Protein 6ALL (pdb70)

InterPro domains:
  IPR002491 ABC transporter periplasmic binding domain [PF01497] (55-299)
  IPR002491 ABC transporter periplasmic binding domain [PS50983] (54-324)
  IPR051313 Bacterial iron-siderophore binding [PTHR30532] (1-323)

B-factor: mean 93.58, std 26.06, range [33.03, 258.45]

CATH classification: 3.40.50.1980

Secondary structure (DSSP, 8-state):
-EEEETTEEEE-SS---SEEE-SHHHHHHHHTTT---SEES--HHHHHHT--SS---TTSEE---SSS--HHHHHTT--SEEEEEHHHHTTTHHHHHTTS-EEEE-TTTTTS-HHHHHHHHHHHHHHHHT-HHHHHHHHHHHHHHHHHHHHHHHHS--S--EEEEEEEEEETTEEEEEEE-TTSHHHHHHHTTT-EE-SSSS---TTSEEEE-GGGGGGGTTSEEEEEE-S-HHHHTTTTTT-TTTSS-HHHHTT-EEE--TT--TTS-HHHHHHHHHHHHHHHH-/-EEEEETTEEEEESS--SSEEE-SHHHHHHHHHTT---SEEE-HHHHHHHT--SSPPPTTSEEEE-SSSB-HHHHHTT--SEEEEESTTTGGGHHHHHTTS-EEEE-S-SSSS-HHHHHHHHHHHHHHHHT-HHHHHHHHHHHHHHHHHHHHHHHHS--S--EEEEEEEEESSSSEEEEEE-TTSHHHHHHHHTT-EE-SSTT---TTSEEEEEGGGGGGGTTSEEEEEE-S-HHHHHHTTTT-HHHHT-HHHHTT-EEE--TT--TT--HHHHHHHHHHHHHHHTT--

Radius of gyration: 26.07 Å; Cα contacts (8 Å, |Δi|>4): 1170; chains: 2; bounding box: 42×73×59 Å

Nearest PDB structures (foldseek):
  6all-assembly1_A  TM=1.004E+00  e=2.435E-60  Bacillus anthracis str. 'Ames Ancestor'
  3eiw-assembly1_A  TM=8.163E-01  e=1.595E-20  Staphylococcus aureus subsp. aureus N315
  3tny-assembly1_A  TM=8.091E-01  e=8.747E-20  Bacillus cereus
  3mwf-assembly1_A  TM=7.925E-01  e=1.936E-17  Staphylococcus aureus subsp. aureus N315
  3mwg-assembly2_B  TM=7.694E-01  e=8.669E-15  Staphylococcus aureus subsp. aureus N315

Organism: Bacillus anthracis (NCBI:txid1392)

Structure (mmCIF, N/CA/C/O backbone):
data_6ALL
#
_entry.id   6ALL
#
_cell.length_a   125.505
_cell.length_b   125.505
_cell.length_c   60.262
_cell.angle_alpha   90.00
_cell.angle_beta   90.00
_cell.angle_gamma   120.00
#
_symmetry.space_group_name_H-M   'P 64'
#
loop_
_entity.id
_entity.type
_entity.pdbx_description
1 polymer 'Fe(3+)-citrate-binding protein yfmC'
2 non-polymer 3,6,9,12,15,18,21,24,27,30,33,36,39-TRIDECAOXAHENTETRACONTANE-1,41-DIOL
3 water water
#
loop_
_atom_site.group_PDB
_atom_site.id
_atom_site.type_symbol
_atom_site.label_atom_id
_atom_site.label_alt_id
_atom_site.label_comp_id
_atom_site.label_asym_id
_atom_site.label_entity_id
_atom_site.label_seq_id
_atom_site.pdbx_PDB_ins_code
_atom_site.Cartn_x
_atom_site.Cartn_y
_atom_site.Cartn_z
_atom_site.occupancy
_atom_site.B_iso_or_equiv
_atom_site.auth_seq_id
_atom_site.auth_comp_id
_atom_site.auth_asym_id
_atom_site.auth_atom_id
_atom_site.pdbx_PD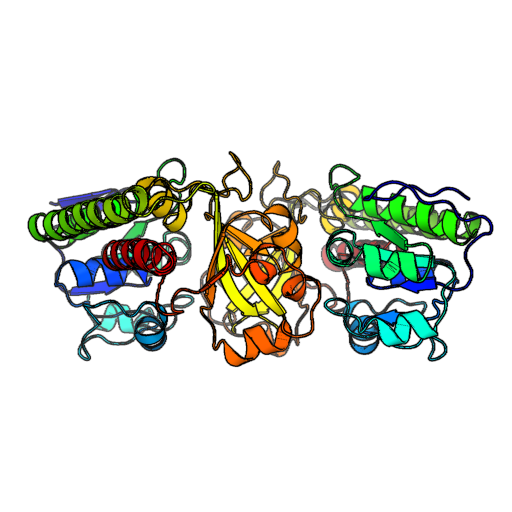B_model_num
ATOM 1 N N . ILE A 1 37 ? 35.991 53.911 56.410 1.00 125.95 37 ILE A N 1
ATOM 2 C CA . ILE A 1 37 ? 35.916 53.202 55.140 1.00 121.34 37 ILE A CA 1
ATOM 3 C C . ILE A 1 37 ? 35.222 51.858 55.339 1.00 121.95 37 ILE A C 1
ATOM 4 O O . ILE A 1 37 ? 35.600 51.086 56.220 1.00 122.97 37 ILE A O 1
ATOM 9 N N . THR A 1 38 ? 34.198 51.590 54.526 1.00 123.15 38 THR A N 1
ATOM 10 C CA . THR A 1 38 ? 33.524 50.296 54.498 1.00 122.31 38 THR A CA 1
ATOM 11 C C . THR A 1 38 ? 33.485 49.802 53.060 1.00 117.68 38 THR A C 1
ATOM 12 O O . THR A 1 38 ? 33.048 50.527 52.161 1.00 118.80 38 THR A O 1
ATOM 16 N N . ILE A 1 39 ? 33.941 48.574 52.845 1.00 111.48 39 ILE A N 1
ATOM 17 C CA . ILE A 1 39 ? 34.081 48.020 51.510 1.00 106.05 39 ILE A CA 1
ATOM 18 C C . ILE A 1 39 ? 32.969 47.001 51.262 1.00 103.53 39 ILE A C 1
ATOM 19 O O . ILE A 1 39 ? 32.288 46.547 52.181 1.00 106.04 39 ILE A O 1
ATOM 24 N N . LYS A 1 40 ? 32.811 46.619 50.000 1.00 98.22 40 LYS A N 1
ATOM 25 C CA . LYS A 1 40 ? 31.881 45.566 49.620 1.00 95.19 40 LYS A CA 1
ATOM 26 C C . LYS A 1 40 ? 32.639 44.536 48.799 1.00 90.22 40 LYS A C 1
ATOM 27 O O . LYS A 1 40 ? 33.173 44.859 47.733 1.00 88.31 40 LYS A O 1
ATOM 33 N N . HIS A 1 41 ? 32.700 43.309 49.302 1.00 88.09 41 HIS A N 1
ATOM 34 C CA . HIS A 1 41 ? 33.415 42.228 48.647 1.00 83.56 41 HIS A CA 1
ATOM 35 C C . HIS A 1 41 ? 32.548 40.974 48.640 1.00 82.60 41 HIS A C 1
ATOM 36 O O . HIS A 1 41 ? 31.431 40.954 49.166 1.00 83.69 41 HIS A O 1
ATOM 43 N N . ALA A 1 42 ? 33.084 39.916 48.028 1.00 81.15 42 ALA A N 1
ATOM 44 C CA . ALA A 1 42 ? 32.294 38.726 47.746 1.00 81.45 42 ALA A CA 1
ATOM 45 C C . ALA A 1 42 ? 31.939 37.964 49.013 1.00 84.47 42 ALA A C 1
ATOM 46 O O . ALA A 1 42 ? 30.862 37.358 49.086 1.00 85.99 42 ALA A O 1
ATOM 48 N N . GLU A 1 43 ? 32.819 37.972 50.013 1.00 86.10 43 GLU A N 1
ATOM 49 C CA . GLU A 1 43 ? 32.594 37.222 51.247 1.00 89.31 43 GLU A CA 1
ATOM 50 C C . GLU A 1 43 ? 32.120 38.113 52.385 1.00 92.44 43 GLU A C 1
ATOM 51 O O . GLU A 1 43 ? 32.581 37.989 53.522 1.00 94.32 43 GLU A O 1
ATOM 57 N N . GLY A 1 44 ? 31.192 39.022 52.108 1.00 92.97 44 GLY A N 1
ATOM 58 C CA . GLY A 1 44 ? 30.607 39.821 53.165 1.00 97.81 44 GLY A CA 1
ATOM 59 C C . GLY A 1 44 ? 31.022 41.275 53.168 1.00 100.34 44 GLY A C 1
ATOM 60 O O . GLY A 1 44 ? 30.936 41.959 52.141 1.00 100.31 44 GLY A O 1
ATOM 61 N N . GLU A 1 45 ? 31.467 41.765 54.324 1.00 104.03 45 GLU A N 1
ATOM 62 C CA . GLU A 1 45 ? 31.823 43.169 54.484 1.00 105.96 45 GLU A CA 1
ATOM 63 C C . GLU A 1 45 ? 33.004 43.299 55.431 1.00 107.95 45 GLU A C 1
ATOM 64 O O . GLU A 1 45 ? 33.214 42.471 56.321 1.00 107.73 45 GLU A O 1
ATOM 70 N N . THR A 1 46 ? 33.772 44.360 55.220 1.00 110.10 46 THR A N 1
ATOM 71 C CA . THR A 1 46 ? 34.884 44.729 56.080 1.00 114.19 46 THR A CA 1
ATOM 72 C C . THR A 1 46 ? 34.874 46.242 56.211 1.00 118.62 46 THR A C 1
ATOM 73 O O . THR A 1 46 ? 34.318 46.949 55.369 1.00 118.29 46 THR A O 1
ATOM 77 N N . LYS A 1 47 ? 35.472 46.741 57.284 1.00 121.30 47 LYS A N 1
ATOM 78 C CA . LYS A 1 47 ? 35.561 48.179 57.481 1.00 125.34 47 LYS A CA 1
ATOM 79 C C . LYS A 1 47 ? 36.992 48.550 57.834 1.00 133.28 47 LYS A C 1
ATOM 80 O O . LYS A 1 47 ? 37.620 47.906 58.682 1.00 136.16 47 LYS A O 1
ATOM 86 N N . LEU A 1 48 ? 37.511 49.564 57.149 1.00 136.27 48 LEU A N 1
ATOM 87 C CA . LEU A 1 48 ? 38.818 50.134 57.439 1.00 137.45 48 LEU A CA 1
ATOM 88 C C . LEU A 1 48 ? 38.611 51.461 58.155 1.00 140.63 48 LEU A C 1
ATOM 89 O O . LEU A 1 48 ? 37.918 52.347 57.642 1.00 142.20 48 LEU A O 1
ATOM 94 N N . ASP A 1 49 ? 39.193 51.589 59.347 1.00 139.07 49 ASP A N 1
ATOM 95 C CA . ASP A 1 49 ? 39.104 52.854 60.065 1.00 139.47 49 ASP A CA 1
ATOM 96 C C . ASP A 1 49 ? 39.823 53.967 59.318 1.00 135.86 49 ASP A C 1
ATOM 97 O O . ASP A 1 49 ? 39.385 55.123 59.354 1.00 138.57 49 ASP A O 1
ATOM 102 N N . LYS A 1 50 ? 40.915 53.634 58.633 1.00 129.04 50 LYS A N 1
ATOM 103 C CA . LYS A 1 50 ? 41.723 54.571 57.878 1.00 127.29 50 LYS A CA 1
ATOM 104 C C . LYS A 1 50 ? 42.038 53.957 56.519 1.00 122.75 50 LYS A C 1
ATOM 105 O O . LYS A 1 50 ? 42.198 52.730 56.416 1.00 119.12 50 LYS A O 1
ATOM 111 N N . PRO A 1 51 ? 42.086 54.767 55.463 1.00 123.44 51 PRO A N 1
ATOM 112 C CA . PRO A 1 51 ? 42.427 54.237 54.137 1.00 119.72 51 PRO A CA 1
ATOM 113 C C . PRO A 1 51 ? 43.721 53.437 54.169 1.00 121.99 51 PRO A C 1
ATOM 114 O O . PRO A 1 51 ? 44.721 53.859 54.752 1.00 126.51 51 PRO A O 1
ATOM 118 N N . ALA A 1 52 ? 43.686 52.263 53.544 1.00 119.78 52 ALA A N 1
ATOM 119 C CA . ALA A 1 52 ? 44.784 51.313 53.644 1.00 119.15 52 ALA A CA 1
ATOM 120 C C . ALA A 1 52 ? 46.072 51.899 53.073 1.00 120.84 52 ALA A C 1
ATOM 121 O O . ALA A 1 52 ? 46.057 52.698 52.132 1.00 121.78 52 ALA A O 1
ATOM 123 N N . LYS A 1 53 ? 47.200 51.479 53.654 1.00 120.52 53 LYS A N 1
ATOM 124 C CA . LYS A 1 53 ? 48.507 51.974 53.247 1.00 121.78 53 LYS A CA 1
ATOM 125 C C . LYS A 1 53 ? 49.547 50.874 53.121 1.00 120.47 53 LYS A C 1
ATOM 126 O O . LYS A 1 53 ? 50.609 51.113 52.536 1.00 123.70 53 LYS A O 1
ATOM 132 N N . LYS A 1 54 ? 49.265 49.676 53.621 1.00 118.17 54 LYS A N 1
ATOM 133 C CA . LYS A 1 54 ? 50.239 48.601 53.811 1.00 117.67 54 LYS A CA 1
ATOM 134 C C . LYS A 1 54 ? 49.522 47.302 53.439 1.00 112.60 54 LYS A C 1
ATOM 135 O O . LYS A 1 54 ? 49.040 46.569 54.305 1.00 112.17 54 LYS A O 1
ATOM 141 N N . VAL A 1 55 ? 49.463 47.017 52.140 1.00 108.77 55 VAL A N 1
ATOM 142 C CA . VAL A 1 55 ? 48.562 46.014 51.583 1.00 104.42 55 VAL A CA 1
ATOM 143 C C . VAL A 1 55 ? 49.357 44.815 51.087 1.00 103.57 55 VAL A C 1
ATOM 144 O O . VAL A 1 55 ? 50.458 44.966 50.544 1.00 105.63 55 VAL A O 1
ATOM 148 N N . VAL A 1 56 ? 48.798 43.622 51.278 1.00 101.72 56 VAL A N 1
ATOM 149 C CA . VAL A 1 56 ? 49.299 42.398 50.664 1.00 99.88 56 VAL A CA 1
ATOM 150 C C . VAL A 1 56 ? 48.291 41.934 49.627 1.00 95.66 56 VAL A C 1
ATOM 151 O O . VAL A 1 56 ? 47.081 41.902 49.890 1.00 93.68 56 VAL A O 1
ATOM 155 N N . VAL A 1 57 ? 48.793 41.573 48.454 1.00 94.01 57 VAL A N 1
ATOM 156 C CA . VAL A 1 57 ? 47.977 41.137 47.335 1.00 89.41 57 VAL A CA 1
ATOM 157 C C . VAL A 1 57 ? 48.323 39.692 47.025 1.00 85.90 57 VAL A C 1
ATOM 158 O O . VAL A 1 57 ? 49.503 39.332 46.953 1.00 87.96 57 VAL A O 1
ATOM 162 N N . LEU A 1 58 ? 47.297 38.864 46.832 1.00 80.10 58 LEU A N 1
ATOM 163 C CA . LEU A 1 58 ? 47.491 37.445 46.578 1.00 77.02 58 LEU A CA 1
ATOM 164 C C . LEU A 1 58 ? 46.970 37.009 45.218 1.00 73.53 58 LEU A C 1
ATOM 165 O O . LEU A 1 58 ? 47.069 35.824 44.883 1.00 73.11 58 LEU A O 1
ATOM 170 N N . GLU A 1 59 ? 46.408 37.916 44.433 1.00 71.21 59 GLU A N 1
ATOM 171 C CA . GLU A 1 59 ? 45.999 37.590 43.080 1.00 68.80 59 GLU A CA 1
ATOM 172 C C . GLU A 1 59 ? 46.444 38.713 42.159 1.00 67.16 59 GLU A C 1
ATOM 173 O O . GLU A 1 59 ? 46.573 39.867 42.574 1.00 67.64 59 GLU A O 1
ATOM 179 N N . TRP A 1 60 ? 46.681 38.363 40.900 1.00 65.39 60 TRP A N 1
ATOM 180 C CA . TRP A 1 60 ? 47.303 39.314 39.989 1.00 65.61 60 TRP A CA 1
ATOM 181 C C . TRP A 1 60 ? 46.359 40.456 39.628 1.00 64.21 60 TRP A C 1
ATOM 182 O O . TRP A 1 60 ? 46.784 41.619 39.585 1.00 65.50 60 TRP A O 1
ATOM 193 N N . VAL A 1 61 ? 45.078 40.157 39.369 1.00 61.29 61 VAL A N 1
ATOM 194 C CA . VAL A 1 61 ? 44.171 41.209 38.908 1.00 60.32 61 VAL A CA 1
ATOM 195 C C . VAL A 1 61 ? 44.105 42.317 39.936 1.00 61.74 61 VAL A C 1
ATOM 196 O O . VAL A 1 61 ? 44.087 43.500 39.591 1.00 62.65 61 VAL A O 1
ATOM 200 N N . TYR A 1 62 ? 44.117 41.954 41.214 1.00 63.38 62 TYR A N 1
ATOM 201 C CA . TYR A 1 62 ? 44.141 42.956 42.270 1.00 66.43 62 TYR A CA 1
ATOM 202 C C . TYR A 1 62 ? 45.512 43.592 42.426 1.00 69.42 62 TYR A C 1
ATOM 203 O O . TYR A 1 62 ? 45.601 44.737 42.885 1.00 71.93 62 TYR A O 1
ATOM 212 N N . SER A 1 63 ? 46.589 42.883 42.080 1.00 69.25 63 SER A N 1
ATOM 213 C CA . SER A 1 63 ? 47.883 43.549 42.013 1.00 71.91 63 SER A CA 1
ATOM 214 C C . SER A 1 63 ? 47.827 44.652 40.970 1.00 72.69 63 SER A C 1
ATOM 215 O O . SER A 1 63 ? 48.160 45.809 41.244 1.00 76.12 63 SER A O 1
ATOM 218 N N . GLU A 1 64 ? 47.344 44.311 39.770 1.00 71.75 64 GLU A N 1
ATOM 219 C CA . GLU A 1 64 ? 47.215 45.302 38.707 1.00 71.30 64 GLU A CA 1
ATOM 220 C C . GLU A 1 64 ? 46.300 46.444 39.124 1.00 72.72 64 GLU A C 1
ATOM 221 O O . GLU A 1 64 ? 46.619 47.616 38.894 1.00 74.59 64 GLU A O 1
ATOM 227 N N . ASP A 1 65 ? 45.160 46.123 39.740 1.00 72.07 65 ASP A N 1
ATOM 228 C CA . ASP A 1 65 ? 44.301 47.165 40.286 1.00 75.82 65 ASP A CA 1
ATOM 229 C C . ASP A 1 65 ? 45.081 48.071 41.236 1.00 82.50 65 ASP A C 1
ATOM 230 O O . ASP A 1 65 ? 44.992 49.301 41.159 1.00 86.28 65 ASP A O 1
ATOM 235 N N . LEU A 1 66 ? 45.874 47.473 42.126 1.00 84.38 66 LEU A N 1
ATOM 236 C CA . LEU A 1 66 ? 46.586 48.242 43.142 1.00 87.62 66 LEU A CA 1
ATOM 237 C C . LEU A 1 66 ? 47.660 49.120 42.519 1.00 88.93 66 LEU A C 1
ATOM 238 O O . LEU A 1 66 ? 47.785 50.302 42.857 1.00 92.63 66 LEU A O 1
ATOM 243 N N . LEU A 1 67 ? 48.449 48.552 41.607 1.00 86.92 67 LEU A N 1
ATOM 244 C CA . LEU A 1 67 ? 49.530 49.304 40.986 1.00 88.21 67 LEU A CA 1
ATOM 245 C C . LEU A 1 67 ? 49.014 50.350 40.005 1.00 88.37 67 LEU A C 1
ATOM 246 O O . LEU A 1 67 ? 49.651 51.396 39.827 1.00 91.85 67 LEU A O 1
ATOM 251 N N . ALA A 1 68 ? 47.869 50.098 39.367 1.00 85.64 68 ALA A N 1
ATOM 252 C CA . ALA A 1 68 ? 47.281 51.055 38.436 1.00 85.76 68 ALA A CA 1
ATOM 253 C C . ALA A 1 68 ? 46.812 52.330 39.117 1.00 88.92 68 ALA A C 1
ATOM 254 O O . ALA A 1 68 ? 46.526 53.309 38.419 1.00 90.88 68 ALA A O 1
ATOM 256 N N . LEU A 1 69 ? 46.719 52.344 40.447 1.00 90.13 69 LEU A N 1
ATOM 257 C CA . LEU A 1 69 ? 46.348 53.538 41.191 1.00 93.33 69 LEU A CA 1
ATOM 258 C C . LEU A 1 69 ? 47.535 54.269 41.792 1.00 96.96 69 LEU A C 1
ATOM 259 O O . LEU A 1 69 ? 47.351 55.363 42.333 1.00 100.88 69 LEU A O 1
ATOM 264 N N . GLY A 1 70 ? 48.730 53.691 41.733 1.00 95.99 70 GLY A N 1
ATOM 265 C CA . GLY A 1 70 ? 49.898 54.308 42.321 1.00 98.57 70 GLY A CA 1
ATOM 266 C C . GLY A 1 70 ? 50.193 53.892 43.743 1.00 99.11 70 GLY A C 1
ATOM 267 O O . GLY A 1 70 ? 50.991 54.563 44.415 1.00 103.20 70 GLY A O 1
ATOM 268 N N . VAL A 1 71 ? 49.577 52.817 44.227 1.00 94.61 71 VAL A N 1
ATOM 269 C CA . VAL A 1 71 ? 49.797 52.323 45.580 1.00 95.63 71 VAL A CA 1
ATOM 270 C C . VAL A 1 71 ? 50.554 51.009 45.476 1.00 93.22 71 VAL A C 1
ATOM 271 O O . VAL A 1 71 ? 50.101 50.077 44.804 1.00 89.86 71 VAL A O 1
ATOM 275 N N . GLN A 1 72 ? 51.721 50.945 46.132 1.00 95.55 72 GLN A N 1
ATOM 276 C CA . GLN A 1 72 ? 52.613 49.791 46.113 1.00 94.17 72 GLN A CA 1
ATOM 277 C C . GLN A 1 72 ? 52.256 48.843 47.250 1.00 94.08 72 GLN A C 1
ATOM 278 O O . GLN A 1 72 ? 52.140 49.283 48.400 1.00 96.04 72 GLN A O 1
ATOM 284 N N . PRO A 1 73 ? 52.057 47.558 46.978 1.00 92.33 73 PRO A N 1
ATOM 285 C CA . PRO A 1 73 ? 51.813 46.611 48.068 1.00 92.69 73 PRO A CA 1
ATOM 286 C C . PRO A 1 73 ? 53.098 46.378 48.846 1.00 97.33 73 PRO A C 1
ATOM 287 O O . PRO A 1 73 ? 54.185 46.765 48.424 1.00 100.21 73 PRO A O 1
ATOM 291 N N . VAL A 1 74 ? 52.966 45.759 50.017 1.00 99.09 74 VAL A N 1
ATOM 292 C CA . VAL A 1 74 ? 54.141 45.439 50.823 1.00 103.42 74 VAL A CA 1
ATOM 293 C C . VAL A 1 74 ? 54.525 43.983 50.599 1.00 102.78 74 VAL A C 1
ATOM 294 O O . VAL A 1 74 ? 55.695 43.606 50.735 1.00 105.78 74 VAL A O 1
ATOM 298 N N . GLY A 1 75 ? 53.552 43.159 50.251 1.00 98.83 75 GLY A N 1
ATOM 299 C CA . GLY A 1 75 ? 53.828 41.784 49.892 1.00 98.13 75 GLY A CA 1
ATOM 300 C C . GLY A 1 75 ? 52.906 41.359 48.776 1.00 95.14 75 GLY A C 1
ATOM 301 O O . GLY A 1 75 ? 51.788 41.864 48.637 1.00 93.36 75 GLY A O 1
ATOM 302 N N . MET A 1 76 ? 53.388 40.505 47.880 1.00 94.04 76 MET A N 1
ATOM 303 C CA . MET A 1 76 ? 52.604 40.045 46.760 1.00 90.49 76 MET A CA 1
ATOM 304 C C . MET A 1 76 ? 53.024 38.649 46.368 1.00 89.40 76 MET A C 1
ATOM 305 O O . MET A 1 76 ? 54.144 38.295 46.584 1.00 91.02 76 MET A O 1
ATOM 310 N N . ALA A 1 77 ? 52.120 37.858 45.795 1.00 86.33 77 ALA A N 1
ATOM 311 C CA . ALA A 1 77 ? 52.389 36.473 45.423 1.00 86.47 77 ALA A CA 1
ATOM 312 C C . ALA A 1 77 ? 52.929 36.364 44.004 1.00 86.15 77 ALA A C 1
ATOM 313 O O . ALA A 1 77 ? 52.342 36.909 43.064 1.00 83.83 77 ALA A O 1
ATOM 315 N N . ASP A 1 78 ? 54.047 35.652 43.860 1.00 88.81 78 ASP A N 1
ATOM 316 C CA . ASP A 1 78 ? 54.584 35.244 42.567 1.00 89.14 78 ASP A CA 1
ATOM 317 C C . ASP A 1 78 ? 54.845 36.413 41.625 1.00 89.83 78 ASP A C 1
ATOM 318 O O . ASP A 1 78 ? 54.068 36.645 40.695 1.00 86.50 78 ASP A O 1
ATOM 323 N N . ILE A 1 79 ? 55.962 37.116 41.830 1.00 95.56 79 ILE A N 1
ATOM 324 C CA . ILE A 1 79 ? 56.283 38.308 41.047 1.00 97.68 79 ILE A CA 1
ATOM 325 C C . ILE A 1 79 ? 56.775 37.934 39.652 1.00 99.45 79 ILE A C 1
ATOM 326 O O . ILE A 1 79 ? 56.387 38.558 38.657 1.00 98.00 79 ILE A O 1
ATOM 331 N N . LYS A 1 80 ? 57.679 36.953 39.566 1.00 104.14 80 LYS A N 1
ATOM 332 C CA . LYS A 1 80 ? 58.506 36.785 38.370 1.00 107.52 80 LYS A CA 1
ATOM 333 C C . LYS A 1 80 ? 57.657 36.547 37.126 1.00 105.32 80 LYS A C 1
ATOM 334 O O . LYS A 1 80 ? 57.740 37.301 36.149 1.00 106.74 80 LYS A O 1
ATOM 340 N N . ASN A 1 81 ? 56.834 35.503 37.135 1.00 101.41 81 ASN A N 1
ATOM 341 C CA . ASN A 1 81 ? 55.964 35.285 35.986 1.00 97.41 81 ASN A CA 1
ATOM 342 C C . ASN A 1 81 ? 54.662 36.084 36.065 1.00 92.45 81 ASN A C 1
ATOM 343 O O . ASN A 1 81 ? 53.890 36.067 35.104 1.00 90.55 81 ASN A O 1
ATOM 348 N N . TYR A 1 82 ? 54.527 36.875 37.127 1.00 90.10 82 TYR A N 1
ATOM 349 C CA . TYR A 1 82 ? 53.483 37.866 37.156 1.00 86.10 82 TYR A CA 1
ATOM 350 C C . TYR A 1 82 ? 53.932 38.926 36.198 1.00 84.85 82 TYR A C 1
ATOM 351 O O . TYR A 1 82 ? 53.159 39.399 35.408 1.00 83.01 82 TYR A O 1
ATOM 360 N N . ASN A 1 83 ? 55.185 39.368 36.342 1.00 85.74 83 ASN A N 1
ATOM 361 C CA . ASN A 1 83 ? 55.773 40.342 35.438 1.00 84.67 83 ASN A CA 1
ATOM 362 C C . ASN A 1 83 ? 55.981 39.754 34.054 1.00 83.04 83 ASN A C 1
ATOM 363 O O . ASN A 1 83 ? 56.110 40.511 33.090 1.00 83.53 83 ASN A O 1
ATOM 368 N N . LYS A 1 84 ? 55.967 38.426 33.932 1.00 81.65 84 LYS A N 1
ATOM 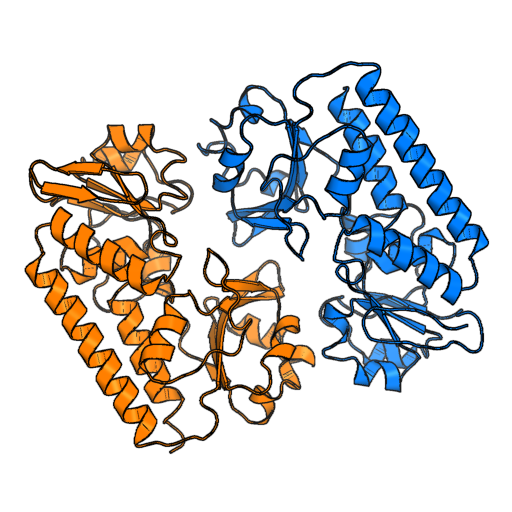369 C CA . LYS A 1 84 ? 56.032 37.781 32.627 1.00 81.45 84 LYS A CA 1
ATOM 370 C C . LYS A 1 84 ? 54.660 37.629 31.974 1.00 79.69 84 LYS A C 1
ATOM 371 O O . LYS A 1 84 ? 54.519 37.889 30.773 1.00 79.21 84 LYS A O 1
ATOM 377 N N . TRP A 1 85 ? 53.636 37.232 32.730 1.00 79.05 85 TRP A N 1
ATOM 378 C CA . TRP A 1 85 ? 52.344 36.914 32.136 1.00 77.87 85 TRP A CA 1
ATOM 379 C C . TRP A 1 85 ? 51.359 38.072 32.131 1.00 74.90 85 TRP A C 1
ATOM 380 O O . TRP A 1 85 ? 50.473 38.110 31.269 1.00 73.53 85 TRP A O 1
ATOM 391 N N . VAL A 1 86 ? 51.462 38.994 33.077 1.00 73.81 86 VAL A N 1
ATOM 392 C CA . VAL A 1 86 ? 50.640 40.191 33.074 1.00 73.67 86 VAL A CA 1
ATOM 393 C C . VAL A 1 86 ? 51.436 41.387 32.588 1.00 77.49 86 VAL A C 1
ATOM 394 O O . VAL A 1 86 ? 50.997 42.115 31.696 1.00 77.73 86 VAL A O 1
ATOM 398 N N . ASN A 1 87 ? 52.631 41.574 33.144 1.00 82.55 87 ASN A N 1
ATOM 399 C CA . ASN A 1 87 ? 53.581 42.589 32.690 1.00 86.69 87 ASN A CA 1
ATOM 400 C C . ASN A 1 87 ? 52.911 43.957 32.608 1.00 88.15 87 ASN A C 1
ATOM 401 O O . ASN A 1 87 ? 52.807 44.575 31.548 1.00 87.92 87 ASN A O 1
ATOM 406 N N . THR A 1 88 ? 52.423 44.409 33.754 1.00 91.32 88 THR A N 1
ATOM 407 C CA . THR A 1 88 ? 51.738 45.686 33.801 1.00 93.18 88 THR A CA 1
ATOM 408 C C . THR A 1 88 ? 52.758 46.822 33.787 1.00 97.55 88 THR A C 1
ATOM 409 O O . THR A 1 88 ? 53.903 46.670 34.227 1.00 99.81 88 THR A O 1
ATOM 413 N N . LYS A 1 89 ? 52.333 47.963 33.244 1.00 99.08 89 LYS A N 1
ATOM 414 C CA . LYS A 1 89 ? 53.274 49.032 32.924 1.00 103.77 89 LYS A CA 1
ATOM 415 C C . LYS A 1 89 ? 53.819 49.696 34.181 1.00 106.25 89 LYS A C 1
ATOM 416 O O . LYS A 1 89 ? 54.963 50.163 34.185 1.00 109.69 89 LYS A O 1
ATOM 422 N N . THR A 1 90 ? 53.020 49.741 35.247 1.00 104.52 90 THR A N 1
ATOM 423 C CA . THR A 1 90 ? 53.477 50.155 36.571 1.00 104.77 90 THR A CA 1
ATOM 424 C C . THR A 1 90 ? 53.970 48.900 37.279 1.00 101.27 90 THR A C 1
ATOM 425 O O . THR A 1 90 ? 53.177 48.094 37.769 1.00 98.50 90 THR A O 1
ATOM 429 N N . LYS A 1 91 ? 55.190 48.740 37.322 1.00 101.37 91 LYS A N 1
ATOM 430 C CA . LYS A 1 91 ? 55.765 47.494 37.799 1.00 99.86 91 LYS A CA 1
ATOM 431 C C . LYS A 1 91 ? 55.999 47.534 39.307 1.00 98.56 91 LYS A C 1
ATOM 432 O O . LYS A 1 91 ? 56.153 48.610 39.896 1.00 100.35 91 LYS A O 1
ATOM 438 N N . PRO A 1 92 ? 56.019 46.368 39.953 1.00 94.26 92 PRO A N 1
ATOM 439 C CA . PRO A 1 92 ? 56.326 46.323 41.388 1.00 95.30 92 PRO A CA 1
ATOM 440 C C . PRO A 1 92 ? 57.830 46.373 41.617 1.00 97.46 92 PRO A C 1
ATOM 441 O O . PRO A 1 92 ? 58.591 45.627 40.994 1.00 94.37 92 PRO A O 1
ATOM 445 N N . SER A 1 93 ? 58.250 47.256 42.521 1.00 100.76 93 SER A N 1
ATOM 446 C CA . SER A 1 93 ? 59.653 47.387 42.890 1.00 105.44 93 SER A CA 1
ATOM 447 C C . SER A 1 93 ? 60.093 46.190 43.727 1.00 106.89 93 SER A C 1
ATOM 448 O O . SER A 1 93 ? 59.324 45.258 43.991 1.00 100.88 93 SER A O 1
ATOM 451 N N . LYS A 1 94 ? 61.353 46.217 44.161 1.00 113.68 94 LYS A N 1
ATOM 452 C CA . LYS A 1 94 ? 61.805 45.233 45.134 1.00 117.58 94 LYS A CA 1
ATOM 453 C C . LYS A 1 94 ? 61.482 45.648 46.559 1.00 125.36 94 LYS A C 1
ATOM 454 O O . LYS A 1 94 ? 61.821 44.915 47.494 1.00 127.72 94 LYS A O 1
ATOM 460 N N . ASP A 1 95 ? 60.835 46.802 46.739 1.00 130.07 95 ASP A N 1
ATOM 461 C CA . ASP A 1 95 ? 60.235 47.119 48.030 1.00 133.67 95 ASP A CA 1
ATOM 462 C C . ASP A 1 95 ? 59.169 46.092 48.397 1.00 131.77 95 ASP A C 1
ATOM 463 O O . ASP A 1 95 ? 59.016 45.739 49.574 1.00 134.30 95 ASP A O 1
ATOM 468 N N . VAL A 1 96 ? 58.421 45.597 47.403 1.00 123.22 96 VAL A N 1
ATOM 469 C CA . VAL A 1 96 ? 57.483 44.512 47.651 1.00 115.61 96 VAL A CA 1
ATOM 470 C C . VAL A 1 96 ? 58.255 43.203 47.790 1.00 114.35 96 VAL A C 1
ATOM 471 O O . VAL A 1 96 ? 59.294 42.992 47.146 1.00 115.76 96 VAL A O 1
ATOM 475 N N . VAL A 1 97 ? 57.758 42.321 48.658 1.00 109.92 97 VAL A N 1
ATOM 476 C CA . VAL A 1 97 ? 58.392 41.037 48.929 1.00 109.85 97 VAL A CA 1
ATOM 477 C C . VAL A 1 97 ? 57.459 39.920 48.474 1.00 105.99 97 VAL A C 1
ATOM 478 O O . VAL A 1 97 ? 56.233 40.022 48.607 1.00 104.76 97 VAL A O 1
ATOM 482 N N . ASP A 1 98 ? 58.049 38.867 47.906 1.00 103.24 98 ASP A N 1
ATOM 483 C CA . ASP A 1 98 ? 57.312 37.735 47.349 1.00 98.61 98 ASP A CA 1
ATOM 484 C C . ASP A 1 98 ? 56.899 36.810 48.490 1.00 96.11 98 ASP A C 1
ATOM 485 O O . ASP A 1 98 ? 57.749 36.176 49.128 1.00 99.38 98 ASP A O 1
ATOM 490 N N . VAL A 1 99 ? 55.592 36.724 48.743 1.00 92.28 99 VAL A N 1
ATOM 491 C CA . VAL A 1 99 ? 55.074 35.987 49.890 1.00 92.47 99 VAL A CA 1
ATOM 492 C C . VAL A 1 99 ? 54.677 34.572 49.489 1.00 91.90 99 VAL A C 1
ATOM 493 O O . VAL A 1 99 ? 54.060 33.847 50.277 1.00 92.94 99 VAL A O 1
ATOM 497 N N . GLY A 1 100 ? 55.023 34.167 48.272 1.00 91.62 100 GLY A N 1
ATOM 498 C CA . GLY A 1 100 ? 54.840 32.800 47.824 1.00 92.04 100 GLY A CA 1
ATOM 499 C C . GLY A 1 100 ? 53.949 32.712 46.600 1.00 87.22 100 GLY A C 1
ATOM 500 O O . GLY A 1 100 ? 53.686 33.700 45.907 1.00 86.53 100 GLY A O 1
ATOM 501 N N . THR A 1 101 ? 53.490 31.491 46.325 1.00 86.56 101 THR A N 1
ATOM 502 C CA . THR A 1 101 ? 52.608 31.255 45.192 1.00 84.05 101 THR A CA 1
ATOM 503 C C . THR A 1 101 ? 51.193 31.713 45.522 1.00 83.28 101 THR A C 1
ATOM 504 O O . THR A 1 101 ? 50.781 31.728 46.688 1.00 83.79 101 THR A O 1
ATOM 508 N N . ARG A 1 102 ? 50.448 32.100 44.479 1.00 80.58 102 ARG A N 1
ATOM 509 C CA . ARG A 1 102 ? 49.031 32.378 44.668 1.00 79.32 102 ARG A CA 1
ATOM 510 C C . ARG A 1 102 ? 48.314 31.154 45.221 1.00 81.09 102 ARG A C 1
ATOM 511 O O . ARG A 1 102 ? 47.387 31.278 46.030 1.00 81.27 102 ARG A O 1
ATOM 519 N N . GLN A 1 103 ? 48.738 29.960 44.799 1.00 82.84 103 GLN A N 1
ATOM 520 C CA . GLN A 1 103 ? 48.076 28.736 45.234 1.00 81.83 103 GLN A CA 1
ATOM 521 C C . GLN A 1 103 ? 48.295 28.497 46.722 1.00 82.01 103 GLN A C 1
ATOM 522 O O . GLN A 1 103 ? 47.355 28.169 47.456 1.00 81.01 103 GLN A O 1
ATOM 528 N N . GLN A 1 104 ? 49.523 28.668 47.192 1.00 83.89 104 GLN A N 1
ATOM 529 C CA . GLN A 1 104 ? 49.863 28.412 48.589 1.00 86.71 104 GLN A CA 1
ATOM 530 C C . GLN A 1 104 ? 50.875 29.447 49.037 1.00 89.18 104 GLN A C 1
ATOM 531 O O . GLN A 1 104 ? 52.084 29.187 49.081 1.00 91.65 10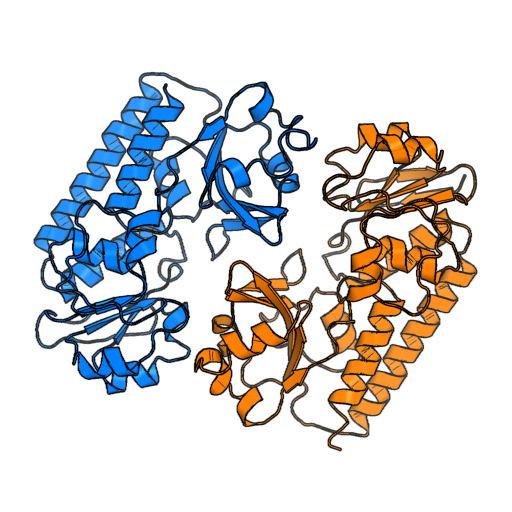4 GLN A O 1
ATOM 537 N N . PRO A 1 105 ? 50.416 30.652 49.369 1.00 90.03 105 PRO A N 1
ATOM 538 C CA . PRO A 1 105 ? 51.319 31.646 49.964 1.00 93.33 105 PRO A CA 1
ATOM 539 C C . PRO A 1 105 ? 51.673 31.225 51.381 1.00 97.86 105 PRO A C 1
ATOM 540 O O . PRO A 1 105 ? 50.793 31.074 52.230 1.00 98.05 105 PRO A O 1
ATOM 544 N N . ASN A 1 106 ? 52.968 31.005 51.625 1.00 102.92 106 ASN A N 1
ATOM 545 C CA . ASN A 1 106 ? 53.448 30.571 52.935 1.00 107.91 106 ASN A CA 1
ATOM 546 C C . ASN A 1 106 ? 53.136 31.632 53.984 1.00 111.07 106 ASN A C 1
ATOM 547 O O . ASN A 1 106 ? 53.864 32.621 54.108 1.00 112.31 106 ASN A O 1
ATOM 552 N N . LEU A 1 107 ? 52.069 31.428 54.761 1.00 112.94 107 LEU A N 1
ATOM 553 C CA . LEU A 1 107 ? 51.478 32.538 55.506 1.00 116.76 107 LEU A CA 1
ATOM 554 C C . LEU A 1 107 ? 52.340 33.048 56.658 1.00 126.32 107 LEU A C 1
ATOM 555 O O . LEU A 1 107 ? 51.925 33.996 57.337 1.00 129.43 107 LEU A O 1
ATOM 560 N N . GLU A 1 108 ? 53.530 32.486 56.875 1.00 132.45 108 GLU A N 1
ATOM 561 C CA . GLU A 1 108 ? 54.414 33.024 57.900 1.00 139.28 108 GLU A CA 1
ATOM 562 C C . GLU A 1 108 ? 54.970 34.384 57.488 1.00 140.57 108 GLU A C 1
ATOM 563 O O . GLU A 1 108 ? 55.011 35.315 58.301 1.00 144.11 108 GLU A O 1
ATOM 569 N N . GLU A 1 109 ? 55.392 34.520 56.227 1.00 133.86 109 GLU A N 1
ATOM 570 C CA . GLU A 1 109 ? 55.996 35.773 55.777 1.00 131.17 109 GLU A CA 1
ATOM 571 C C . GLU A 1 109 ? 54.972 36.901 55.725 1.00 127.45 109 GLU A C 1
ATOM 572 O O . GLU A 1 109 ? 55.299 38.056 56.019 1.00 131.18 109 GLU A O 1
ATOM 578 N N . ILE A 1 110 ? 53.733 36.591 55.340 1.00 121.78 110 ILE A N 1
ATOM 579 C CA . ILE A 1 110 ? 52.691 37.612 55.336 1.00 118.26 110 ILE A CA 1
ATOM 580 C C . ILE A 1 110 ? 52.398 38.085 56.756 1.00 121.01 110 ILE A C 1
ATOM 581 O O . ILE A 1 110 ? 52.117 39.269 56.978 1.00 119.77 110 ILE A O 1
ATOM 586 N N . SER A 1 111 ? 52.490 37.187 57.742 1.00 124.69 111 SER A N 1
ATOM 587 C CA . SER A 1 111 ? 52.228 37.573 59.125 1.00 132.76 111 SER A CA 1
ATOM 588 C C . SER A 1 111 ? 53.249 38.593 59.605 1.00 144.83 111 SER A C 1
ATOM 589 O O . SER A 1 111 ? 52.892 39.619 60.195 1.00 149.86 111 SER A O 1
ATOM 592 N N . ARG A 1 112 ? 54.523 38.336 59.341 1.00 146.34 112 ARG A N 1
ATOM 593 C CA . ARG A 1 112 ? 55.604 39.238 59.723 1.00 152.39 112 ARG A CA 1
ATOM 594 C C . ARG A 1 112 ? 55.641 40.504 58.895 1.00 150.05 112 ARG A C 1
ATOM 595 O O . ARG A 1 112 ? 56.579 41.291 59.056 1.00 154.22 112 ARG A O 1
ATOM 603 N N . LEU A 1 113 ? 54.679 40.731 58.005 1.00 139.84 113 LEU A N 1
ATOM 604 C CA . LEU A 1 113 ? 54.579 41.986 57.277 1.00 134.57 113 LEU A CA 1
ATOM 605 C C . LEU A 1 113 ? 53.593 42.952 57.913 1.00 136.65 113 LEU A C 1
ATOM 606 O O . LEU A 1 113 ? 53.553 44.119 57.512 1.00 140.37 113 LEU A O 1
ATOM 611 N N . LYS A 1 114 ? 52.810 42.486 58.898 1.00 130.48 114 LYS A N 1
ATOM 612 C CA . LYS A 1 114 ? 51.762 43.214 59.610 1.00 131.93 114 LYS A CA 1
ATOM 613 C C . LYS A 1 114 ? 51.057 44.189 58.678 1.00 127.00 114 LYS A C 1
ATOM 614 O O . LYS A 1 114 ? 51.282 45.405 58.741 1.00 129.03 114 LYS A O 1
ATOM 620 N N . PRO A 1 115 ? 50.202 43.682 57.802 1.00 124.25 115 PRO A N 1
ATOM 621 C CA . PRO A 1 115 ? 49.636 44.511 56.739 1.00 121.70 115 PRO A CA 1
ATOM 622 C C . PRO A 1 115 ? 48.486 45.376 57.231 1.00 123.20 115 PRO A C 1
ATOM 623 O O . PRO A 1 115 ? 47.853 45.111 58.254 1.00 126.52 115 PRO A O 1
ATOM 627 N N . ASP A 1 116 ? 48.236 46.441 56.471 1.00 118.66 116 ASP A N 1
ATOM 628 C CA . ASP A 1 116 ? 47.039 47.245 56.669 1.00 121.11 116 ASP A CA 1
ATOM 629 C C . ASP A 1 116 ? 45.794 46.534 56.160 1.00 114.76 116 ASP A C 1
ATOM 630 O O . ASP A 1 116 ? 44.694 46.791 56.662 1.00 115.86 116 ASP A O 1
ATOM 635 N N . LEU A 1 117 ? 45.954 45.616 55.208 1.00 109.94 117 LEU A N 1
ATOM 636 C CA . LEU A 1 117 ? 44.841 45.149 54.399 1.00 105.39 117 LEU A CA 1
ATOM 637 C C . LEU A 1 117 ? 45.314 44.028 53.477 1.00 102.23 117 LEU A C 1
ATOM 638 O O . LEU A 1 117 ? 46.403 44.115 52.902 1.00 103.05 117 LEU A O 1
ATOM 643 N N . ILE A 1 118 ? 44.525 42.963 53.335 1.00 98.64 118 ILE A N 1
ATOM 644 C CA . ILE A 1 118 ? 44.895 41.822 52.503 1.00 93.78 118 ILE A CA 1
ATOM 645 C C . ILE A 1 118 ? 43.851 41.659 51.409 1.00 88.68 118 ILE A C 1
ATOM 646 O O . ILE A 1 118 ? 42.646 41.642 51.692 1.00 88.08 118 ILE A O 1
ATOM 651 N N . ILE A 1 119 ? 44.310 41.540 50.165 1.00 84.65 119 ILE A N 1
ATOM 652 C CA . ILE A 1 119 ? 43.436 41.297 49.023 1.00 80.50 119 ILE A CA 1
ATOM 653 C C . ILE A 1 119 ? 43.749 39.931 48.440 1.00 76.32 119 ILE A C 1
ATOM 654 O O . ILE A 1 119 ? 44.918 39.592 48.216 1.00 76.63 119 ILE A O 1
ATOM 659 N N . THR A 1 120 ? 42.704 39.161 48.170 1.00 72.42 120 THR A N 1
ATOM 660 C CA . THR A 1 120 ? 42.846 37.904 47.458 1.00 68.96 120 THR A CA 1
ATOM 661 C C . THR A 1 120 ? 41.509 37.593 46.802 1.00 65.64 120 THR A C 1
ATOM 662 O O . THR A 1 120 ? 40.529 38.324 46.959 1.00 64.97 120 THR A O 1
ATOM 666 N N . ALA A 1 121 ? 41.494 36.518 46.030 1.00 63.94 121 ALA A N 1
ATOM 667 C CA . ALA A 1 121 ? 40.249 36.004 45.497 1.00 61.98 121 ALA A CA 1
ATOM 668 C C . ALA A 1 121 ? 39.555 35.188 46.576 1.00 63.56 121 ALA A C 1
ATOM 669 O O . ALA A 1 121 ? 40.202 34.430 47.309 1.00 64.38 121 ALA A O 1
ATOM 671 N N . SER A 1 122 ? 38.236 35.371 46.697 1.00 64.10 122 SER A N 1
ATOM 672 C CA . SER A 1 122 ? 37.480 34.569 47.652 1.00 66.42 122 SER A CA 1
ATOM 673 C C . SER A 1 122 ? 37.625 33.078 47.370 1.00 66.85 122 SER A C 1
ATOM 674 O O . SER A 1 122 ? 37.656 32.271 48.308 1.00 67.81 122 SER A O 1
ATOM 677 N N . PHE A 1 123 ? 37.755 32.698 46.094 1.00 66.68 123 PHE A N 1
ATOM 678 C CA . PHE A 1 123 ? 37.960 31.291 45.751 1.00 68.99 123 PHE A CA 1
ATOM 679 C C . PHE A 1 123 ? 39.228 30.734 46.392 1.00 72.65 123 PHE A C 1
ATOM 680 O O . PHE A 1 123 ? 39.220 29.620 46.925 1.00 73.55 123 PHE A O 1
ATOM 688 N N . ARG A 1 124 ? 40.328 31.492 46.348 1.00 75.17 124 ARG A N 1
ATOM 689 C CA . ARG A 1 124 ? 41.601 31.057 46.916 1.00 78.72 124 ARG A CA 1
ATOM 690 C C . ARG A 1 124 ? 41.729 31.328 48.410 1.00 82.82 124 ARG A C 1
ATOM 691 O O . ARG A 1 124 ? 42.532 30.668 49.076 1.00 83.93 124 ARG A O 1
ATOM 699 N N . GLY A 1 125 ? 40.971 32.277 48.952 1.00 85.28 125 GLY A N 1
ATOM 700 C CA . GLY A 1 125 ? 41.089 32.608 50.359 1.00 91.07 125 GLY A CA 1
ATOM 701 C C . GLY A 1 125 ? 40.078 31.944 51.275 1.00 95.62 125 GLY A C 1
ATOM 702 O O . GLY A 1 125 ? 40.273 31.925 52.491 1.00 98.52 125 GLY A O 1
ATOM 703 N N . LYS A 1 126 ? 38.991 31.406 50.712 1.00 97.45 126 LYS A N 1
ATOM 704 C CA . LYS A 1 126 ? 37.943 30.810 51.539 1.00 101.54 126 LYS A CA 1
ATOM 705 C C . LYS A 1 126 ? 38.487 29.675 52.394 1.00 109.03 126 LYS A C 1
ATOM 706 O O . LYS A 1 126 ? 38.061 29.488 53.541 1.00 110.99 126 LYS A O 1
ATOM 712 N N . ALA A 1 127 ? 39.432 28.908 51.853 1.00 116.16 127 ALA A N 1
ATOM 713 C CA . ALA A 1 127 ? 39.984 27.784 52.594 1.00 122.41 127 ALA A CA 1
ATOM 714 C C . ALA A 1 127 ? 40.790 28.245 53.798 1.00 126.51 127 ALA A C 1
ATOM 715 O O . ALA A 1 127 ? 40.883 27.521 54.795 1.00 132.47 127 ALA A O 1
ATOM 717 N N . ILE A 1 128 ? 41.368 29.442 53.728 1.00 117.10 128 ILE A N 1
ATOM 718 C CA . ILE A 1 128 ? 42.271 29.939 54.754 1.00 113.07 128 ILE A CA 1
ATOM 719 C C . ILE A 1 128 ? 41.781 31.229 55.402 1.00 111.49 128 ILE A C 1
ATOM 720 O O . ILE A 1 128 ? 42.473 31.768 56.272 1.00 116.38 128 ILE A O 1
ATOM 725 N N . LYS A 1 129 ? 40.578 31.702 55.045 1.00 107.14 129 LYS A N 1
ATOM 726 C CA . LYS A 1 129 ? 39.984 32.966 55.494 1.00 105.96 129 LYS A CA 1
ATOM 727 C C . LYS A 1 129 ? 40.232 33.280 56.962 1.00 109.41 129 LYS A C 1
ATOM 728 O O . LYS A 1 129 ? 40.448 34.441 57.327 1.00 111.18 129 LYS A O 1
ATOM 734 N N . ASN A 1 130 ? 40.179 32.257 57.812 1.00 113.15 130 ASN A N 1
ATOM 735 C CA . ASN A 1 130 ? 40.438 32.465 59.230 1.00 116.82 130 ASN A CA 1
ATOM 736 C C . ASN A 1 130 ? 41.856 32.972 59.456 1.00 118.97 130 ASN A C 1
ATOM 737 O O . ASN A 1 130 ? 42.063 34.001 60.111 1.00 120.70 130 ASN A O 1
ATOM 742 N N . GLU A 1 131 ? 42.845 32.275 58.891 1.00 120.50 131 GLU A N 1
ATOM 743 C CA . GLU A 1 131 ? 44.241 32.585 59.178 1.00 123.92 131 GLU A CA 1
ATOM 744 C C . GLU A 1 131 ? 44.608 34.016 58.794 1.00 123.84 131 GLU A C 1
ATOM 745 O O . GLU A 1 131 ? 45.498 34.606 59.414 1.00 127.23 131 GLU A O 1
ATOM 751 N N . LEU A 1 132 ? 43.939 34.594 57.788 1.00 120.76 132 LEU A N 1
ATOM 752 C CA . LEU A 1 132 ? 44.237 35.969 57.392 1.00 120.52 132 LEU A CA 1
ATOM 753 C C . LEU A 1 132 ? 43.704 36.969 58.410 1.00 122.59 132 LEU A C 1
ATOM 754 O O . LEU A 1 132 ? 44.431 37.867 58.851 1.00 124.89 132 LEU A O 1
ATOM 759 N N . GLU A 1 133 ? 42.428 36.836 58.785 1.00 121.86 133 GLU A N 1
ATOM 760 C CA . GLU A 1 133 ? 41.812 37.788 59.700 1.00 123.53 133 GLU A CA 1
ATOM 761 C C . GLU A 1 133 ? 42.492 37.789 61.063 1.00 124.21 133 GLU A C 1
ATOM 762 O O . GLU A 1 133 ? 42.389 38.779 61.793 1.00 126.86 133 GLU A O 1
ATOM 768 N N . GLN A 1 134 ? 43.196 36.710 61.418 1.00 120.73 134 GLN A N 1
ATOM 769 C CA . GLN A 1 134 ? 44.063 36.761 62.590 1.00 122.91 134 GLN A CA 1
ATOM 770 C C . GLN A 1 134 ? 45.186 37.768 62.397 1.00 122.26 134 GLN A C 1
ATOM 771 O O . GLN A 1 134 ? 45.713 38.303 63.379 1.00 126.62 134 GLN A O 1
ATOM 777 N N . ILE A 1 135 ? 45.562 38.037 61.150 1.00 116.73 135 ILE A N 1
ATOM 778 C CA . ILE A 1 135 ? 46.722 38.868 60.832 1.00 116.05 135 ILE A CA 1
ATOM 779 C C . ILE A 1 135 ? 46.325 40.312 60.547 1.00 114.33 135 ILE A C 1
ATOM 780 O O . ILE A 1 135 ? 46.891 41.241 61.124 1.00 118.28 135 ILE A O 1
ATOM 785 N N . ALA A 1 136 ? 45.358 40.522 59.658 1.00 108.34 136 ALA A N 1
ATOM 786 C CA . ALA A 1 136 ? 44.999 41.860 59.209 1.00 107.50 136 ALA A CA 1
ATOM 787 C C . ALA A 1 136 ? 43.624 41.800 58.555 1.00 102.99 136 ALA A C 1
ATOM 788 O O . ALA A 1 136 ? 43.158 40.713 58.181 1.00 99.95 136 ALA A O 1
ATOM 790 N N . PRO A 1 137 ? 42.942 42.941 58.420 1.00 102.90 137 PRO A N 1
ATOM 791 C CA . PRO A 1 137 ? 41.654 42.963 57.709 1.00 99.92 137 PRO A CA 1
ATOM 792 C C . PRO A 1 137 ? 41.780 42.391 56.307 1.00 97.68 137 PRO A C 1
ATOM 793 O O . PRO A 1 137 ? 42.512 42.915 55.463 1.00 97.84 137 PRO A O 1
ATOM 797 N N . THR A 1 138 ? 41.052 41.308 56.064 1.00 97.70 138 THR A N 1
ATOM 798 C CA . THR A 1 138 ? 41.094 40.595 54.796 1.00 93.98 138 THR A CA 1
ATOM 799 C C . THR A 1 138 ? 39.779 40.792 54.055 1.00 90.86 138 THR A C 1
ATOM 800 O O . THR A 1 138 ? 38.703 40.687 54.653 1.00 92.85 138 THR A O 1
ATOM 804 N N . VAL A 1 139 ? 39.868 41.109 52.763 1.00 85.91 139 VAL A N 1
ATOM 805 C CA . VAL A 1 139 ? 38.697 41.212 51.902 1.00 82.43 139 VAL A CA 1
ATOM 806 C C . VAL A 1 139 ? 38.960 40.412 50.630 1.00 79.56 139 VAL A C 1
ATOM 807 O O . VAL A 1 139 ? 40.097 40.299 50.161 1.00 79.97 139 VAL A O 1
ATOM 811 N N . MET A 1 140 ? 37.897 39.816 50.091 1.00 77.43 140 MET A N 1
ATOM 812 C CA . MET A 1 140 ? 38.030 38.814 49.044 1.00 73.68 140 MET A CA 1
ATOM 813 C C . MET A 1 140 ? 36.963 39.017 47.982 1.00 71.36 140 MET A C 1
ATOM 814 O O . MET A 1 140 ? 35.784 39.179 48.303 1.00 71.63 140 MET A O 1
ATOM 819 N N . PHE A 1 141 ? 37.375 39.001 46.724 1.00 69.88 141 PHE A N 1
ATOM 820 C CA . PHE A 1 141 ? 36.471 39.196 45.604 1.00 68.07 141 PHE A CA 1
ATOM 821 C C . PHE A 1 141 ? 36.309 37.901 44.813 1.00 67.71 141 PHE A C 1
ATOM 822 O O . PHE A 1 141 ? 37.072 36.941 44.959 1.00 66.89 141 PHE A O 1
ATOM 830 N N . ASP A 1 142 ? 35.288 37.890 43.960 1.00 68.84 142 ASP A N 1
ATOM 831 C CA . ASP A 1 142 ? 35.040 36.753 43.110 1.00 70.64 142 ASP A CA 1
ATOM 832 C C . ASP A 1 142 ? 34.359 37.246 41.846 1.00 72.37 142 ASP A C 1
ATOM 833 O O . ASP A 1 142 ? 33.485 38.119 41.927 1.00 72.52 142 ASP A O 1
ATOM 838 N N . PRO A 1 143 ? 34.718 36.700 40.681 1.00 74.24 143 PRO A N 1
ATOM 839 C CA . PRO A 1 143 ? 34.145 37.209 39.427 1.00 76.90 143 PRO A CA 1
ATOM 840 C C . PRO A 1 143 ? 32.643 37.033 39.322 1.00 81.33 143 PRO A C 1
ATOM 841 O O . PRO A 1 143 ? 32.052 37.577 38.387 1.00 82.11 143 PRO A O 1
ATOM 843 N N . SER A 1 144 ? 32.004 36.319 40.249 1.00 85.55 144 SER A N 1
ATOM 844 C CA . SER A 1 144 ? 30.590 35.996 40.112 1.00 90.69 144 SER A CA 1
ATOM 845 C C . SER A 1 144 ? 29.658 37.002 40.777 1.00 96.39 144 SER A C 1
ATOM 846 O O . SER A 1 144 ? 28.456 36.978 40.496 1.00 97.79 144 SER A O 1
ATOM 849 N N . THR A 1 145 ? 30.171 37.873 41.652 1.00 100.57 145 THR A N 1
ATOM 850 C CA . THR A 1 145 ? 29.303 38.769 42.416 1.00 106.59 145 THR A CA 1
ATOM 851 C C . THR A 1 145 ? 28.467 39.662 41.510 1.00 108.97 145 THR A C 1
ATOM 852 O O . THR A 1 145 ? 27.341 40.026 41.865 1.00 110.79 145 THR A O 1
ATOM 856 N N . SER A 1 146 ? 28.996 40.034 40.349 1.00 108.88 146 SER A N 1
ATOM 857 C CA . SER A 1 146 ? 28.223 40.774 39.356 1.00 112.49 146 SER A CA 1
ATOM 858 C C . SER A 1 146 ? 27.440 39.835 38.461 1.00 116.60 146 SER A C 1
ATOM 859 O O . SER A 1 146 ? 27.277 40.084 37.264 1.00 119.36 146 SER A O 1
ATOM 862 N N . ASN A 1 147 ? 26.926 38.751 39.051 1.00 117.34 147 ASN A N 1
ATOM 863 C CA . ASN A 1 147 ? 26.372 37.629 38.293 1.00 116.70 147 ASN A CA 1
ATOM 864 C C . ASN A 1 147 ? 27.333 37.238 37.172 1.00 112.23 147 ASN A C 1
ATOM 865 O O . ASN A 1 147 ? 26.959 37.110 36.004 1.00 113.17 147 ASN A O 1
ATOM 870 N N . ASN A 1 148 ? 28.602 37.082 37.548 1.00 109.16 148 ASN A N 1
ATOM 871 C CA . ASN A 1 148 ? 29.694 37.029 36.591 1.00 106.27 148 ASN A CA 1
ATOM 872 C C . ASN A 1 148 ? 29.657 38.300 35.751 1.00 104.64 148 ASN A C 1
ATOM 873 O O . ASN A 1 148 ? 29.656 39.391 36.327 1.00 105.95 148 ASN A O 1
ATOM 878 N N . ASP A 1 149 ? 29.611 38.205 34.421 1.00 99.46 149 ASP A N 1
ATOM 879 C CA . ASP A 1 149 ? 29.852 39.376 33.581 1.00 95.87 149 ASP A CA 1
ATOM 880 C C . ASP A 1 149 ? 31.150 40.036 34.041 1.00 91.54 149 ASP A C 1
ATOM 881 O O . ASP A 1 149 ? 31.179 41.154 34.559 1.00 92.76 149 ASP A O 1
ATOM 886 N N . HIS A 1 150 ? 32.235 39.283 33.855 1.00 85.65 150 HIS A N 1
ATOM 887 C CA . HIS A 1 150 ? 33.491 39.542 34.543 1.00 80.21 150 HIS A CA 1
ATOM 888 C C . HIS A 1 150 ? 34.042 40.941 34.286 1.00 76.28 150 HIS A C 1
ATOM 889 O O . HIS A 1 150 ? 34.932 41.386 35.022 1.00 75.41 150 HIS A O 1
ATOM 896 N N . PHE A 1 151 ? 33.541 41.641 33.265 1.00 72.70 151 PHE A N 1
ATOM 897 C CA . PHE A 1 151 ? 33.896 43.046 33.107 1.00 70.57 151 PHE A CA 1
ATOM 898 C C . PHE A 1 151 ? 33.280 43.893 34.213 1.00 68.85 151 PHE A C 1
ATOM 899 O O . PHE A 1 151 ? 33.925 44.817 34.727 1.00 69.07 151 PHE A O 1
ATOM 907 N N . ALA A 1 152 ? 32.034 43.594 34.589 1.00 67.54 152 ALA A N 1
ATOM 908 C CA . ALA A 1 152 ? 31.345 44.395 35.596 1.00 68.93 152 ALA A CA 1
ATOM 909 C C . ALA A 1 152 ? 31.968 44.210 36.969 1.00 67.57 152 ALA A C 1
ATOM 910 O O . ALA A 1 152 ? 32.124 45.178 37.721 1.00 68.80 152 ALA A O 1
ATOM 912 N N . GLU A 1 153 ? 32.334 42.975 37.313 1.00 65.56 153 GLU A N 1
ATOM 913 C CA . GLU A 1 153 ? 32.975 42.729 38.599 1.00 65.06 153 GLU A CA 1
ATOM 914 C C . GLU A 1 153 ? 34.382 43.308 38.634 1.00 65.30 153 GLU A C 1
ATOM 915 O O . GLU A 1 153 ? 34.808 43.842 39.665 1.00 66.52 153 GLU A O 1
ATOM 921 N N . MET A 1 154 ? 35.119 43.218 37.521 1.00 65.04 154 MET A N 1
ATOM 922 C CA . MET A 1 154 ? 36.446 43.831 37.467 1.00 66.08 154 MET A CA 1
ATOM 923 C C . MET A 1 154 ? 36.384 45.317 37.811 1.00 68.82 154 MET A C 1
ATOM 924 O O . MET A 1 154 ? 37.100 45.783 38.704 1.00 69.83 154 MET A O 1
ATOM 929 N N . THR A 1 155 ? 35.544 46.081 37.100 1.00 70.67 155 THR A N 1
ATOM 930 C CA . THR A 1 155 ? 35.512 47.527 37.318 1.00 74.14 155 THR A CA 1
ATOM 931 C C . THR A 1 155 ? 34.978 47.880 38.700 1.00 76.92 155 THR A C 1
ATOM 932 O O . THR A 1 155 ? 35.418 48.869 39.295 1.00 79.05 155 THR A O 1
ATOM 936 N N . GLU A 1 156 ? 34.031 47.097 39.221 1.00 77.08 156 GLU A N 1
ATOM 937 C CA . GLU A 1 156 ? 33.489 47.373 40.544 1.00 79.82 156 GLU A CA 1
ATOM 938 C C . GLU A 1 156 ? 34.466 46.970 41.642 1.00 78.25 156 GLU A C 1
ATOM 939 O O . GLU A 1 156 ? 34.554 47.645 42.673 1.00 81.25 156 GLU A O 1
ATOM 945 N N . THR A 1 157 ? 35.198 45.873 41.446 1.00 73.54 157 THR A N 1
ATOM 946 C CA . THR A 1 157 ? 36.289 45.550 42.359 1.00 73.74 157 THR A CA 1
ATOM 947 C C . THR A 1 157 ? 37.357 46.638 42.333 1.00 75.66 157 THR A C 1
ATOM 948 O O . THR A 1 157 ? 37.988 46.940 43.355 1.00 77.39 157 THR A O 1
ATOM 952 N N . PHE A 1 158 ? 37.567 47.238 41.164 1.00 76.03 158 PHE A N 1
ATOM 953 C CA . PHE A 1 158 ? 38.535 48.314 41.030 1.00 77.22 158 PHE A CA 1
ATOM 954 C C . PHE A 1 158 ? 38.142 49.506 41.894 1.00 81.06 158 PHE A C 1
ATOM 955 O O . PHE A 1 158 ? 38.957 50.030 42.663 1.00 82.13 158 PHE A O 1
ATOM 963 N N . LYS A 1 159 ? 36.886 49.940 41.791 1.00 83.54 159 LYS A N 1
ATOM 964 C CA . LYS A 1 159 ? 36.439 51.087 42.575 1.00 88.36 159 LYS A CA 1
ATOM 965 C C . LYS A 1 159 ? 36.443 50.772 44.067 1.00 88.54 159 LYS A C 1
ATOM 966 O O . LYS A 1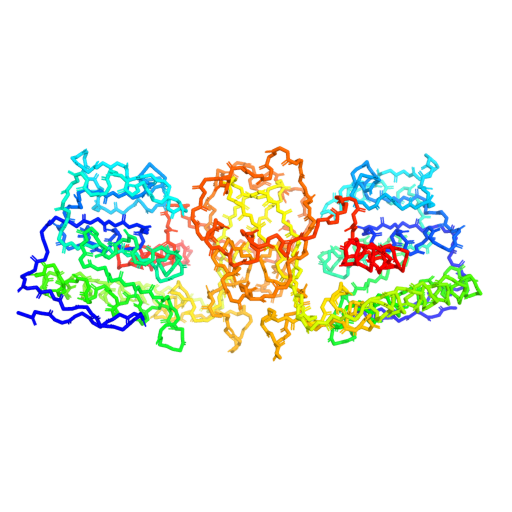 159 ? 36.775 51.634 44.889 1.00 92.70 159 LYS A O 1
ATOM 972 N N . GLN A 1 160 ? 36.087 49.540 44.436 1.00 83.88 160 GLN A N 1
ATOM 973 C CA . GLN A 1 160 ? 36.123 49.166 45.844 1.00 83.43 160 GLN A CA 1
ATOM 974 C C . GLN A 1 160 ? 37.552 49.157 46.374 1.00 82.60 160 GLN A C 1
ATOM 975 O O . GLN A 1 160 ? 37.802 49.561 47.515 1.00 84.48 160 GLN A O 1
ATOM 981 N N . ILE A 1 161 ? 38.502 48.688 45.564 1.00 79.28 161 ILE A N 1
ATOM 982 C CA . ILE A 1 161 ? 39.900 48.737 45.973 1.00 77.82 161 ILE A CA 1
ATOM 983 C C . ILE A 1 161 ? 40.382 50.179 46.003 1.00 79.47 161 ILE A C 1
ATOM 984 O O . ILE A 1 161 ? 41.175 50.564 46.869 1.00 79.87 161 ILE A O 1
ATOM 989 N N . ALA A 1 162 ? 39.884 51.005 45.078 1.00 80.42 162 ALA A N 1
ATOM 990 C CA . ALA A 1 162 ? 40.226 52.421 45.087 1.00 85.62 162 ALA A CA 1
ATOM 991 C C . ALA A 1 162 ? 39.719 53.098 46.351 1.00 91.17 162 ALA A C 1
ATOM 992 O O . ALA A 1 162 ? 40.427 53.916 46.951 1.00 94.15 162 ALA A O 1
ATOM 994 N N . LYS A 1 163 ? 38.495 52.767 46.773 1.00 92.70 163 LYS A N 1
ATOM 995 C CA . LYS A 1 163 ? 37.960 53.338 48.005 1.00 98.07 163 LYS A CA 1
ATOM 996 C C . LYS A 1 163 ? 38.755 52.867 49.218 1.00 101.03 163 LYS A C 1
ATOM 997 O O . LYS A 1 163 ? 38.988 53.641 50.157 1.00 104.04 163 LYS A O 1
ATOM 1003 N N . ALA A 1 164 ? 39.199 51.608 49.204 1.00 99.49 164 ALA A N 1
ATOM 1004 C CA . ALA A 1 164 ? 39.973 51.078 50.323 1.00 106.32 164 ALA A CA 1
ATOM 1005 C C . ALA A 1 164 ? 41.263 51.865 50.520 1.00 112.14 164 ALA A C 1
ATOM 1006 O O . ALA A 1 164 ? 41.572 52.306 51.632 1.00 112.72 164 ALA A O 1
ATOM 1008 N N . VAL A 1 165 ? 42.028 52.055 49.443 1.00 115.62 165 VAL A N 1
ATOM 1009 C CA . VAL A 1 165 ? 43.291 52.783 49.533 1.00 125.85 165 VAL A CA 1
ATOM 1010 C C . VAL A 1 165 ? 43.105 54.289 49.586 1.00 141.56 165 VAL A C 1
ATOM 1011 O O . VAL A 1 165 ? 44.065 55.014 49.873 1.00 148.89 165 VAL A O 1
ATOM 1015 N N . GLY A 1 166 ? 41.899 54.782 49.321 1.00 146.29 166 GLY A N 1
ATOM 1016 C CA . GLY A 1 166 ? 41.649 56.206 49.356 1.00 148.67 166 GLY A CA 1
ATOM 1017 C C . GLY A 1 166 ? 42.007 56.954 48.095 1.00 147.57 166 GLY A C 1
ATOM 1018 O O . GLY A 1 166 ? 42.010 58.190 48.110 1.00 151.42 166 GLY A O 1
ATOM 1019 N N . LYS A 1 167 ? 42.309 56.256 47.006 1.00 134.52 167 LYS A N 1
ATOM 1020 C CA . LYS A 1 167 ? 42.657 56.913 45.747 1.00 127.96 167 LYS A CA 1
ATOM 1021 C C . LYS A 1 167 ? 41.490 56.825 44.768 1.00 123.86 167 LYS A C 1
ATOM 1022 O O . LYS A 1 167 ? 41.610 56.353 43.639 1.00 122.01 167 LYS A O 1
ATOM 1028 N N . GLU A 1 168 ? 40.339 57.306 45.241 1.00 123.61 168 GLU A N 1
ATOM 1029 C CA . GLU A 1 168 ? 39.138 57.301 44.417 1.00 117.95 168 GLU A CA 1
ATOM 1030 C C . GLU A 1 168 ? 39.314 58.171 43.178 1.00 116.87 168 GLU A C 1
ATOM 1031 O O . GLU A 1 168 ? 38.822 57.829 42.098 1.00 114.87 168 GLU A O 1
ATOM 1037 N N . GLU A 1 169 ? 40.022 59.294 43.308 1.00 121.00 169 GLU A N 1
ATOM 1038 C CA . GLU A 1 169 ? 40.204 60.175 42.158 1.00 120.97 169 GLU A CA 1
ATOM 1039 C C . GLU A 1 169 ? 41.095 59.531 41.103 1.00 115.09 169 GLU A C 1
ATOM 1040 O O . GLU A 1 169 ? 40.874 59.715 39.901 1.00 113.93 169 GLU A O 1
ATOM 1046 N N . GLU A 1 170 ? 42.104 58.771 41.530 1.00 111.47 170 GLU A N 1
ATOM 1047 C CA . GLU A 1 170 ? 42.903 58.030 40.563 1.00 107.27 170 GLU A CA 1
ATOM 1048 C C . GLU A 1 170 ? 42.091 56.930 39.908 1.00 102.48 170 GLU A C 1
ATOM 1049 O O . GLU A 1 170 ? 42.331 56.595 38.743 1.00 100.67 170 GLU A O 1
ATOM 1055 N N . GLY A 1 171 ? 41.134 56.356 40.641 1.00 100.51 171 GLY A N 1
ATOM 1056 C CA . GLY A 1 171 ? 40.269 55.352 40.048 1.00 96.98 171 GLY A CA 1
ATOM 1057 C C . GLY A 1 171 ? 39.481 55.898 38.874 1.00 96.55 171 GLY A C 1
ATOM 1058 O O . GLY A 1 171 ? 39.442 55.292 37.800 1.00 94.57 171 GLY A O 1
ATOM 1059 N N . LYS A 1 172 ? 38.852 57.064 39.061 1.00 99.68 172 LYS A N 1
ATOM 1060 C CA . LYS A 1 172 ? 38.105 57.683 37.972 1.00 99.48 172 LYS A CA 1
ATOM 1061 C C . LYS A 1 172 ? 38.998 57.925 36.766 1.00 98.84 172 LYS A C 1
ATOM 1062 O O . LYS A 1 172 ? 38.552 57.810 35.620 1.00 97.14 172 LYS A O 1
ATOM 1068 N N . LYS A 1 173 ? 40.268 58.252 37.008 1.00 100.64 173 LYS A N 1
ATOM 1069 C CA . LYS A 1 173 ? 41.208 58.472 35.915 1.00 100.53 173 LYS A CA 1
ATOM 1070 C C . LYS A 1 173 ? 41.432 57.193 35.113 1.00 94.95 173 LYS A C 1
ATOM 1071 O O . LYS A 1 173 ? 41.247 57.170 33.890 1.00 93.99 173 LYS A O 1
ATOM 1077 N N . VAL A 1 174 ? 41.829 56.111 35.792 1.00 90.60 174 VAL A N 1
ATOM 1078 C CA . VAL A 1 174 ? 42.150 54.864 35.099 1.00 86.93 174 VAL A CA 1
ATOM 1079 C C . VAL A 1 174 ? 40.928 54.324 34.363 1.00 84.92 174 VAL A C 1
ATOM 1080 O O . VAL A 1 174 ? 41.036 53.812 33.241 1.00 83.41 174 VAL A O 1
ATOM 1084 N N . LEU A 1 175 ? 39.746 54.428 34.979 1.00 84.59 175 LEU A N 1
ATOM 1085 C CA . LEU A 1 175 ? 38.531 53.929 34.333 1.00 82.60 175 LEU A CA 1
ATOM 1086 C C . LEU A 1 175 ? 38.163 54.760 33.114 1.00 85.27 175 LEU A C 1
ATOM 1087 O O . LEU A 1 175 ? 37.793 54.207 32.069 1.00 82.66 175 LEU A O 1
ATOM 1092 N N . ALA A 1 176 ? 38.249 56.090 33.239 1.00 91.42 176 ALA A N 1
ATOM 1093 C CA . ALA A 1 176 ? 37.907 56.976 32.132 1.00 97.07 176 ALA A CA 1
ATOM 1094 C C . ALA A 1 176 ? 38.836 56.766 30.945 1.00 98.64 176 ALA A C 1
ATOM 1095 O O . ALA A 1 176 ? 38.388 56.751 29.792 1.00 99.63 176 ALA A O 1
ATOM 1097 N N . ASP A 1 177 ? 40.137 56.619 31.207 1.00 99.41 177 ASP A N 1
ATOM 1098 C CA . ASP A 1 177 ? 41.077 56.343 30.127 1.00 101.20 177 ASP A CA 1
ATOM 1099 C C . ASP A 1 177 ? 40.748 55.033 29.426 1.00 98.35 177 ASP A C 1
ATOM 1100 O O . ASP A 1 177 ? 40.942 54.915 28.209 1.00 98.88 177 ASP A O 1
ATOM 1105 N N . MET A 1 178 ? 40.236 54.050 30.176 1.00 94.95 178 MET A N 1
ATOM 1106 C CA . MET A 1 178 ? 39.847 52.772 29.589 1.00 91.28 178 MET A CA 1
ATOM 1107 C C . MET A 1 178 ? 38.678 52.938 28.629 1.00 92.18 178 MET A C 1
ATOM 1108 O O . MET A 1 178 ? 38.712 52.430 27.500 1.00 91.85 178 MET A O 1
ATOM 1113 N N . ASP A 1 179 ? 37.629 53.643 29.068 1.00 93.77 179 ASP A N 1
ATOM 1114 C CA . ASP A 1 179 ? 36.456 53.850 28.219 1.00 93.12 179 ASP A CA 1
ATOM 1115 C C . ASP A 1 179 ? 36.839 54.582 26.946 1.00 94.01 179 ASP A C 1
ATOM 1116 O O . ASP A 1 179 ? 36.316 54.289 25.863 1.00 95.02 179 ASP A O 1
ATOM 1121 N N . LYS A 1 180 ? 37.761 55.534 27.061 1.00 93.58 180 LYS A N 1
ATOM 1122 C CA . LYS A 1 180 ? 38.284 56.192 25.879 1.00 94.27 180 LYS A CA 1
ATOM 1123 C C . LYS A 1 180 ? 39.088 55.221 25.024 1.00 92.56 180 LYS A C 1
ATOM 1124 O O . LYS A 1 180 ? 38.920 55.179 23.800 1.00 93.54 180 LYS A O 1
ATOM 1130 N N . ALA A 1 181 ? 39.974 54.435 25.648 1.00 90.73 181 ALA A N 1
ATOM 1131 C CA . ALA A 1 181 ? 40.735 53.440 24.897 1.00 90.74 181 ALA A CA 1
ATOM 1132 C C . ALA A 1 181 ? 39.815 52.477 24.168 1.00 89.92 181 ALA A C 1
ATOM 1133 O O . ALA A 1 181 ? 40.164 51.976 23.095 1.00 89.62 181 ALA A O 1
ATOM 1135 N N . PHE A 1 182 ? 38.633 52.220 24.729 1.00 90.48 182 PHE A N 1
ATOM 1136 C CA . PHE A 1 182 ? 37.641 51.403 24.042 1.00 90.53 182 PHE A CA 1
ATOM 1137 C C . PHE A 1 182 ? 37.046 52.140 22.849 1.00 94.35 182 PHE A C 1
ATOM 1138 O O . PHE A 1 182 ? 36.736 51.520 21.824 1.00 94.03 182 PHE A O 1
ATOM 1146 N N . ALA A 1 183 ? 36.890 53.459 22.963 1.00 99.33 183 ALA A N 1
ATOM 1147 C CA . ALA A 1 183 ? 36.253 54.229 21.900 1.00 103.59 183 ALA A CA 1
ATOM 1148 C C . ALA A 1 183 ? 37.123 54.274 20.649 1.00 105.83 183 ALA A C 1
ATOM 1149 O O . ALA A 1 183 ? 36.633 54.034 19.539 1.00 105.17 183 ALA A O 1
ATOM 1151 N N . ASP A 1 184 ? 38.415 54.589 20.804 1.00 108.70 184 ASP A N 1
ATOM 1152 C CA . ASP A 1 184 ? 39.311 54.589 19.650 1.00 109.09 184 ASP A CA 1
ATOM 1153 C C . ASP A 1 184 ? 39.327 53.223 18.987 1.00 104.78 184 ASP A C 1
ATOM 1154 O O . ASP A 1 184 ? 39.247 53.115 17.758 1.00 107.00 184 ASP A O 1
ATOM 1159 N N . ALA A 1 185 ? 39.448 52.168 19.794 1.00 97.71 185 ALA A N 1
ATOM 1160 C CA . ALA A 1 185 ? 39.317 50.808 19.308 1.00 93.92 185 ALA A CA 1
ATOM 1161 C C . ALA A 1 185 ? 38.040 50.558 18.525 1.00 92.74 185 ALA A C 1
ATOM 1162 O O . ALA A 1 185 ? 38.099 50.332 17.314 1.00 94.35 185 ALA A O 1
ATOM 1164 N N . LYS A 1 186 ? 36.889 50.662 19.194 1.00 90.47 186 LYS A N 1
ATOM 1165 C CA . LYS A 1 186 ? 35.563 50.592 18.581 1.00 90.52 186 LYS A CA 1
ATOM 1166 C C . LYS A 1 186 ? 35.448 51.404 17.294 1.00 94.32 186 LYS A C 1
ATOM 1167 O O . LYS A 1 186 ? 34.792 50.975 16.341 1.00 97.24 186 LYS A O 1
ATOM 1173 N N . ALA A 1 187 ? 36.104 52.567 17.250 1.00 96.25 187 ALA A N 1
ATOM 1174 C CA . ALA A 1 187 ? 36.054 53.404 16.055 1.00 102.11 187 ALA A CA 1
ATOM 1175 C C . ALA A 1 187 ? 36.912 52.843 14.929 1.00 105.38 187 ALA A C 1
ATOM 1176 O O . ALA A 1 187 ? 36.560 52.998 13.753 1.00 107.58 187 ALA A O 1
ATOM 1178 N N . LYS A 1 188 ? 38.031 52.192 15.262 1.00 106.00 188 LYS A N 1
ATOM 1179 C CA . LYS A 1 188 ? 38.950 51.727 14.228 1.00 110.76 188 LYS A CA 1
ATOM 1180 C C . LYS A 1 188 ? 38.368 50.561 13.442 1.00 115.69 188 LYS A C 1
ATOM 1181 O O . LYS A 1 188 ? 38.591 50.450 12.232 1.00 120.46 188 LYS A O 1
ATOM 1187 N N . ILE A 1 189 ? 37.626 49.673 14.106 1.00 117.42 189 ILE A N 1
ATOM 1188 C CA . ILE A 1 189 ? 37.136 48.487 13.416 1.00 122.66 189 ILE A CA 1
ATOM 1189 C C . ILE A 1 189 ? 36.004 48.799 12.449 1.00 130.87 189 ILE A C 1
ATOM 1190 O O . ILE A 1 189 ? 35.662 47.953 11.615 1.00 132.12 189 ILE A O 1
ATOM 1195 N N . GLU A 1 190 ? 35.415 49.992 12.514 1.00 137.88 190 GLU A N 1
ATOM 1196 C CA . GLU A 1 190 ? 34.404 50.358 11.536 1.00 143.56 190 GLU A CA 1
ATOM 1197 C C . GLU A 1 190 ? 34.907 51.313 10.468 1.00 147.19 190 GLU A C 1
ATOM 1198 O O . GLU A 1 190 ? 34.313 51.359 9.388 1.00 152.31 190 GLU A O 1
ATOM 1204 N N . LYS A 1 191 ? 35.982 52.065 10.728 1.00 142.43 191 LYS A N 1
ATOM 1205 C CA . LYS A 1 191 ? 36.600 52.837 9.655 1.00 143.15 191 LYS A CA 1
ATOM 1206 C C . LYS A 1 191 ? 37.071 51.933 8.522 1.00 143.99 191 LYS A C 1
ATOM 1207 O O . LYS A 1 191 ? 37.258 52.405 7.395 1.00 147.80 191 LYS A O 1
ATOM 1213 N N . ALA A 1 192 ? 37.274 50.650 8.806 1.00 137.88 192 ALA A N 1
ATOM 1214 C CA . ALA A 1 192 ? 37.344 49.600 7.796 1.00 136.53 192 ALA A CA 1
ATOM 1215 C C . ALA A 1 192 ? 36.160 48.688 8.076 1.00 133.82 192 ALA A C 1
ATOM 1216 O O . ALA A 1 192 ? 36.181 47.918 9.039 1.00 129.46 192 ALA A O 1
ATOM 1218 N N . ASP A 1 193 ? 35.115 48.810 7.266 1.00 136.59 193 ASP A N 1
ATOM 1219 C CA . ASP A 1 193 ? 33.917 48.020 7.486 1.00 135.85 193 ASP A CA 1
ATOM 1220 C C . ASP A 1 193 ? 34.237 46.542 7.331 1.00 131.39 193 ASP A C 1
ATOM 1221 O O . ASP A 1 193 ? 35.180 46.150 6.648 1.00 131.87 193 ASP A O 1
ATOM 1226 N N . LEU A 1 194 ? 33.446 45.715 7.991 1.00 126.74 194 LEU A N 1
ATOM 1227 C CA . LEU A 1 194 ? 33.726 44.292 7.964 1.00 122.94 194 LEU A CA 1
ATOM 1228 C C . LEU A 1 194 ? 32.376 43.579 8.142 1.00 125.72 194 LEU A C 1
ATOM 1229 O O . LEU A 1 194 ? 31.452 44.161 8.717 1.00 128.38 194 LEU A O 1
ATOM 1234 N N . LYS A 1 195 ? 32.228 42.349 7.594 1.00 126.77 195 LYS A N 1
ATOM 1235 C CA . LYS A 1 195 ? 30.979 41.566 7.755 1.00 129.06 195 LYS A CA 1
ATOM 1236 C C . LYS A 1 195 ? 31.028 40.514 8.866 1.00 128.92 195 LYS A C 1
ATOM 1237 O O . LYS A 1 195 ? 30.190 40.526 9.775 1.00 129.15 195 LYS A O 1
ATOM 1243 N N . ASP A 1 196 ? 31.975 39.575 8.803 1.00 132.30 196 ASP A N 1
ATOM 1244 C CA . ASP A 1 196 ? 32.019 38.439 9.731 1.00 129.66 196 ASP A CA 1
ATOM 1245 C C . ASP A 1 196 ? 32.667 38.893 11.032 1.00 124.39 196 ASP A C 1
ATOM 1246 O O . ASP A 1 196 ? 33.803 38.539 11.368 1.00 121.61 196 ASP A O 1
ATOM 1251 N N . LYS A 1 197 ? 31.931 39.749 11.751 1.00 114.37 197 LYS A N 1
ATOM 1252 C CA . LYS A 1 197 ? 32.392 40.316 13.010 1.00 102.29 197 LYS A CA 1
ATOM 1253 C C . LYS A 1 197 ? 32.180 39.332 14.135 1.00 94.29 197 LYS A C 1
ATOM 1254 O O . LYS A 1 197 ? 32.403 39.659 15.303 1.00 92.75 197 LYS A O 1
ATOM 1260 N N . ASN A 1 198 ? 31.766 38.124 13.786 1.00 89.97 198 ASN A N 1
ATOM 1261 C CA . ASN A 1 198 ? 31.863 36.977 14.661 1.00 80.99 198 ASN A CA 1
ATOM 1262 C C . ASN A 1 198 ? 33.322 36.699 14.989 1.00 73.64 198 ASN A C 1
ATOM 1263 O O . ASN A 1 198 ? 34.131 36.438 14.091 1.00 72.18 198 ASN A O 1
ATOM 1268 N N . ILE A 1 199 ? 33.658 36.776 16.268 1.00 70.44 199 ILE A N 1
ATOM 1269 C CA . ILE A 1 199 ? 34.966 36.370 16.750 1.00 67.63 199 ILE A CA 1
ATOM 1270 C C . ILE A 1 199 ? 34.789 35.170 17.666 1.00 65.46 199 ILE A C 1
ATOM 1271 O O . ILE A 1 199 ? 33.701 34.891 18.178 1.00 66.34 199 ILE A O 1
ATOM 1276 N N . ALA A 1 200 ? 35.883 34.440 17.845 1.00 63.34 200 ALA A N 1
ATOM 1277 C CA . ALA A 1 200 ? 35.993 33.432 18.887 1.00 62.48 200 ALA A CA 1
ATOM 1278 C C . ALA A 1 200 ? 37.371 33.601 19.507 1.00 61.35 200 ALA A C 1
ATOM 1279 O O . ALA A 1 200 ? 38.379 33.639 18.792 1.00 60.04 200 ALA A O 1
ATOM 1281 N N . MET A 1 201 ? 37.403 33.760 20.826 1.00 61.78 201 MET A N 1
ATOM 1282 C CA . MET A 1 201 ? 38.629 34.008 21.556 1.00 60.75 201 MET A CA 1
ATOM 1283 C C . MET A 1 201 ? 38.939 32.813 22.439 1.00 59.70 201 MET A C 1
ATOM 1284 O O . MET A 1 201 ? 38.041 32.084 22.867 1.00 59.32 201 MET A O 1
ATOM 1289 N N . ALA A 1 202 ? 40.226 32.618 22.697 1.00 60.47 202 ALA A N 1
ATOM 1290 C CA . ALA A 1 202 ? 40.677 31.497 23.499 1.00 61.32 202 ALA A CA 1
ATOM 1291 C C . ALA A 1 202 ? 42.060 31.823 24.029 1.00 63.55 202 ALA A C 1
ATOM 1292 O O . ALA A 1 202 ? 42.869 32.444 23.333 1.00 64.51 202 ALA A O 1
ATOM 1294 N N . GLN A 1 203 ? 42.314 31.420 25.264 1.00 64.72 203 GLN A N 1
ATOM 1295 C CA . GLN A 1 203 ? 43.663 31.336 25.800 1.00 66.80 203 GLN A CA 1
ATOM 1296 C C . GLN A 1 203 ? 44.127 29.899 25.597 1.00 68.53 203 GLN A C 1
ATOM 1297 O O . GLN A 1 203 ? 43.439 28.965 26.022 1.00 68.82 203 GLN A O 1
ATOM 1303 N N . ALA A 1 204 ? 45.263 29.718 24.921 1.00 70.39 204 ALA A N 1
ATOM 1304 C CA . ALA A 1 204 ? 45.768 28.388 24.590 1.00 72.77 204 ALA A CA 1
ATOM 1305 C C . ALA A 1 204 ? 47.099 28.106 25.279 1.00 75.78 204 ALA A C 1
ATOM 1306 O O . ALA A 1 204 ? 47.852 29.024 25.623 1.00 76.99 204 ALA A O 1
ATOM 1308 N N . PHE A 1 205 ? 47.379 26.817 25.457 1.00 77.63 205 PHE A N 1
ATOM 1309 C CA . PHE A 1 205 ? 48.606 26.316 26.071 1.00 80.68 205 PHE A CA 1
ATOM 1310 C C . PHE A 1 205 ? 48.605 24.795 25.923 1.00 81.94 205 PHE A C 1
ATOM 1311 O O . PHE A 1 205 ? 47.651 24.206 25.407 1.00 80.09 205 PHE A O 1
ATOM 1319 N N . THR A 1 206 ? 49.681 24.157 26.379 1.00 85.91 206 THR A N 1
ATOM 1320 C CA . THR A 1 206 ? 49.786 22.705 26.363 1.00 88.17 206 THR A CA 1
ATOM 1321 C C . THR A 1 206 ? 49.675 22.151 27.777 1.00 89.16 206 THR A C 1
ATOM 1322 O O . THR A 1 206 ? 50.229 22.721 28.723 1.00 90.77 206 THR A O 1
ATOM 1326 N N . ALA A 1 207 ? 48.958 21.037 27.913 1.00 88.31 207 ALA A N 1
ATOM 1327 C CA . ALA A 1 207 ? 48.737 20.400 29.206 1.00 90.01 207 ALA A CA 1
ATOM 1328 C C . ALA A 1 207 ? 48.763 18.894 29.009 1.00 92.64 207 ALA A C 1
ATOM 1329 O O . ALA A 1 207 ? 47.956 18.356 28.244 1.00 90.82 207 ALA A O 1
ATOM 1331 N N . LYS A 1 208 ? 49.677 18.217 29.710 1.00 97.08 208 LYS A N 1
ATOM 1332 C CA . LYS A 1 208 ? 49.988 16.815 29.433 1.00 100.58 208 LYS A CA 1
ATOM 1333 C C . LYS A 1 208 ? 50.323 16.637 27.954 1.00 101.76 208 LYS A C 1
ATOM 1334 O O . LYS A 1 208 ? 50.020 15.612 27.339 1.00 102.31 208 LYS A O 1
ATOM 1340 N N . ASN A 1 209 ? 50.971 17.659 27.395 1.00 102.24 209 ASN A N 1
ATOM 1341 C CA . ASN A 1 209 ? 51.222 17.804 25.960 1.00 102.84 209 ASN A CA 1
ATOM 1342 C C . ASN A 1 209 ? 49.993 17.431 25.132 1.00 97.76 209 ASN A C 1
ATOM 1343 O O . ASN A 1 209 ? 50.052 16.670 24.164 1.00 100.16 209 ASN A O 1
ATOM 1348 N N . VAL A 1 210 ? 48.863 17.988 25.541 1.00 89.80 210 VAL A N 1
ATOM 1349 C CA . VAL A 1 210 ? 47.671 18.072 24.710 1.00 85.29 210 VAL A CA 1
ATOM 1350 C C . VAL A 1 210 ? 47.411 19.563 24.478 1.00 81.25 210 VAL A C 1
ATOM 1351 O O . VAL A 1 210 ? 47.370 20.327 25.434 1.00 81.13 210 VAL A O 1
ATOM 1355 N N . PRO A 1 211 ? 47.309 20.008 23.225 1.00 78.08 211 PRO A N 1
ATOM 1356 C CA . PRO A 1 211 ? 46.948 21.412 22.988 1.00 72.60 211 PRO A CA 1
ATOM 1357 C C . PRO A 1 211 ? 45.614 21.708 23.638 1.00 67.78 211 PRO A C 1
ATOM 1358 O O . PRO A 1 211 ? 44.595 21.124 23.261 1.00 67.29 211 PRO A O 1
ATOM 1362 N N . THR A 1 212 ? 45.623 22.574 24.642 1.00 65.76 212 THR A N 1
ATOM 1363 C CA . THR A 1 212 ? 44.435 22.910 25.405 1.00 63.57 212 THR A CA 1
ATOM 1364 C C . THR A 1 212 ? 44.011 24.334 25.078 1.00 62.25 212 THR A C 1
ATOM 1365 O O . THR A 1 212 ? 44.860 25.209 24.858 1.00 62.65 212 THR A O 1
ATOM 1369 N N . PHE A 1 213 ? 42.694 24.552 25.032 1.00 60.38 213 PHE A N 1
ATOM 1370 C CA . PHE A 1 213 ? 42.103 25.840 24.704 1.00 58.29 213 PHE A CA 1
ATOM 1371 C C . PHE A 1 213 ? 41.173 26.270 25.828 1.00 57.18 213 PHE A C 1
ATOM 1372 O O . PHE A 1 213 ? 40.306 25.503 26.257 1.00 57.38 213 PHE A O 1
ATOM 1380 N N . ARG A 1 214 ? 41.346 27.497 26.298 1.00 56.99 214 ARG A N 1
ATOM 1381 C CA . ARG A 1 214 ? 40.360 28.119 27.167 1.00 56.69 214 ARG A CA 1
ATOM 1382 C C . ARG A 1 214 ? 39.549 29.070 26.290 1.00 55.82 214 ARG A C 1
ATOM 1383 O O . ARG A 1 214 ? 39.827 30.267 26.193 1.00 56.65 214 ARG A O 1
ATOM 1391 N N . ILE A 1 215 ? 38.556 28.504 25.602 1.00 55.06 215 ILE A N 1
ATOM 1392 C CA . ILE A 1 215 ? 37.697 29.293 24.724 1.00 55.17 215 ILE A CA 1
ATOM 1393 C C . ILE A 1 215 ? 36.725 30.091 25.584 1.00 55.37 215 ILE A C 1
ATOM 1394 O O . ILE A 1 215 ? 35.921 29.520 26.333 1.00 56.79 215 ILE A O 1
ATOM 1399 N N . LEU A 1 216 ? 36.786 31.416 25.474 1.00 55.02 216 LEU A N 1
ATOM 1400 C CA . LEU A 1 216 ? 36.057 32.258 26.408 1.00 56.00 216 LEU A CA 1
ATOM 1401 C C . LEU A 1 216 ? 34.591 32.378 26.010 1.00 56.65 216 LEU A C 1
ATOM 1402 O O . LEU A 1 216 ? 34.219 32.211 24.845 1.00 57.96 216 LEU A O 1
ATOM 1407 N N . THR A 1 217 ? 33.755 32.671 27.006 1.00 56.31 217 THR A N 1
ATOM 1408 C CA . THR A 1 217 ? 32.312 32.755 26.842 1.00 57.39 217 THR A CA 1
ATOM 1409 C C . THR A 1 217 ? 31.844 34.191 27.046 1.00 58.68 217 THR A C 1
ATOM 1410 O O . THR A 1 217 ? 32.596 35.067 27.483 1.00 58.70 217 THR A O 1
ATOM 1414 N N . ASP A 1 218 ? 30.568 34.416 26.726 1.00 60.27 218 ASP A N 1
ATOM 1415 C CA . ASP A 1 218 ? 30.042 35.772 26.593 1.00 61.90 218 ASP A CA 1
ATOM 1416 C C . ASP A 1 218 ? 30.248 36.621 27.843 1.00 61.65 218 ASP A C 1
ATOM 1417 O O . ASP A 1 218 ? 30.346 37.849 27.745 1.00 62.64 218 ASP A O 1
ATOM 1422 N N . ASN A 1 219 ? 30.281 36.012 29.023 1.00 60.15 219 ASN A N 1
ATOM 1423 C CA . ASN A 1 219 ? 30.402 36.807 30.237 1.00 59.91 219 ASN A CA 1
ATOM 1424 C C . ASN A 1 219 ? 31.847 37.036 30.651 1.00 56.29 219 ASN A C 1
ATOM 1425 O O . ASN A 1 219 ? 32.082 37.735 31.638 1.00 56.82 219 ASN A O 1
ATOM 1430 N N . SER A 1 220 ? 32.816 36.473 29.933 1.00 53.11 220 SER A N 1
ATOM 1431 C CA . SER A 1 220 ? 34.217 36.740 30.245 1.00 51.69 220 SER A CA 1
ATOM 1432 C C . SER A 1 220 ? 34.530 38.228 30.127 1.00 53.28 220 SER A C 1
ATOM 1433 O O . SER A 1 220 ? 33.879 38.976 29.382 1.00 54.09 220 SER A O 1
ATOM 1436 N N . LEU A 1 221 ? 35.545 38.648 30.887 1.00 53.55 221 LEU A N 1
ATOM 1437 C CA . LEU A 1 221 ? 36.081 39.995 30.746 1.00 54.14 221 LEU A CA 1
ATOM 1438 C C . LEU A 1 221 ? 36.461 40.280 29.297 1.00 53.38 221 LEU A C 1
ATOM 1439 O O . LEU A 1 221 ? 36.151 41.355 28.765 1.00 54.38 221 LEU A O 1
ATOM 1444 N N . ALA A 1 222 ? 37.141 39.331 28.647 1.00 51.71 222 ALA A N 1
ATOM 1445 C CA . ALA A 1 222 ? 37.642 39.564 27.295 1.00 52.75 222 ALA A CA 1
ATOM 1446 C C . ALA A 1 222 ? 36.505 39.843 26.312 1.00 54.14 222 ALA A C 1
ATOM 1447 O O . ALA A 1 222 ? 36.517 40.857 25.603 1.00 55.05 222 ALA A O 1
ATOM 1449 N N . LEU A 1 223 ? 35.509 38.951 26.254 1.00 54.42 223 LEU A N 1
ATOM 1450 C CA . LEU A 1 223 ? 34.452 39.073 25.252 1.00 55.20 223 LEU A CA 1
ATOM 1451 C C . LEU A 1 223 ? 33.485 40.212 25.554 1.00 57.45 223 LEU A C 1
ATOM 1452 O O . LEU A 1 223 ? 32.796 40.677 24.639 1.00 59.12 223 LEU A O 1
ATOM 1457 N N . GLN A 1 224 ? 33.401 40.662 26.811 1.00 57.26 224 GLN A N 1
ATOM 1458 C CA . GLN A 1 224 ? 32.649 41.879 27.096 1.00 60.01 224 GLN A CA 1
ATOM 1459 C C . GLN A 1 224 ? 33.336 43.095 26.496 1.00 61.77 224 GLN A C 1
ATOM 1460 O O . GLN A 1 224 ? 32.669 44.049 26.071 1.00 65.74 224 GLN A O 1
ATOM 1466 N N . VAL A 1 225 ? 34.667 43.075 26.461 1.00 59.04 225 VAL A N 1
ATOM 1467 C CA . VAL A 1 225 ? 35.428 44.173 25.880 1.00 60.00 225 VAL A CA 1
ATOM 1468 C C . VAL A 1 225 ? 35.214 44.232 24.368 1.00 60.79 225 VAL A C 1
ATOM 1469 O O . VAL A 1 225 ? 34.959 45.299 23.803 1.00 63.39 225 VAL A O 1
ATOM 1473 N N . THR A 1 226 ? 35.308 43.088 23.688 1.00 59.44 226 THR A N 1
ATOM 1474 C CA . THR A 1 226 ? 35.128 43.091 22.239 1.00 60.89 226 THR A CA 1
ATOM 1475 C C . THR A 1 226 ? 33.674 43.296 21.854 1.00 64.63 226 THR A C 1
ATOM 1476 O O . THR A 1 226 ? 33.385 43.800 20.760 1.00 66.64 226 THR A O 1
ATOM 1480 N N . LYS A 1 227 ? 32.754 42.889 22.731 1.00 66.76 227 LYS A N 1
ATOM 1481 C CA . LYS A 1 227 ? 31.341 43.153 22.512 1.00 70.41 227 LYS A CA 1
ATOM 1482 C C . LYS A 1 227 ? 31.088 44.642 22.330 1.00 75.10 227 LYS A C 1
ATOM 1483 O O . LYS A 1 227 ? 30.326 45.044 21.442 1.00 79.82 227 LYS A O 1
ATOM 1489 N N . LYS A 1 228 ? 31.725 45.479 23.150 1.00 74.92 228 LYS A N 1
ATOM 1490 C CA . LYS A 1 228 ? 31.556 46.916 22.989 1.00 79.37 228 LYS A CA 1
ATOM 1491 C C . LYS A 1 228 ? 32.491 47.500 21.940 1.00 79.38 228 LYS A C 1
ATOM 1492 O O . LYS A 1 228 ? 32.415 48.703 21.663 1.00 83.28 228 LYS A O 1
ATOM 1498 N N . LEU A 1 229 ? 33.350 46.687 21.338 1.00 75.12 229 LEU A N 1
ATOM 1499 C CA . LEU A 1 229 ? 34.093 47.126 20.168 1.00 76.48 229 LEU A CA 1
ATOM 1500 C C . LEU A 1 229 ? 33.360 46.817 18.868 1.00 78.46 229 LEU A C 1
ATOM 1501 O O . LEU A 1 229 ? 33.873 47.139 17.791 1.00 79.33 229 LEU A O 1
ATOM 1506 N N . GLY A 1 230 ? 32.176 46.205 18.944 1.00 78.99 230 GLY A N 1
ATOM 1507 C CA . GLY A 1 230 ? 31.379 45.887 17.778 1.00 79.84 230 GLY A CA 1
ATOM 1508 C C . GLY A 1 230 ? 31.398 44.430 17.367 1.00 76.28 230 GLY A C 1
ATOM 1509 O O . GLY A 1 230 ? 30.678 44.060 16.431 1.00 77.55 230 GLY A O 1
ATOM 1510 N N . LEU A 1 231 ? 32.193 43.600 18.029 1.00 72.38 231 LEU A N 1
ATOM 1511 C CA . LEU A 1 231 ? 32.311 42.193 17.687 1.00 69.44 231 LEU A CA 1
ATOM 1512 C C . LEU A 1 231 ? 31.329 41.361 18.506 1.00 71.36 231 LEU A C 1
ATOM 1513 O O . LEU A 1 231 ? 30.878 41.765 19.578 1.00 72.09 231 LEU A O 1
ATOM 1518 N N . THR A 1 232 ? 30.986 40.187 17.983 1.00 71.08 232 THR A N 1
ATOM 1519 C CA . THR A 1 232 ? 30.044 39.297 18.652 1.00 71.50 232 THR A CA 1
ATOM 1520 C C . THR A 1 232 ? 30.635 37.898 18.719 1.00 67.87 232 THR A C 1
ATOM 1521 O O . THR A 1 232 ? 30.964 37.309 17.684 1.00 68.23 232 THR A O 1
ATOM 1525 N N . ASN A 1 233 ? 30.759 37.367 19.933 1.00 64.51 233 ASN A N 1
ATOM 1526 C CA . ASN A 1 233 ? 31.292 36.027 20.120 1.00 61.84 233 ASN A CA 1
ATOM 1527 C C . ASN A 1 233 ? 30.296 34.976 19.642 1.00 65.39 233 ASN A C 1
ATOM 1528 O O . ASN A 1 233 ? 29.079 35.127 19.780 1.00 67.66 233 ASN A O 1
ATOM 1533 N N . THR A 1 234 ? 30.835 33.893 19.077 1.00 66.85 234 THR A N 1
ATOM 1534 C CA . THR A 1 234 ? 30.034 32.810 18.530 1.00 70.06 234 THR A CA 1
ATOM 1535 C C . THR A 1 234 ? 30.172 31.499 19.285 1.00 69.97 234 THR A C 1
ATOM 1536 O O . THR A 1 234 ? 29.411 30.566 19.008 1.00 73.02 234 THR A O 1
ATOM 1540 N N . PHE A 1 235 ? 31.108 31.395 20.218 1.00 68.44 235 PHE A N 1
ATOM 1541 C CA . PHE A 1 235 ? 31.267 30.162 20.978 1.00 70.65 235 PHE A CA 1
ATOM 1542 C C . PHE A 1 235 ? 30.249 30.124 22.106 1.00 74.31 235 PHE A C 1
ATOM 1543 O O . PHE A 1 235 ? 30.276 30.975 23.000 1.00 74.06 235 PHE A O 1
ATOM 1551 N N . GLU A 1 236 ? 29.355 29.137 22.054 1.00 78.85 236 GLU A N 1
ATOM 1552 C CA . GLU A 1 236 ? 28.334 28.850 23.055 1.00 82.17 236 GLU A CA 1
ATOM 1553 C C . GLU A 1 236 ? 27.321 29.970 23.218 1.00 85.43 236 GLU A C 1
ATOM 1554 O O . GLU A 1 236 ? 26.565 29.941 24.185 1.00 87.91 236 GLU A O 1
ATOM 1560 N N . ALA A 1 237 ? 27.304 30.961 22.319 1.00 86.77 237 ALA A N 1
ATOM 1561 C CA . ALA A 1 237 ? 26.182 31.884 22.138 1.00 92.10 237 ALA A CA 1
ATOM 1562 C C . ALA A 1 237 ? 25.516 32.335 23.437 1.00 94.42 237 ALA A C 1
ATOM 1563 O O . ALA A 1 237 ? 26.179 32.864 24.332 1.00 92.92 237 ALA A O 1
ATOM 1565 N N . GLY A 1 238 ? 24.210 32.112 23.561 1.00 98.60 238 GLY A N 1
ATOM 1566 C CA . GLY A 1 238 ? 23.493 32.523 24.751 1.00 101.43 238 GLY A CA 1
ATOM 1567 C C . GLY A 1 238 ? 23.646 31.546 25.896 1.00 101.47 238 GLY A C 1
ATOM 1568 O O . GLY A 1 238 ? 22.660 30.996 26.400 1.00 106.01 238 GLY A O 1
ATOM 1569 N N . LYS A 1 239 ? 24.888 31.312 26.304 1.00 97.58 239 LYS A N 1
ATOM 1570 C CA . LYS A 1 239 ? 25.206 30.470 27.444 1.00 97.26 239 LYS A CA 1
ATOM 1571 C C . LYS A 1 239 ? 26.244 31.185 28.291 1.00 97.29 239 LYS A C 1
ATOM 1572 O O . LYS A 1 239 ? 27.110 31.896 27.772 1.00 96.17 239 LYS A O 1
ATOM 1578 N N . SER A 1 240 ? 26.147 30.994 29.603 1.00 101.49 240 SER A N 1
ATOM 1579 C CA . SER A 1 240 ? 27.080 31.597 30.545 1.00 99.35 240 SER A CA 1
ATOM 1580 C C . SER A 1 240 ? 27.791 30.497 31.317 1.00 96.32 240 SER A C 1
ATOM 1581 O O . SER A 1 240 ? 27.144 29.623 31.905 1.00 99.52 240 SER A O 1
ATOM 1584 N N . GLU A 1 241 ? 29.105 30.528 31.284 1.00 88.31 241 GLU A N 1
ATOM 1585 C CA . GLU A 1 241 ? 29.956 29.768 32.180 1.00 83.17 241 GLU A CA 1
ATOM 1586 C C . GLU A 1 241 ? 30.364 30.664 33.338 1.00 80.32 241 GLU A C 1
ATOM 1587 O O . GLU A 1 241 ? 30.802 31.800 33.099 1.00 79.66 241 GLU A O 1
ATOM 1593 N N . PRO A 1 242 ? 30.194 30.228 34.590 1.00 77.80 242 PRO A N 1
ATOM 1594 C CA . PRO A 1 242 ? 30.687 31.040 35.716 1.00 76.11 242 PRO A CA 1
ATOM 1595 C C . PRO A 1 242 ? 32.173 31.339 35.639 1.00 71.89 242 PRO A C 1
ATOM 1596 O O . PRO A 1 242 ? 32.618 32.391 36.124 1.00 71.81 242 PRO A O 1
ATOM 1600 N N . ASP A 1 243 ? 32.952 30.454 35.022 1.00 68.44 243 ASP A N 1
ATOM 1601 C CA . ASP A 1 243 ? 34.366 30.710 34.803 1.00 65.83 243 ASP A CA 1
ATOM 1602 C C . ASP A 1 243 ? 34.635 31.639 33.623 1.00 64.39 243 ASP A C 1
ATOM 1603 O O . ASP A 1 243 ? 35.791 32.020 33.415 1.00 65.13 243 ASP A O 1
ATOM 1608 N N . GLY A 1 244 ? 33.627 32.000 32.832 1.00 62.38 244 GLY A N 1
ATOM 1609 C CA . GLY A 1 244 ? 33.865 32.808 31.652 1.00 60.26 244 GLY A CA 1
ATOM 1610 C C . GLY A 1 244 ? 34.573 32.103 30.516 1.00 58.26 244 GLY A C 1
ATOM 1611 O O . GLY A 1 244 ? 34.854 32.736 29.489 1.00 57.73 244 GLY A O 1
ATOM 1612 N N . PHE A 1 245 ? 34.890 30.823 30.664 1.00 57.64 245 PHE A N 1
ATOM 1613 C CA . PHE A 1 245 ? 35.524 30.060 29.600 1.00 56.57 245 PHE A CA 1
ATOM 1614 C C . PHE A 1 245 ? 35.119 28.608 29.755 1.00 58.54 245 PHE A C 1
ATOM 1615 O O . PHE A 1 245 ? 34.547 28.203 30.768 1.00 59.72 245 PHE A O 1
ATOM 1623 N N . LYS A 1 246 ? 35.432 27.822 28.735 1.00 60.10 246 LYS A N 1
ATOM 1624 C CA . LYS A 1 246 ? 35.351 26.374 28.827 1.00 62.46 246 LYS A CA 1
ATOM 1625 C C . LYS A 1 246 ? 36.710 25.824 28.426 1.00 62.09 246 LYS A C 1
ATOM 1626 O O . LYS A 1 246 ? 37.200 26.116 27.332 1.00 61.02 246 LYS A O 1
ATOM 1632 N N . GLN A 1 247 ? 37.334 25.068 29.320 1.00 63.75 247 GLN A N 1
ATOM 1633 C CA . GLN A 1 247 ? 38.564 24.371 28.975 1.00 64.84 247 GLN A CA 1
ATOM 1634 C C . GLN A 1 247 ? 38.224 23.159 28.116 1.00 65.10 247 GLN A C 1
ATOM 1635 O O . GLN A 1 247 ? 37.349 22.367 28.473 1.00 66.26 247 GLN A O 1
ATOM 1641 N N . THR A 1 248 ? 38.890 23.029 26.973 1.00 61.81 248 THR A N 1
ATOM 1642 C CA . THR A 1 248 ? 38.564 21.979 26.012 1.00 61.67 248 THR A CA 1
ATOM 1643 C C . THR A 1 248 ? 39.782 21.759 25.113 1.00 61.90 248 THR A C 1
ATOM 1644 O O . THR A 1 248 ? 40.882 22.247 25.399 1.00 62.24 248 THR A O 1
ATOM 1648 N N . THR A 1 249 ? 39.595 21.006 24.026 1.00 62.67 249 THR A N 1
ATOM 1649 C CA . THR A 1 249 ? 40.687 20.750 23.090 1.00 63.35 249 THR A CA 1
ATOM 1650 C C . THR A 1 249 ? 40.381 21.315 21.706 1.00 63.14 249 THR A C 1
ATOM 1651 O O . THR A 1 249 ? 39.469 22.130 21.542 1.00 61.50 249 THR A O 1
ATOM 1655 N N . VAL A 1 250 ? 41.138 20.863 20.704 1.00 66.51 250 VAL A N 1
ATOM 1656 C CA . VAL A 1 250 ? 41.024 21.385 19.345 1.00 68.10 250 VAL A CA 1
ATOM 1657 C C . VAL A 1 250 ? 39.645 21.149 18.757 1.00 68.47 250 VAL A C 1
ATOM 1658 O O . VAL A 1 250 ? 39.155 21.970 17.973 1.00 70.45 250 VAL A O 1
ATOM 1662 N N . GLU A 1 251 ? 39.015 20.017 19.083 1.00 67.41 251 GLU A N 1
ATOM 1663 C CA . GLU A 1 251 ? 37.790 19.627 18.394 1.00 66.91 251 GLU A CA 1
ATOM 1664 C C . GLU A 1 251 ? 36.678 20.643 18.599 1.00 65.68 251 GLU A C 1
ATOM 1665 O O . GLU A 1 251 ? 35.818 20.803 17.727 1.00 67.35 251 GLU A O 1
ATOM 1671 N N . SER A 1 252 ? 36.684 21.351 19.730 1.00 63.62 252 SER A N 1
ATOM 1672 C CA . SER A 1 252 ? 35.644 22.334 19.988 1.00 63.38 252 SER A CA 1
ATOM 1673 C C . SER A 1 252 ? 35.719 23.526 19.038 1.00 63.82 252 SER A C 1
ATOM 1674 O O . SER A 1 252 ? 34.704 24.195 18.820 1.00 62.95 252 SER A O 1
ATOM 1677 N N . LEU A 1 253 ? 36.884 23.787 18.447 1.00 65.56 253 LEU A N 1
ATOM 1678 C CA . LEU A 1 253 ? 37.020 24.883 17.498 1.00 67.71 253 LEU A CA 1
ATOM 1679 C C . LEU A 1 253 ? 36.184 24.695 16.231 1.00 72.17 253 LEU A C 1
ATOM 1680 O O . LEU A 1 253 ? 36.058 25.646 15.451 1.00 72.58 253 LEU A O 1
ATOM 1685 N N . GLN A 1 254 ? 35.617 23.507 15.999 1.00 75.54 254 GLN A N 1
ATOM 1686 C CA . GLN A 1 254 ? 34.759 23.330 14.834 1.00 80.42 254 GLN A CA 1
ATOM 1687 C C . GLN A 1 254 ? 33.464 24.119 14.977 1.00 81.64 254 GLN A C 1
ATOM 1688 O O . GLN A 1 254 ? 32.923 24.607 13.979 1.00 84.95 254 GLN A O 1
ATOM 1694 N N . SER A 1 255 ? 32.964 24.268 16.208 1.00 79.57 255 SER A N 1
ATOM 1695 C CA . SER A 1 255 ? 31.717 24.986 16.448 1.00 79.50 255 SER A CA 1
ATOM 1696 C C . SER A 1 255 ? 31.803 26.447 16.036 1.00 77.75 255 SER A C 1
ATOM 1697 O O . SER A 1 255 ? 30.769 27.073 15.784 1.00 81.09 255 SER A O 1
ATOM 1700 N N . VAL A 1 256 ? 33.003 27.009 15.982 1.00 72.21 256 VAL A N 1
ATOM 1701 C CA . VAL A 1 256 ? 33.176 28.406 15.612 1.00 70.42 256 VAL A CA 1
ATOM 1702 C C . VAL A 1 256 ? 34.060 28.480 14.380 1.00 70.98 256 VAL A C 1
ATOM 1703 O O . VAL A 1 256 ? 34.815 29.439 14.201 1.00 70.46 256 VAL A O 1
ATOM 1707 N N . GLN A 1 257 ? 33.962 27.459 13.528 1.00 73.49 257 GLN A N 1
ATOM 1708 C CA . GLN A 1 257 ? 34.797 27.375 12.336 1.00 74.17 257 GLN A CA 1
ATOM 1709 C C . GLN A 1 257 ? 34.674 28.623 11.465 1.00 76.10 257 GLN A C 1
ATOM 1710 O O . GLN A 1 257 ? 35.679 29.129 10.952 1.00 75.23 257 GLN A O 1
ATOM 1716 N N . ASP A 1 258 ? 33.456 29.140 11.294 1.00 79.43 258 ASP A N 1
ATOM 1717 C CA . ASP A 1 258 ? 33.204 30.194 10.320 1.00 83.25 258 ASP A CA 1
ATOM 1718 C C . ASP A 1 258 ? 33.496 31.593 10.851 1.00 82.12 258 ASP A C 1
ATOM 1719 O O . ASP A 1 258 ? 33.289 32.567 10.118 1.00 84.77 258 ASP A O 1
ATOM 1724 N N . SER A 1 259 ? 33.980 31.721 12.084 1.00 79.35 259 SER A N 1
ATOM 1725 C CA . SER A 1 259 ? 34.213 33.019 12.700 1.00 79.30 259 SER A CA 1
ATOM 1726 C C . SER A 1 259 ? 35.679 33.424 12.566 1.00 78.76 259 SER A C 1
ATOM 1727 O O . SER A 1 259 ? 36.503 32.699 12.007 1.00 79.59 259 SER A O 1
ATOM 1730 N N . ASN A 1 260 ? 36.001 34.613 13.075 1.00 78.45 260 ASN A N 1
ATOM 1731 C CA . ASN A 1 260 ? 37.390 35.011 13.259 1.00 77.62 260 ASN A CA 1
ATOM 1732 C C . ASN A 1 260 ? 37.912 34.453 14.572 1.00 75.20 260 ASN A C 1
ATOM 1733 O O . ASN A 1 260 ? 37.233 34.514 15.600 1.00 75.31 260 ASN A O 1
ATOM 1738 N N . PHE A 1 261 ? 39.125 33.913 14.539 1.00 73.80 261 PHE A N 1
ATOM 1739 C CA . PHE A 1 261 ? 39.732 33.271 15.698 1.00 72.18 261 PHE A CA 1
ATOM 1740 C C . PHE A 1 261 ? 40.815 34.184 16.268 1.00 71.05 261 PHE A C 1
ATOM 1741 O O . PHE A 1 261 ? 41.752 34.566 15.557 1.00 72.19 261 PHE A O 1
ATOM 1749 N N . ILE A 1 262 ? 40.685 34.530 17.545 1.00 68.71 262 ILE A N 1
ATOM 1750 C CA . ILE A 1 262 ? 41.666 35.342 18.256 1.00 67.60 262 ILE A CA 1
ATOM 1751 C C . ILE A 1 262 ? 42.175 34.546 19.451 1.00 66.42 262 ILE A C 1
ATOM 1752 O O . ILE A 1 262 ? 41.375 34.023 20.235 1.00 64.09 262 ILE A O 1
ATOM 1757 N N . TYR A 1 263 ? 43.496 34.454 19.600 1.00 68.36 263 TYR A N 1
ATOM 1758 C CA . TYR A 1 263 ? 44.036 33.653 20.689 1.00 69.58 263 TYR A CA 1
ATOM 1759 C C . TYR A 1 263 ? 45.345 34.218 21.221 1.00 70.69 263 TYR A C 1
ATOM 1760 O O . TYR A 1 263 ? 46.047 34.999 20.566 1.00 72.56 263 TYR A O 1
ATOM 1769 N N . ILE A 1 264 ? 45.648 33.793 22.442 1.00 69.95 264 ILE A N 1
ATOM 1770 C CA . ILE A 1 264 ? 46.858 34.170 23.140 1.00 73.93 264 ILE A CA 1
ATOM 1771 C C . ILE A 1 264 ? 47.491 32.904 23.698 1.00 77.24 264 ILE A C 1
ATOM 1772 O O . ILE A 1 264 ? 46.808 32.076 24.313 1.00 78.14 264 ILE A O 1
ATOM 1777 N N . VAL A 1 265 ? 48.791 32.751 23.472 1.00 83.16 265 VAL A N 1
ATOM 1778 C CA . VAL A 1 265 ? 49.523 31.564 23.891 1.00 87.09 265 VAL A CA 1
ATOM 1779 C C . VAL A 1 265 ? 50.129 31.878 25.256 1.00 90.28 265 VAL A C 1
ATOM 1780 O O . VAL A 1 265 ? 51.132 32.587 25.361 1.00 93.85 265 VAL A O 1
ATOM 1784 N N . ALA A 1 266 ? 49.489 31.379 26.313 1.00 91.72 266 ALA A N 1
ATOM 1785 C CA . ALA A 1 266 ? 50.027 31.516 27.662 1.00 94.23 266 ALA A CA 1
ATOM 1786 C C . ALA A 1 266 ? 50.989 30.366 27.924 1.00 98.89 266 ALA A C 1
ATOM 1787 O O . ALA A 1 266 ? 50.879 29.650 28.927 1.00 100.00 266 ALA A O 1
ATOM 1789 N N . ASP A 1 267 ? 51.931 30.192 27.004 1.00 168.72 267 ASP A N 1
ATOM 1790 C CA . ASP A 1 267 ? 52.885 29.099 26.987 1.00 166.90 267 ASP A CA 1
ATOM 1791 C C . ASP A 1 267 ? 53.971 29.463 25.987 1.00 167.61 267 ASP A C 1
ATOM 1792 O O . ASP A 1 267 ? 53.737 30.254 25.068 1.00 167.49 267 ASP A O 1
ATOM 1797 N N . GLU A 1 268 ? 55.158 28.894 26.183 1.00 168.52 268 GLU A N 1
ATOM 1798 C CA . GLU A 1 268 ? 56.262 29.162 25.272 1.00 170.94 268 GLU A CA 1
ATOM 1799 C C . GLU A 1 268 ? 55.885 28.733 23.856 1.00 175.38 268 GLU A C 1
ATOM 1800 O O . GLU A 1 268 ? 55.274 27.682 23.647 1.00 173.64 268 GLU A O 1
ATOM 1806 N N . ASP A 1 269 ? 56.254 29.567 22.880 1.00 182.73 269 ASP A N 1
ATOM 1807 C CA . ASP A 1 269 ? 55.562 29.573 21.592 1.00 188.12 269 ASP A CA 1
ATOM 1808 C C . ASP A 1 269 ? 55.867 28.329 20.767 1.00 198.96 269 ASP A C 1
ATOM 1809 O O . ASP A 1 269 ? 54.950 27.673 20.260 1.00 197.55 269 ASP A O 1
ATOM 1814 N N . ASN A 1 270 ? 57.151 28.005 20.592 1.00 210.50 270 ASN A N 1
ATOM 1815 C CA . ASN A 1 270 ? 57.510 26.798 19.853 1.00 217.11 270 ASN A CA 1
ATOM 1816 C C . ASN A 1 270 ? 56.794 25.572 20.403 1.00 217.56 270 ASN A C 1
ATOM 1817 O O . ASN A 1 270 ? 56.475 24.645 19.649 1.00 214.62 270 ASN A O 1
ATOM 1822 N N . ILE A 1 271 ? 56.524 25.556 21.711 1.00 224.73 271 ILE A N 1
ATOM 1823 C CA . ILE A 1 271 ? 55.766 24.468 22.318 1.00 234.73 271 ILE A CA 1
ATOM 1824 C C . ILE A 1 271 ? 54.318 24.474 21.852 1.00 232.96 271 ILE A C 1
ATOM 1825 O O . ILE A 1 271 ? 53.664 23.427 21.843 1.00 258.45 271 ILE A O 1
ATOM 1830 N N . PHE A 1 272 ? 53.787 25.633 21.458 1.00 206.16 272 PHE A N 1
ATOM 1831 C CA . PHE A 1 272 ? 52.348 25.729 21.222 1.00 202.87 272 PHE A CA 1
ATOM 1832 C C . PHE A 1 272 ? 51.913 24.874 20.040 1.00 199.17 272 PHE A C 1
ATOM 1833 O O . PHE A 1 272 ? 51.008 24.041 20.164 1.00 199.14 272 PHE A O 1
ATOM 1841 N N . ASP A 1 273 ? 52.527 25.075 18.875 1.00 190.45 273 ASP A N 1
ATOM 1842 C CA . ASP A 1 273 ? 52.158 24.265 17.719 1.00 184.47 273 ASP A CA 1
ATOM 1843 C C . ASP A 1 273 ? 52.772 22.879 17.871 1.00 187.48 273 ASP A C 1
ATOM 1844 O O . ASP A 1 273 ? 53.387 22.340 16.945 1.00 198.04 273 ASP A O 1
ATOM 1849 N N . THR A 1 274 ? 52.568 22.310 19.062 1.00 174.71 274 THR A N 1
ATOM 1850 C CA . THR A 1 274 ? 53.145 21.030 19.451 1.00 177.43 274 THR A CA 1
ATOM 1851 C C . THR A 1 274 ? 52.685 19.918 18.526 1.00 177.01 274 THR A C 1
ATOM 1852 O O . THR A 1 274 ? 53.495 19.180 17.952 1.00 182.47 274 THR A O 1
ATOM 1856 N N . GLN A 1 275 ? 51.376 19.798 18.365 1.00 128.66 275 GLN A N 1
ATOM 1857 C CA . GLN A 1 275 ? 50.754 18.634 17.772 1.00 131.07 275 GLN A CA 1
ATOM 1858 C C . GLN A 1 275 ? 49.633 19.070 16.855 1.00 128.03 275 GLN A C 1
ATOM 1859 O O . GLN A 1 275 ? 48.660 18.334 16.657 1.00 128.94 275 GLN A O 1
ATOM 1865 N N . LEU A 1 276 ? 49.745 20.282 16.312 1.00 125.67 276 LEU A N 1
ATOM 1866 C CA . LEU A 1 276 ? 48.723 20.856 15.461 1.00 123.15 276 LEU A CA 1
ATOM 1867 C C . LEU A 1 276 ? 49.216 21.207 14.073 1.00 126.11 276 LEU A C 1
ATOM 1868 O O . LEU A 1 276 ? 48.395 21.288 13.156 1.00 125.87 276 LEU A O 1
ATOM 1873 N N . LYS A 1 277 ? 50.524 21.403 13.888 1.00 129.22 277 LYS A N 1
ATOM 1874 C CA . LYS A 1 277 ? 51.045 21.817 12.591 1.00 132.31 277 LYS A CA 1
ATOM 1875 C C . LYS A 1 277 ? 50.734 20.809 11.493 1.00 136.37 277 LYS A C 1
ATOM 1876 O O . LYS A 1 277 ? 50.741 21.173 10.312 1.00 140.68 277 LYS A O 1
ATOM 1882 N N . GLY A 1 278 ? 50.465 19.558 11.851 1.00 134.44 278 GLY A N 1
ATOM 1883 C CA . GLY A 1 278 ? 50.106 18.559 10.868 1.00 136.38 278 GLY A CA 1
ATOM 1884 C C . GLY A 1 278 ? 48.807 17.865 11.212 1.00 135.14 278 GLY A C 1
ATOM 1885 O O . GLY A 1 278 ? 48.459 16.845 10.612 1.00 139.30 278 GLY A O 1
ATOM 1886 N N . ASN A 1 279 ? 48.080 18.421 12.177 1.00 127.30 279 ASN A N 1
ATOM 1887 C CA . ASN A 1 279 ? 46.879 17.787 12.710 1.00 122.02 279 ASN A CA 1
ATOM 1888 C C . ASN A 1 279 ? 45.655 18.258 11.939 1.00 119.91 279 ASN A C 1
ATOM 1889 O O . ASN A 1 279 ? 45.379 19.465 11.917 1.00 118.90 279 ASN A O 1
ATOM 1894 N N . PRO A 1 280 ? 44.900 17.362 11.305 1.00 121.35 280 PRO A N 1
ATOM 1895 C CA . PRO A 1 280 ? 43.551 17.719 10.859 1.00 117.85 280 PRO A CA 1
ATOM 1896 C C . PRO A 1 280 ? 42.703 18.160 12.042 1.00 112.91 280 PRO A C 1
ATOM 1897 O O . PRO A 1 280 ? 43.091 18.024 13.206 1.00 113.17 280 PRO A O 1
ATOM 1901 N N . ALA A 1 281 ? 41.531 18.718 11.728 1.00 109.40 281 ALA A N 1
ATOM 1902 C CA . ALA A 1 281 ? 40.642 19.332 12.712 1.00 104.34 281 ALA A CA 1
ATOM 1903 C C . ALA A 1 281 ? 41.265 20.609 13.250 1.00 99.07 281 ALA A C 1
ATOM 1904 O O . ALA A 1 281 ? 40.619 21.366 13.981 1.00 95.33 281 ALA A O 1
ATOM 1906 N N . TRP A 1 282 ? 42.532 20.827 12.924 1.00 99.47 282 TRP A N 1
ATOM 1907 C CA . TRP A 1 282 ? 43.167 22.134 12.975 1.00 95.33 282 TRP A CA 1
ATO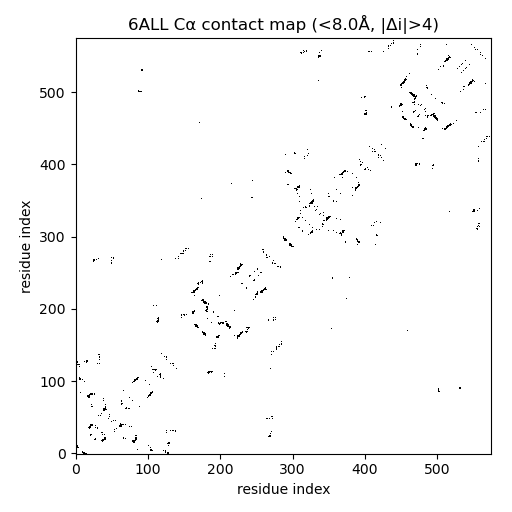M 1908 C C . TRP A 1 282 ? 43.492 22.663 11.586 1.00 97.43 282 TRP A C 1
ATOM 1909 O O . TRP A 1 282 ? 43.338 23.858 11.336 1.00 94.01 282 TRP A O 1
ATOM 1920 N N . GLU A 1 283 ? 43.899 21.786 10.660 1.00 104.48 283 GLU A N 1
ATOM 1921 C CA . GLU A 1 283 ? 44.198 22.213 9.295 1.00 108.85 283 GLU A CA 1
ATOM 1922 C C . GLU A 1 283 ? 42.924 22.539 8.525 1.00 110.60 283 GLU A C 1
ATOM 1923 O O . GLU A 1 283 ? 42.837 23.580 7.865 1.00 110.09 283 GLU A O 1
ATOM 1929 N N . GLU A 1 284 ? 41.924 21.659 8.589 1.00 113.62 284 GLU A N 1
ATOM 1930 C CA . GLU A 1 284 ? 40.692 21.865 7.836 1.00 115.93 284 GLU A CA 1
ATOM 1931 C C . GLU A 1 284 ? 39.728 22.830 8.506 1.00 109.28 284 GLU A C 1
ATOM 1932 O O . GLU A 1 284 ? 38.598 22.970 8.028 1.00 110.31 284 GLU A O 1
ATOM 1938 N N . LEU A 1 285 ? 40.125 23.480 9.600 1.00 102.76 285 LEU A N 1
ATOM 1939 C CA . LEU A 1 285 ? 39.320 24.565 10.144 1.00 97.39 285 LEU A CA 1
ATOM 1940 C C . LEU A 1 285 ? 39.270 25.706 9.138 1.00 99.17 285 LEU A C 1
ATOM 1941 O O . LEU A 1 285 ? 40.299 26.114 8.590 1.00 100.84 285 LEU A O 1
ATOM 1946 N N . LYS A 1 286 ? 38.063 26.214 8.890 1.00 99.86 286 LYS A N 1
ATOM 1947 C CA . LYS A 1 286 ? 37.881 27.202 7.836 1.00 101.57 286 LYS A CA 1
ATOM 1948 C C . LYS A 1 286 ? 38.680 28.467 8.115 1.00 97.52 286 LYS A C 1
ATOM 1949 O O . LYS A 1 286 ? 39.295 29.034 7.204 1.00 99.64 286 LYS A O 1
ATOM 1955 N N . PHE A 1 287 ? 38.702 28.920 9.370 1.00 92.68 287 PHE A N 1
ATOM 1956 C CA . PHE A 1 287 ? 39.390 30.173 9.650 1.00 89.56 287 PHE A CA 1
ATOM 1957 C C . PHE A 1 287 ? 40.910 30.048 9.584 1.00 91.53 287 PHE A C 1
ATOM 1958 O O . PHE A 1 287 ? 41.595 31.076 9.595 1.00 90.59 287 PHE A O 1
ATOM 1966 N N . LYS A 1 288 ? 41.457 28.835 9.501 1.00 95.14 288 LYS A N 1
ATOM 1967 C CA . LYS A 1 288 ? 42.912 28.709 9.409 1.00 98.15 288 LYS A CA 1
ATOM 1968 C C . LYS A 1 288 ? 43.392 28.908 7.976 1.00 103.82 288 LYS A C 1
ATOM 1969 O O . LYS A 1 288 ? 44.088 29.881 7.674 1.00 104.20 288 LYS A O 1
ATOM 1975 N N . LYS A 1 289 ? 43.030 27.990 7.079 1.00 108.95 289 LYS A N 1
ATOM 1976 C CA . LYS A 1 289 ? 43.528 28.087 5.712 1.00 114.33 289 LYS A CA 1
ATOM 1977 C C . LYS A 1 289 ? 42.972 29.288 4.967 1.00 113.34 289 LYS A C 1
ATOM 1978 O O . LYS A 1 289 ? 43.347 29.499 3.809 1.00 118.21 289 LYS A O 1
ATOM 1984 N N . GLU A 1 290 ? 42.087 30.062 5.592 1.00 107.74 290 GLU A N 1
ATOM 1985 C CA . GLU A 1 290 ? 41.707 31.376 5.101 1.00 106.91 290 GLU A CA 1
ATOM 1986 C C . GLU A 1 290 ? 42.345 32.495 5.911 1.00 102.83 290 GLU A C 1
ATOM 1987 O O . GLU A 1 290 ? 42.091 33.673 5.630 1.00 100.79 290 GLU A O 1
ATOM 1993 N N . ASN A 1 291 ? 43.163 32.144 6.909 1.00 101.67 291 ASN A N 1
ATOM 1994 C CA . ASN A 1 291 ? 43.955 33.104 7.678 1.00 98.03 291 ASN A CA 1
ATOM 1995 C C . ASN A 1 291 ? 43.071 34.161 8.326 1.00 93.03 291 ASN A C 1
ATOM 1996 O O . ASN A 1 291 ? 43.431 35.337 8.402 1.00 91.52 291 ASN A O 1
ATOM 2001 N N . LYS A 1 292 ? 41.893 33.745 8.775 1.00 91.48 292 LYS A N 1
ATOM 2002 C CA . LYS A 1 292 ? 41.069 34.588 9.634 1.00 88.51 292 LYS A CA 1
ATOM 2003 C C . LYS A 1 292 ? 41.434 34.394 11.097 1.00 86.84 292 LYS A C 1
ATOM 2004 O O . LYS A 1 292 ? 40.565 34.317 11.969 1.00 84.18 292 LYS A O 1
ATOM 2010 N N . MET A 1 293 ? 42.734 34.290 11.372 1.00 89.54 293 MET A N 1
ATOM 2011 C CA . MET A 1 293 ? 43.270 34.131 12.715 1.00 87.94 293 MET A CA 1
ATOM 2012 C C . MET A 1 293 ? 44.175 35.305 13.048 1.00 86.57 293 MET A C 1
ATOM 2013 O O . MET A 1 293 ? 44.982 35.744 12.219 1.00 89.22 293 MET A O 1
ATOM 2018 N N . TYR A 1 294 ? 44.035 35.794 14.273 1.00 83.96 294 TYR A N 1
ATOM 2019 C CA . TYR A 1 294 ? 44.746 36.962 14.760 1.00 83.40 294 TYR A CA 1
ATOM 2020 C C . TYR A 1 294 ? 45.297 36.635 16.140 1.00 82.90 294 TYR A C 1
ATOM 2021 O O . TYR A 1 294 ? 44.539 36.256 17.040 1.00 82.04 294 TYR A O 1
ATOM 2030 N N . LYS A 1 295 ? 46.615 36.763 16.297 1.00 84.70 295 LYS A N 1
ATOM 2031 C CA . LYS A 1 295 ? 47.323 36.313 17.490 1.00 84.87 295 LYS A CA 1
ATOM 2032 C C . LYS A 1 295 ? 47.739 37.504 18.349 1.00 82.39 295 LYS A C 1
ATOM 2033 O O . LYS A 1 295 ? 48.573 38.315 17.930 1.00 84.21 295 LYS A O 1
ATOM 2039 N N . LEU A 1 296 ? 47.192 37.588 19.558 1.00 76.84 296 LEU A N 1
ATOM 2040 C CA . LEU A 1 296 ? 47.602 38.607 20.503 1.00 75.30 296 LEU A CA 1
ATOM 2041 C C . LEU A 1 296 ? 48.946 38.252 21.135 1.00 77.69 296 LEU A C 1
ATOM 2042 O O . LEU A 1 296 ? 49.489 37.166 20.939 1.00 77.95 296 LEU A O 1
ATOM 2047 N N . LYS A 1 297 ? 49.470 39.183 21.927 1.00 93.10 297 LYS A N 1
ATOM 2048 C CA . LYS A 1 297 ? 50.742 38.982 22.593 1.00 93.48 297 LYS A CA 1
ATOM 2049 C C . LYS A 1 297 ? 50.568 38.137 23.852 1.00 91.09 297 LYS A C 1
ATOM 2050 O O . LYS A 1 297 ? 49.549 38.210 24.545 1.00 87.58 297 LYS A O 1
ATOM 2056 N N . GLY A 1 298 ? 51.593 37.332 24.146 1.00 93.67 298 GLY A N 1
ATOM 2057 C CA . GLY A 1 298 ? 51.473 36.340 25.202 1.00 93.56 298 GLY A CA 1
ATOM 2058 C C . GLY A 1 298 ? 51.240 36.928 26.579 1.00 93.61 298 GLY A C 1
ATOM 2059 O O . GLY A 1 298 ? 50.617 36.288 27.431 1.00 93.81 298 GLY A O 1
ATOM 2060 N N . ASP A 1 299 ? 51.730 38.143 26.822 1.00 91.04 299 ASP A N 1
ATOM 2061 C CA . ASP A 1 299 ? 51.580 38.799 28.116 1.00 88.96 299 ASP A CA 1
ATOM 2062 C C . ASP A 1 299 ? 50.279 39.582 28.234 1.00 85.16 299 ASP A C 1
ATOM 2063 O O . ASP A 1 299 ? 50.235 40.599 28.939 1.00 86.19 299 ASP A O 1
ATOM 2068 N N . THR A 1 300 ? 49.218 39.137 27.561 1.00 80.95 300 THR A N 1
ATOM 2069 C CA . THR A 1 300 ? 47.916 39.797 27.619 1.00 76.50 300 THR A CA 1
ATOM 2070 C C . THR A 1 300 ? 47.050 39.037 28.619 1.00 73.26 300 THR A C 1
ATOM 2071 O O . THR A 1 300 ? 46.279 38.146 28.271 1.00 69.96 300 THR A O 1
ATOM 2075 N N . TRP A 1 301 ? 47.190 39.403 29.891 1.00 75.34 301 TRP A N 1
ATOM 2076 C CA . TRP A 1 301 ? 46.434 38.737 30.949 1.00 74.43 301 TRP A CA 1
ATOM 2077 C C . TRP A 1 301 ? 44.945 39.061 30.849 1.00 72.40 301 TRP A C 1
ATOM 2078 O O . TRP A 1 301 ? 44.493 40.080 31.380 1.00 73.82 301 TRP A O 1
ATOM 2089 N N . ILE A 1 302 ? 44.171 38.205 30.174 1.00 69.36 302 ILE A N 1
ATOM 2090 C CA . ILE A 1 302 ? 42.760 38.503 29.936 1.00 67.84 302 ILE A CA 1
ATOM 2091 C C . ILE A 1 302 ? 41.932 38.451 31.206 1.00 67.35 302 ILE A C 1
ATOM 2092 O O . ILE A 1 302 ? 40.756 38.833 31.194 1.00 65.08 302 ILE A O 1
ATOM 2097 N N . PHE A 1 303 ? 42.513 37.985 32.306 1.00 68.78 303 PHE A N 1
ATOM 2098 C CA . PHE A 1 303 ? 41.822 37.974 33.582 1.00 68.66 303 PHE A CA 1
ATOM 2099 C C . PHE A 1 303 ? 42.305 39.087 34.497 1.00 70.71 303 PHE A C 1
ATOM 2100 O O . PHE A 1 303 ? 42.175 38.974 35.720 1.00 73.00 303 PHE A O 1
ATOM 2108 N N . GLY A 1 304 ? 42.845 40.162 33.927 1.00 69.97 304 GLY A N 1
ATOM 2109 C CA . GLY A 1 304 ? 43.434 41.246 34.684 1.00 73.75 304 GLY A CA 1
ATOM 2110 C C . GLY A 1 304 ? 42.473 42.391 34.929 1.00 74.50 304 GLY A C 1
ATOM 2111 O O . GLY A 1 304 ? 41.247 42.233 34.894 1.00 73.08 304 GLY A O 1
ATOM 2112 N N . GLY A 1 305 ? 43.045 43.567 35.176 1.00 77.78 305 GLY A N 1
ATOM 2113 C CA . GLY A 1 305 ? 42.278 44.742 35.518 1.00 79.48 305 GLY A CA 1
ATOM 2114 C C . GLY A 1 305 ? 42.047 45.694 34.357 1.00 78.04 305 GLY A C 1
ATOM 2115 O O . GLY A 1 305 ? 41.991 45.294 33.189 1.00 74.47 305 GLY A O 1
ATOM 2116 N N . PRO A 1 306 ? 41.920 46.989 34.668 1.00 81.67 306 PRO A N 1
ATOM 2117 C CA . PRO A 1 306 ? 41.549 47.957 33.620 1.00 82.42 306 PRO A CA 1
ATOM 2118 C C . PRO A 1 306 ? 42.611 48.150 32.558 1.00 82.00 306 PRO A C 1
ATOM 2119 O O . PRO A 1 306 ? 42.273 48.262 31.377 1.00 80.91 306 PRO A O 1
ATOM 2123 N N . GLU A 1 307 ? 43.885 48.213 32.932 1.00 83.09 307 GLU A N 1
ATOM 2124 C CA . GLU A 1 307 ? 44.903 48.446 31.916 1.00 84.71 307 GLU A CA 1
ATOM 2125 C C . GLU A 1 307 ? 45.119 47.208 31.055 1.00 81.94 307 GLU A C 1
ATOM 2126 O O . GLU A 1 307 ? 45.311 47.321 29.838 1.00 81.16 307 GLU A O 1
ATOM 2132 N N . SER A 1 308 ? 45.067 46.015 31.660 1.00 79.96 308 SER A N 1
ATOM 2133 C CA . SER A 1 308 ? 45.033 44.793 30.864 1.00 69.49 308 SER A CA 1
ATOM 2134 C C . SER A 1 308 ? 43.824 44.776 29.944 1.00 69.24 308 SER A C 1
ATOM 2135 O O . SER A 1 308 ? 43.876 44.188 28.857 1.00 67.68 308 SER A O 1
ATOM 2138 N N . ALA A 1 309 ? 42.727 45.413 30.359 1.00 69.28 309 ALA A N 1
ATOM 2139 C CA . ALA A 1 309 ? 41.538 45.451 29.519 1.00 67.13 309 ALA A CA 1
ATOM 2140 C C . ALA A 1 309 ? 41.735 46.387 28.337 1.00 67.94 309 ALA A C 1
ATOM 2141 O O . ALA A 1 309 ? 41.446 46.017 27.194 1.00 66.39 309 ALA A O 1
ATOM 2143 N N . THR A 1 310 ? 42.227 47.604 28.587 1.00 72.11 310 THR A N 1
ATOM 2144 C CA . THR A 1 310 ? 42.508 48.517 27.482 1.00 74.77 310 THR A CA 1
ATOM 2145 C C . THR A 1 310 ? 43.471 47.879 26.492 1.00 74.86 310 THR A C 1
ATOM 2146 O O . THR A 1 310 ? 43.227 47.897 25.280 1.00 74.93 310 THR A O 1
ATOM 2150 N N . SER A 1 311 ? 44.561 47.286 27.000 1.00 75.65 311 SER A N 1
ATOM 2151 C CA . SER A 1 311 ? 45.533 46.618 26.132 1.00 75.83 311 SER A CA 1
ATOM 2152 C C . SER A 1 311 ? 44.859 45.584 25.239 1.00 71.78 311 SER A C 1
ATOM 2153 O O . SER A 1 311 ? 45.195 45.452 24.054 1.00 71.56 311 SER A O 1
ATOM 2156 N N . LEU A 1 312 ? 43.891 44.855 25.788 1.00 69.11 312 LEU A N 1
ATOM 2157 C CA . LEU A 1 312 ? 43.118 43.924 24.980 1.00 67.79 312 LEU A CA 1
ATOM 2158 C C . LEU A 1 312 ? 42.380 44.649 23.859 1.00 69.03 312 LEU A C 1
ATOM 2159 O O . LEU A 1 312 ? 42.406 44.217 22.701 1.00 68.39 312 LEU A O 1
ATOM 2164 N N . ALA A 1 313 ? 41.726 45.764 24.189 1.00 70.81 313 ALA A N 1
ATOM 2165 C CA . ALA A 1 313 ? 40.939 46.498 23.203 1.00 71.91 313 ALA A CA 1
ATOM 2166 C C . ALA A 1 313 ? 41.795 46.933 22.021 1.00 74.40 313 ALA A C 1
ATOM 2167 O O . ALA A 1 313 ? 41.552 46.527 20.880 1.00 73.22 313 ALA A O 1
ATOM 2169 N N . THR A 1 314 ? 42.804 47.769 22.280 1.00 78.55 314 THR A N 1
ATOM 2170 C CA . THR A 1 314 ? 43.594 48.334 21.191 1.00 82.67 314 THR A CA 1
ATOM 2171 C C . THR A 1 314 ? 44.316 47.253 20.397 1.00 82.45 314 THR A C 1
ATOM 2172 O O . THR A 1 314 ? 44.564 47.429 19.200 1.00 84.41 314 THR A O 1
ATOM 2176 N N . GLN A 1 315 ? 44.653 46.131 21.036 1.00 79.14 315 GLN A N 1
ATOM 2177 C CA . GLN A 1 315 ? 45.269 45.025 20.308 1.00 79.02 315 GLN A CA 1
ATOM 2178 C C . GLN A 1 315 ? 44.302 44.425 19.299 1.00 77.28 315 GLN A C 1
ATOM 2179 O O . GLN A 1 315 ? 44.615 44.331 18.105 1.00 79.33 315 GLN A O 1
ATOM 2185 N N . VAL A 1 316 ? 43.122 44.006 19.766 1.00 66.78 316 VAL A N 1
ATOM 2186 C CA . VAL A 1 316 ? 42.128 43.423 18.870 1.00 78.80 316 VAL A CA 1
ATOM 2187 C C . VAL A 1 316 ? 41.857 44.356 17.700 1.00 83.95 316 VAL A C 1
ATOM 2188 O O . VAL A 1 316 ? 41.983 43.969 16.534 1.00 82.91 316 VAL A O 1
ATOM 2192 N N . ALA A 1 317 ? 41.508 45.611 17.998 1.00 88.20 317 ALA A N 1
ATOM 2193 C CA . ALA A 1 317 ? 41.252 46.578 16.940 1.00 92.38 317 ALA A CA 1
ATOM 2194 C C . ALA A 1 317 ? 42.442 46.698 15.996 1.00 97.12 317 ALA A C 1
ATOM 2195 O O . ALA A 1 317 ? 42.262 46.887 14.788 1.00 100.69 317 ALA A O 1
ATOM 2197 N N . ASP A 1 318 ? 43.661 46.561 16.520 1.00 97.18 318 ASP A N 1
ATOM 2198 C CA . ASP A 1 318 ? 44.849 46.621 15.676 1.00 102.26 318 ASP A CA 1
ATOM 2199 C C . ASP A 1 318 ? 44.899 45.440 14.711 1.00 103.62 318 ASP A C 1
ATOM 2200 O O . ASP A 1 318 ? 44.954 45.622 13.488 1.00 108.50 318 ASP A O 1
ATOM 2205 N N . VAL A 1 319 ? 44.888 44.215 15.244 1.00 98.57 319 VAL A N 1
ATOM 2206 C CA . VAL A 1 319 ? 45.126 43.055 14.390 1.00 99.50 319 VAL A CA 1
ATOM 2207 C C . VAL A 1 319 ? 43.908 42.742 13.532 1.00 99.78 319 VAL A C 1
ATOM 2208 O O . VAL A 1 319 ? 44.040 42.177 12.440 1.00 105.35 319 VAL A O 1
ATOM 2212 N N . MET A 1 320 ? 42.710 43.097 14.002 1.00 96.37 320 MET A N 1
ATOM 2213 C CA . MET A 1 320 ? 41.509 42.917 13.192 1.00 96.74 320 MET A CA 1
ATOM 2214 C C . MET A 1 320 ? 41.595 43.729 11.908 1.00 101.45 320 MET A C 1
ATOM 2215 O O . MET A 1 320 ? 41.290 43.229 10.819 1.00 104.48 320 MET A O 1
ATOM 2220 N N . THR A 1 321 ? 42.009 44.992 12.020 1.00 104.46 321 THR A N 1
ATOM 2221 C CA . THR A 1 321 ? 42.097 45.852 10.846 1.00 111.47 321 THR A CA 1
ATOM 2222 C C . THR A 1 321 ? 43.307 45.481 9.991 1.00 116.69 321 THR A C 1
ATOM 2223 O O . THR A 1 321 ? 43.158 45.092 8.825 1.00 121.88 321 THR A O 1
ATOM 2227 N N . ALA A 1 322 ? 44.509 45.587 10.562 1.00 118.84 322 ALA A N 1
ATOM 2228 C CA . ALA A 1 322 ? 45.766 45.146 9.936 1.00 122.00 322 ALA A CA 1
ATOM 2229 C C . ALA A 1 322 ? 45.871 45.444 8.440 1.00 128.92 322 ALA A C 1
ATOM 2230 O O . ALA A 1 322 ? 45.695 44.547 7.610 1.00 132.36 322 ALA A O 1
ATOM 2232 N N . ALA B 1 36 ? 22.628 -7.654 7.465 1.00 120.65 36 ALA B N 1
ATOM 2233 C CA . ALA B 1 36 ? 22.526 -6.204 7.354 1.00 120.76 36 ALA B CA 1
ATOM 2234 C C . ALA B 1 36 ? 22.231 -5.585 8.713 1.00 118.83 36 ALA B C 1
ATOM 2235 O O . ALA B 1 36 ? 21.196 -4.948 8.910 1.00 121.71 36 ALA B O 1
ATOM 2237 N N . ILE B 1 37 ? 23.159 -5.777 9.649 1.00 111.17 37 ILE B N 1
ATOM 2238 C CA . ILE B 1 37 ? 22.987 -5.270 11.003 1.00 106.78 37 ILE B CA 1
ATOM 2239 C C . ILE B 1 37 ? 23.137 -3.752 11.000 1.00 104.80 37 ILE B C 1
ATOM 2240 O O . ILE B 1 37 ? 23.920 -3.187 10.222 1.00 104.62 37 ILE B O 1
ATOM 2245 N N . THR B 1 38 ? 22.367 -3.081 11.860 1.00 102.90 38 THR B N 1
ATOM 2246 C CA . THR B 1 38 ? 22.165 -1.636 11.807 1.00 101.82 38 THR B CA 1
ATOM 2247 C C . THR B 1 38 ? 22.600 -1.021 13.131 1.00 97.20 38 THR B C 1
ATOM 2248 O O . THR B 1 38 ? 22.056 -1.363 14.187 1.00 96.71 38 THR B O 1
ATOM 2252 N N . ILE B 1 39 ? 23.575 -0.116 13.077 1.00 94.16 39 ILE B N 1
ATOM 2253 C CA . ILE B 1 39 ? 24.178 0.474 14.270 1.00 91.30 39 ILE B CA 1
ATOM 2254 C C . ILE B 1 39 ? 23.672 1.904 14.408 1.00 94.83 39 ILE B C 1
ATOM 2255 O O . ILE B 1 39 ? 23.973 2.765 13.571 1.00 98.10 39 ILE B O 1
ATOM 2260 N N . LYS B 1 40 ? 22.923 2.168 15.473 1.00 97.35 40 LYS B N 1
ATOM 2261 C CA . LYS B 1 40 ? 22.493 3.522 15.797 1.00 99.55 40 LYS B CA 1
ATOM 2262 C C . LYS B 1 40 ? 23.502 4.139 16.758 1.00 96.13 40 LYS B C 1
ATOM 2263 O O . LYS B 1 40 ? 23.693 3.637 17.872 1.00 93.93 40 LYS B O 1
ATOM 2269 N N . HIS B 1 41 ? 24.158 5.218 16.327 1.00 93.84 41 HIS B N 1
ATOM 2270 C CA . HIS B 1 41 ? 25.106 5.891 17.207 1.00 90.30 41 HIS B CA 1
ATOM 2271 C C . HIS B 1 41 ? 24.845 7.393 17.260 1.00 93.53 41 HIS B C 1
ATOM 2272 O O . HIS B 1 41 ? 23.833 7.871 16.734 1.00 98.16 41 HIS B O 1
ATOM 2279 N N . ALA B 1 42 ? 25.743 8.136 17.918 1.00 93.25 42 ALA B N 1
ATOM 2280 C CA . ALA B 1 42 ? 25.516 9.562 18.145 1.00 95.43 42 ALA B CA 1
ATOM 2281 C C . ALA B 1 42 ? 25.306 10.302 16.829 1.00 100.86 42 ALA B C 1
ATOM 2282 O O . ALA B 1 42 ? 24.337 11.057 16.672 1.00 105.14 42 ALA B O 1
ATOM 2284 N N . GLU B 1 43 ? 26.201 10.083 15.866 1.00 101.50 43 GLU B N 1
ATOM 2285 C CA . GLU B 1 43 ? 26.150 10.723 14.560 1.00 108.11 43 GLU B CA 1
ATOM 2286 C C . GLU B 1 43 ? 25.190 10.033 13.593 1.00 113.41 43 GLU B C 1
ATOM 2287 O O . GLU B 1 43 ? 25.270 10.257 12.379 1.00 116.83 43 GLU B O 1
ATOM 2293 N N . GLY B 1 44 ? 24.291 9.199 14.107 1.00 114.62 44 GLY B N 1
ATOM 2294 C CA . GLY B 1 44 ? 23.258 8.600 13.290 1.00 121.20 44 GLY B CA 1
ATOM 2295 C C . GLY B 1 44 ? 23.410 7.114 13.044 1.00 118.71 44 GLY B C 1
ATOM 2296 O O . GLY B 1 44 ? 23.504 6.312 13.978 1.00 118.42 44 GLY B O 1
ATOM 2297 N N . GLU B 1 45 ? 23.447 6.744 11.772 1.00 121.69 45 GLU B N 1
ATOM 2298 C CA . GLU B 1 45 ? 23.277 5.366 11.349 1.00 123.29 45 GLU B CA 1
ATOM 2299 C C . GLU B 1 45 ? 24.419 4.953 10.433 1.00 123.01 45 GLU B C 1
ATOM 2300 O O . GLU B 1 45 ? 24.831 5.718 9.556 1.00 127.78 45 GLU B O 1
ATOM 2306 N N . THR B 1 46 ? 24.932 3.743 10.651 1.00 115.81 46 THR B N 1
ATOM 2307 C CA . THR B 1 46 ? 25.916 3.124 9.766 1.00 112.50 46 THR B CA 1
ATOM 2308 C C . THR B 1 46 ? 25.600 1.633 9.705 1.00 110.27 46 THR B C 1
ATOM 2309 O O . THR B 1 46 ? 25.689 0.939 10.723 1.00 107.24 46 THR B O 1
ATOM 2313 N N . LYS B 1 47 ? 25.213 1.145 8.527 1.00 111.85 47 LYS B N 1
ATOM 2314 C CA . LYS B 1 47 ? 24.887 -0.267 8.365 1.00 108.48 47 LYS B CA 1
ATOM 2315 C C . LYS B 1 47 ? 26.155 -1.089 8.175 1.00 102.51 47 LYS B C 1
ATOM 2316 O O . LYS B 1 47 ? 27.159 -0.612 7.638 1.00 102.21 47 LYS B O 1
ATOM 2322 N N . LEU B 1 48 ? 26.105 -2.338 8.632 1.00 98.14 48 LEU B N 1
ATOM 2323 C CA . LEU B 1 48 ? 27.220 -3.265 8.488 1.00 95.28 48 LEU B CA 1
ATOM 2324 C C . LEU B 1 48 ? 26.720 -4.541 7.828 1.00 98.65 48 LEU B C 1
ATOM 2325 O O . LEU B 1 48 ? 25.673 -5.076 8.207 1.00 99.63 48 LEU B O 1
ATOM 2330 N N . ASP B 1 49 ? 27.467 -5.021 6.837 1.00 100.93 49 ASP B N 1
ATOM 2331 C CA . ASP B 1 49 ? 27.026 -6.189 6.088 1.00 105.70 49 ASP B CA 1
ATOM 2332 C C . ASP B 1 49 ? 27.107 -7.451 6.943 1.00 105.71 49 ASP B C 1
ATOM 2333 O O . ASP B 1 49 ? 26.139 -8.216 7.031 1.00 108.50 49 ASP B O 1
ATOM 2338 N N . LYS B 1 50 ? 28.247 -7.680 7.587 1.00 102.92 50 LYS B N 1
ATOM 2339 C CA . LYS B 1 50 ? 28.456 -8.796 8.496 1.00 103.10 50 LYS B CA 1
ATOM 2340 C C . LYS B 1 50 ? 29.157 -8.295 9.748 1.00 101.14 50 LYS B C 1
ATOM 2341 O O . LYS B 1 50 ? 29.906 -7.310 9.690 1.00 99.52 50 LYS B O 1
ATOM 2347 N N . PRO B 1 51 ? 28.893 -8.910 10.907 1.00 100.69 51 PRO B N 1
ATOM 2348 C CA . PRO B 1 51 ? 29.588 -8.524 12.141 1.00 97.52 51 PRO B CA 1
ATOM 2349 C C . PRO B 1 51 ? 31.088 -8.364 11.950 1.00 97.11 51 PRO B C 1
ATOM 2350 O O . PRO B 1 51 ? 31.757 -9.213 11.358 1.00 99.72 51 PRO B O 1
ATOM 2354 N N . ALA B 1 52 ? 31.612 -7.257 12.463 1.00 93.73 52 ALA B N 1
ATOM 2355 C CA . ALA B 1 52 ? 33.016 -6.929 12.287 1.00 93.37 52 ALA B CA 1
ATOM 2356 C C . ALA B 1 52 ? 33.897 -7.907 13.050 1.00 92.87 52 ALA B C 1
ATOM 2357 O O . ALA B 1 52 ? 33.592 -8.290 14.182 1.00 92.41 52 ALA B O 1
ATOM 2359 N N . LYS B 1 53 ? 34.992 -8.314 12.421 1.00 93.97 53 LYS B N 1
ATOM 2360 C CA . LYS B 1 53 ? 35.998 -9.138 13.074 1.00 93.58 53 LYS B CA 1
ATOM 2361 C C . LYS B 1 53 ? 37.334 -8.432 13.247 1.00 91.31 53 LYS B C 1
ATOM 2362 O O . LYS B 1 53 ? 38.039 -8.706 14.219 1.00 91.00 53 LYS B O 1
ATOM 2368 N N . LYS B 1 54 ? 37.692 -7.524 12.345 1.00 90.48 54 LYS B N 1
ATOM 2369 C CA . LYS B 1 54 ? 38.940 -6.771 12.424 1.00 89.72 54 LYS B CA 1
ATOM 2370 C C . LYS B 1 54 ? 38.574 -5.323 12.718 1.00 86.35 54 LYS B C 1
ATOM 2371 O O . LYS B 1 54 ? 38.228 -4.564 11.810 1.00 87.94 54 LYS B O 1
ATOM 2377 N N . VAL B 1 55 ? 38.653 -4.940 13.989 1.00 82.23 55 VAL B N 1
ATOM 2378 C CA . VAL B 1 55 ? 38.116 -3.668 14.450 1.00 78.67 55 VAL B CA 1
ATOM 2379 C C . VAL B 1 55 ? 39.249 -2.795 14.976 1.00 76.92 55 VAL B C 1
ATOM 2380 O O . VAL B 1 55 ? 40.226 -3.293 15.543 1.00 77.30 55 VAL B O 1
ATOM 2384 N N . VAL B 1 56 ? 39.116 -1.484 14.774 1.00 75.20 56 VAL B N 1
ATOM 2385 C CA . VAL B 1 56 ? 40.059 -0.492 15.280 1.00 73.96 56 VAL B CA 1
ATOM 2386 C C . VAL B 1 56 ? 39.330 0.394 16.288 1.00 70.57 56 VAL B C 1
ATOM 2387 O O . VAL B 1 56 ? 38.238 0.896 16.000 1.00 69.98 56 VAL B O 1
ATOM 2391 N N . VAL B 1 57 ? 39.928 0.566 17.471 1.00 68.45 57 VAL B N 1
ATOM 2392 C CA . VAL B 1 57 ? 39.363 1.357 18.565 1.00 64.50 57 VAL B CA 1
ATOM 2393 C C . VAL B 1 57 ? 40.237 2.586 18.774 1.00 64.37 57 VAL B C 1
ATOM 2394 O O . VAL B 1 57 ? 41.466 2.471 18.860 1.00 65.19 57 VAL B O 1
ATOM 2398 N N . LEU B 1 58 ? 39.602 3.755 18.889 1.00 63.88 58 LEU B N 1
ATOM 2399 C CA . LEU B 1 58 ? 40.315 5.022 19.009 1.00 65.98 58 LEU B CA 1
ATOM 2400 C C . LEU B 1 58 ? 40.025 5.742 20.321 1.00 65.65 58 LEU B C 1
ATOM 2401 O O . LEU B 1 58 ? 40.448 6.894 20.493 1.00 66.34 58 LEU B O 1
ATOM 2406 N N . GLU B 1 59 ? 39.320 5.095 21.247 1.00 64.61 59 GLU B N 1
ATOM 2407 C CA . GLU B 1 59 ? 39.131 5.604 22.594 1.00 63.42 59 GLU B CA 1
ATOM 2408 C C . GLU B 1 59 ? 39.123 4.427 23.558 1.00 61.60 59 GLU B C 1
ATOM 2409 O O . GLU B 1 59 ? 38.724 3.312 23.202 1.00 60.77 59 GLU B O 1
ATOM 2415 N N . TRP B 1 60 ? 39.548 4.700 24.794 1.00 60.92 60 TRP B N 1
ATOM 2416 C CA . TRP B 1 60 ? 39.748 3.646 25.784 1.00 58.22 60 TRP B CA 1
ATOM 2417 C C . TRP B 1 60 ? 38.443 2.957 26.148 1.00 57.56 60 TRP B C 1
ATOM 2418 O O . TRP B 1 60 ? 38.406 1.724 26.252 1.00 58.95 60 TRP B O 1
ATOM 2429 N N . VAL B 1 61 ? 37.363 3.725 26.343 1.00 56.50 61 VAL B N 1
ATOM 2430 C CA . VAL B 1 61 ? 36.085 3.110 26.708 1.00 57.71 61 VAL B CA 1
ATOM 2431 C C . VAL B 1 61 ? 35.664 2.081 25.664 1.00 57.33 61 VAL B C 1
ATOM 2432 O O . VAL B 1 61 ? 35.299 0.951 26.004 1.00 56.13 61 VAL B O 1
ATOM 2436 N N . TYR B 1 62 ? 35.762 2.426 24.380 1.00 57.07 62 TYR B N 1
ATOM 2437 C CA . TYR B 1 62 ? 35.302 1.500 23.348 1.00 57.24 62 TYR B CA 1
ATOM 2438 C C . TYR B 1 62 ? 36.215 0.293 23.228 1.00 57.20 62 TYR B C 1
ATOM 2439 O O . TYR B 1 62 ? 35.750 -0.798 22.887 1.00 58.04 62 TYR B O 1
ATOM 2448 N N . SER B 1 63 ? 37.512 0.474 23.490 1.00 56.95 63 SER B N 1
ATOM 2449 C CA . SER B 1 63 ? 38.446 -0.645 23.513 1.00 57.39 63 SER B CA 1
ATOM 2450 C C . SER B 1 63 ? 38.124 -1.600 24.655 1.00 59.51 63 SER B C 1
ATOM 2451 O O . SER B 1 63 ? 38.078 -2.820 24.462 1.00 61.67 63 SER B O 1
ATOM 2454 N N . GLU B 1 64 ? 37.906 -1.062 25.861 1.00 58.96 64 GLU B N 1
ATOM 2455 C CA . GLU B 1 64 ? 37.520 -1.912 26.983 1.00 61.08 64 GLU B CA 1
ATOM 2456 C C . GLU B 1 64 ? 36.230 -2.670 26.679 1.00 63.63 64 GLU B C 1
ATOM 2457 O O . GLU B 1 64 ? 36.073 -3.827 27.093 1.00 66.11 64 GLU B O 1
ATOM 2463 N N . ASP B 1 65 ? 35.307 -2.044 25.931 1.00 63.17 65 ASP B N 1
ATOM 2464 C CA . ASP B 1 65 ? 34.046 -2.698 25.581 1.00 64.93 65 ASP B CA 1
ATOM 2465 C C . ASP B 1 65 ? 34.285 -3.906 24.683 1.00 66.90 65 ASP B C 1
ATOM 2466 O O . ASP B 1 65 ? 33.705 -4.981 24.889 1.00 67.85 65 ASP B O 1
ATOM 2471 N N . LEU B 1 66 ? 35.128 -3.738 23.664 1.00 68.45 66 LEU B N 1
ATOM 2472 C CA . LEU B 1 66 ? 35.409 -4.840 22.756 1.00 72.65 66 LEU B CA 1
ATOM 2473 C C . LEU B 1 66 ? 36.175 -5.951 23.466 1.00 77.16 66 LEU B C 1
ATOM 2474 O O . LEU B 1 66 ? 35.966 -7.138 23.184 1.00 79.00 66 LEU B O 1
ATOM 2479 N N . LEU B 1 67 ? 37.062 -5.587 24.394 1.00 80.01 67 LEU B N 1
ATOM 2480 C CA . LEU B 1 67 ? 37.807 -6.602 25.126 1.00 85.63 67 LEU B CA 1
ATOM 2481 C C . LEU B 1 67 ? 36.914 -7.333 26.116 1.00 92.93 67 LEU B C 1
ATOM 2482 O O . LEU B 1 67 ? 37.133 -8.518 26.389 1.00 97.60 67 LEU B O 1
ATOM 2487 N N . ALA B 1 68 ? 35.907 -6.649 26.662 1.00 95.09 68 ALA B N 1
ATOM 2488 C CA . ALA B 1 68 ? 34.938 -7.329 27.513 1.00 96.80 68 ALA B CA 1
ATOM 2489 C C . ALA B 1 68 ? 34.144 -8.360 26.722 1.00 98.72 68 ALA B C 1
ATOM 2490 O O . ALA B 1 68 ? 33.673 -9.354 27.288 1.00 102.25 68 ALA B O 1
ATOM 2492 N N . LEU B 1 69 ? 34.004 -8.153 25.416 1.00 92.52 69 LEU B N 1
ATOM 2493 C CA . LEU B 1 69 ? 33.291 -9.081 24.554 1.00 91.63 69 LEU B CA 1
ATOM 2494 C C . LEU B 1 69 ? 34.198 -10.161 23.970 1.00 91.79 69 LEU B C 1
ATOM 2495 O O . LEU B 1 69 ? 33.781 -10.873 23.047 1.00 93.43 69 LEU B O 1
ATOM 2500 N N . GLY B 1 70 ? 35.417 -10.305 24.489 1.00 89.87 70 GLY B N 1
ATOM 2501 C CA . GLY B 1 70 ? 36.336 -11.319 24.008 1.00 89.74 70 GLY B CA 1
ATOM 2502 C C . GLY B 1 70 ? 36.880 -11.085 22.618 1.00 86.73 70 GLY B C 1
ATOM 2503 O O . GLY B 1 70 ? 37.366 -12.025 21.986 1.00 89.24 70 GLY B O 1
ATOM 2504 N N . VAL B 1 71 ? 36.820 -9.855 22.121 1.00 80.21 71 VAL B N 1
ATOM 2505 C CA . VAL B 1 71 ? 37.241 -9.522 20.766 1.00 79.13 71 VAL B CA 1
ATOM 2506 C C . VAL B 1 71 ? 38.516 -8.695 20.851 1.00 78.78 71 VAL B C 1
ATOM 2507 O O . VAL B 1 71 ? 38.526 -7.618 21.460 1.00 77.47 71 VAL B O 1
ATOM 2511 N N . GLN B 1 72 ? 39.593 -9.198 20.237 1.00 81.33 72 GLN B N 1
ATOM 2512 C CA . GLN B 1 72 ? 40.853 -8.462 20.204 1.00 80.20 72 GLN B CA 1
ATOM 2513 C C . GLN B 1 72 ? 40.849 -7.483 19.038 1.00 78.33 72 GLN B C 1
ATOM 2514 O O . GLN B 1 72 ? 40.600 -7.892 17.899 1.00 79.11 72 GLN B O 1
ATOM 2520 N N . PRO B 1 73 ? 41.127 -6.198 19.269 1.00 76.53 73 PRO B N 1
ATOM 2521 C CA . PRO B 1 73 ? 41.182 -5.250 18.148 1.00 76.34 73 PRO B CA 1
ATOM 2522 C C . PRO B 1 73 ? 42.300 -5.595 17.176 1.00 79.60 73 PRO B C 1
ATOM 2523 O O . PRO B 1 73 ? 43.005 -6.586 17.370 1.00 83.66 73 PRO B O 1
ATOM 2527 N N . VAL B 1 74 ? 42.446 -4.829 16.101 1.00 78.28 74 VAL B N 1
ATOM 2528 C CA . VAL B 1 74 ? 43.608 -4.914 15.230 1.00 81.37 74 VAL B CA 1
ATOM 2529 C C . VAL B 1 74 ? 44.514 -3.708 15.408 1.00 81.73 74 VAL B C 1
ATOM 2530 O O . VAL B 1 74 ? 45.739 -3.826 15.331 1.00 84.97 74 VAL B O 1
ATOM 2534 N N . GLY B 1 75 ? 43.917 -2.542 15.635 1.00 78.59 75 GLY B N 1
ATOM 2535 C CA . GLY B 1 75 ? 44.657 -1.369 16.041 1.00 78.15 75 GLY B CA 1
ATOM 2536 C C . GLY B 1 75 ? 43.960 -0.666 17.189 1.00 74.39 75 GLY B C 1
ATOM 2537 O O . GLY B 1 75 ? 42.742 -0.765 17.368 1.00 70.97 75 GLY B O 1
ATOM 2538 N N . MET B 1 76 ? 44.757 0.064 17.960 1.00 74.82 76 MET B N 1
ATOM 2539 C CA . MET B 1 76 ? 44.263 0.688 19.175 1.00 72.46 76 MET B CA 1
ATOM 2540 C C . MET B 1 76 ? 45.161 1.864 19.519 1.00 75.50 76 MET B C 1
ATOM 2541 O O . MET B 1 76 ? 46.393 1.744 19.484 1.00 80.02 76 MET B O 1
ATOM 2546 N N . ALA B 1 77 ? 44.535 2.994 19.842 1.00 73.75 77 ALA B N 1
ATOM 2547 C CA . ALA B 1 77 ? 45.262 4.195 20.207 1.00 76.42 77 ALA B CA 1
ATOM 2548 C C . ALA B 1 77 ? 45.718 4.125 21.658 1.00 75.44 77 ALA B C 1
ATOM 2549 O O . ALA B 1 77 ? 44.993 3.634 22.528 1.00 74.12 77 ALA B O 1
ATOM 2551 N N . ASP B 1 78 ? 46.937 4.606 21.903 1.00 77.65 78 ASP B N 1
ATOM 2552 C CA . ASP B 1 78 ? 47.491 4.776 23.246 1.00 77.74 78 ASP B CA 1
ATOM 2553 C C . ASP B 1 78 ? 47.315 3.512 24.097 1.00 75.58 78 ASP B C 1
ATOM 2554 O O . ASP B 1 78 ? 46.612 3.498 25.109 1.00 73.49 78 ASP B O 1
ATOM 2559 N N . ILE B 1 79 ? 47.973 2.433 23.667 1.00 76.93 79 ILE B N 1
ATOM 2560 C CA . ILE B 1 79 ? 47.840 1.174 24.396 1.00 77.33 79 ILE B CA 1
ATOM 2561 C C . ILE B 1 79 ? 48.656 1.190 25.683 1.00 81.40 79 ILE B C 1
ATOM 2562 O O . ILE B 1 79 ? 48.235 0.614 26.695 1.00 81.37 79 ILE B O 1
ATOM 2567 N N . LYS B 1 80 ? 49.817 1.848 25.678 1.00 87.38 80 LYS B N 1
ATOM 2568 C CA . LYS B 1 80 ? 50.685 1.835 26.853 1.00 92.13 80 LYS B CA 1
ATOM 2569 C C . LYS B 1 80 ? 49.998 2.473 28.054 1.00 91.06 80 LYS B C 1
ATOM 2570 O O . LYS B 1 80 ? 49.942 1.881 29.140 1.00 91.63 80 LYS B O 1
ATOM 2576 N N . ASN B 1 81 ? 49.455 3.674 27.877 1.00 85.73 81 ASN B N 1
ATOM 2577 C CA . ASN B 1 81 ? 48.785 4.327 28.992 1.00 81.79 81 ASN B CA 1
ATOM 2578 C C . ASN B 1 81 ? 47.356 3.835 29.198 1.00 76.15 81 ASN B C 1
ATOM 2579 O O . ASN B 1 81 ? 46.739 4.191 30.210 1.00 75.95 81 ASN B O 1
ATOM 2584 N N . TYR B 1 82 ? 46.823 3.017 28.285 1.00 72.16 82 TYR B N 1
ATOM 2585 C CA . TYR B 1 82 ? 45.610 2.271 28.597 1.00 69.18 82 TYR B CA 1
ATOM 2586 C C . TYR B 1 82 ? 45.902 1.155 29.602 1.00 71.22 82 TYR B C 1
ATOM 2587 O O . TYR B 1 82 ? 45.203 1.018 30.613 1.00 70.71 82 TYR B O 1
ATOM 2596 N N . ASN B 1 83 ? 46.929 0.338 29.330 1.00 74.01 83 ASN B N 1
ATOM 2597 C CA . ASN B 1 83 ? 47.309 -0.739 30.241 1.00 78.49 83 ASN B CA 1
ATOM 2598 C C . ASN B 1 83 ? 47.729 -0.217 31.609 1.00 83.48 83 ASN B C 1
ATOM 2599 O O . ASN B 1 83 ? 47.676 -0.965 32.591 1.00 85.57 83 ASN B O 1
ATOM 2604 N N . LYS B 1 84 ? 48.145 1.044 31.694 1.00 86.44 84 LYS B N 1
ATOM 2605 C CA . LYS B 1 84 ? 48.572 1.629 32.956 1.00 92.07 84 LYS B CA 1
ATOM 2606 C C . LYS B 1 84 ? 47.434 2.298 33.720 1.00 93.02 84 LYS B C 1
ATOM 2607 O O . LYS B 1 84 ? 47.430 2.267 34.957 1.00 97.79 84 LYS B O 1
ATOM 2613 N N . TRP B 1 85 ? 46.458 2.887 33.021 1.00 87.89 85 TRP B N 1
ATOM 2614 C CA . TRP B 1 85 ? 45.443 3.706 33.669 1.00 85.58 85 TRP B CA 1
ATOM 2615 C C . TRP B 1 85 ? 44.027 3.164 33.562 1.00 86.48 85 TRP B C 1
ATOM 2616 O O . TRP B 1 85 ? 43.180 3.548 34.372 1.00 85.85 85 TRP B O 1
ATOM 2627 N N . VAL B 1 86 ? 43.743 2.299 32.592 1.00 88.41 86 VAL B N 1
ATOM 2628 C CA . VAL B 1 86 ? 42.460 1.606 32.554 1.00 93.06 86 VAL B CA 1
ATOM 2629 C C . VAL B 1 86 ? 42.641 0.269 33.253 1.00 105.45 86 VAL B C 1
ATOM 2630 O O . VAL B 1 86 ? 41.999 0.000 34.273 1.00 107.74 86 VAL B O 1
ATOM 2634 N N . ASN B 1 87 ? 43.506 -0.574 32.694 1.00 112.58 87 ASN B N 1
ATOM 2635 C CA . ASN B 1 87 ? 44.028 -1.760 33.369 1.00 117.44 87 ASN B CA 1
ATOM 2636 C C . ASN B 1 87 ? 42.904 -2.632 33.936 1.00 118.39 87 ASN B C 1
ATOM 2637 O O . ASN B 1 87 ? 42.775 -2.833 35.146 1.00 122.27 87 ASN B O 1
ATOM 2642 N N . THR B 1 88 ? 42.080 -3.143 33.023 1.00 108.51 88 THR B N 1
ATOM 2643 C CA . THR B 1 88 ? 41.018 -4.077 33.351 1.00 104.27 88 THR B CA 1
ATOM 2644 C C . THR B 1 88 ? 41.508 -5.503 33.099 1.00 106.21 88 THR B C 1
ATOM 2645 O O . THR B 1 88 ? 42.644 -5.729 32.678 1.00 108.84 88 THR B O 1
ATOM 2649 N N . LYS B 1 89 ? 40.635 -6.482 33.352 1.00 107.95 89 LYS B N 1
ATOM 2650 C CA . LYS B 1 89 ? 41.096 -7.870 33.372 1.00 107.49 89 LYS B CA 1
ATOM 2651 C C . LYS B 1 89 ? 41.389 -8.405 31.973 1.00 102.79 89 LYS B C 1
ATOM 2652 O O . LYS B 1 89 ? 42.263 -9.266 31.819 1.00 105.66 89 LYS B O 1
ATOM 2658 N N . THR B 1 90 ? 40.692 -7.912 30.948 1.00 99.04 90 THR B N 1
ATOM 2659 C CA . THR B 1 90 ? 40.943 -8.326 29.564 1.00 98.47 90 THR B CA 1
ATOM 2660 C C . THR B 1 90 ? 41.812 -7.262 28.901 1.00 96.93 90 THR B C 1
ATOM 2661 O O . THR B 1 90 ? 41.317 -6.270 28.361 1.00 94.40 90 THR B O 1
ATOM 2665 N N . LYS B 1 91 ? 43.121 -7.479 28.934 1.00 98.44 91 LYS B N 1
ATOM 2666 C CA . LYS B 1 91 ? 44.057 -6.515 28.380 1.00 98.60 91 LYS B CA 1
ATOM 2667 C C . LYS B 1 91 ? 44.257 -6.736 26.884 1.00 98.75 91 LYS B C 1
ATOM 2668 O O . LYS B 1 91 ? 44.045 -7.842 26.379 1.00 101.04 91 LYS B O 1
ATOM 2674 N N . PRO B 1 92 ? 44.657 -5.696 26.149 1.00 96.32 92 PRO B N 1
ATOM 2675 C CA . PRO B 1 92 ? 44.973 -5.888 24.728 1.00 99.67 92 PRO B CA 1
ATOM 2676 C C . PRO B 1 92 ? 46.145 -6.846 24.554 1.00 105.14 92 PRO B C 1
ATOM 2677 O O . PRO B 1 92 ? 47.116 -6.813 25.313 1.00 106.26 92 PRO B O 1
ATOM 2681 N N . SER B 1 93 ? 46.033 -7.710 23.550 1.00 107.49 93 SER B N 1
ATOM 2682 C CA . SER B 1 93 ? 47.103 -8.620 23.166 1.00 115.17 93 SER B CA 1
ATOM 2683 C C . SER B 1 93 ? 48.170 -7.892 22.339 1.00 122.37 93 SER B C 1
ATOM 2684 O O . SER B 1 93 ? 47.909 -6.836 21.745 1.00 121.90 93 SER B O 1
ATOM 2687 N N . LYS B 1 94 ? 49.402 -8.453 22.346 1.00 127.53 94 LYS B N 1
ATOM 2688 C CA . LYS B 1 94 ? 50.528 -7.884 21.588 1.00 129.87 94 LYS B CA 1
ATOM 2689 C C . LYS B 1 94 ? 50.271 -7.872 20.081 1.00 127.99 94 LYS B C 1
ATOM 2690 O O . LYS B 1 94 ? 50.924 -7.121 19.348 1.00 128.83 94 LYS B O 1
ATOM 2696 N N . ASP B 1 95 ? 49.320 -8.664 19.599 1.00 121.42 95 ASP B N 1
ATOM 2697 C CA . ASP B 1 95 ? 49.071 -8.672 18.162 1.00 117.61 95 ASP B CA 1
ATOM 2698 C C . ASP B 1 95 ? 48.357 -7.407 17.682 1.00 113.04 95 ASP B C 1
ATOM 2699 O O . ASP B 1 95 ? 48.308 -7.157 16.469 1.00 113.52 95 ASP B O 1
ATOM 2704 N N . VAL B 1 96 ? 47.847 -6.580 18.599 1.00 108.69 96 VAL B N 1
ATOM 2705 C CA . VAL B 1 96 ? 47.272 -5.289 18.243 1.00 105.58 96 VAL B CA 1
ATOM 2706 C C . VAL B 1 96 ? 48.394 -4.263 18.185 1.00 108.99 96 VAL B C 1
ATOM 2707 O O . VAL B 1 96 ? 49.319 -4.269 19.008 1.00 112.56 96 VAL B O 1
ATOM 2711 N N . VAL B 1 97 ? 48.322 -3.403 17.191 1.00 108.56 97 VAL B N 1
ATOM 2712 C CA . VAL B 1 97 ? 49.313 -2.365 16.955 1.00 112.19 97 VAL B CA 1
ATOM 2713 C C . VAL B 1 97 ? 48.823 -1.069 17.586 1.00 109.18 97 VAL B C 1
ATOM 2714 O O . VAL B 1 97 ? 47.616 -0.802 17.659 1.00 106.01 97 VAL B O 1
ATOM 2718 N N . ASP B 1 98 ? 49.765 -0.263 18.073 1.00 106.61 98 ASP B N 1
ATOM 2719 C CA . ASP B 1 98 ? 49.428 1.070 18.555 1.00 101.10 98 ASP B CA 1
ATOM 2720 C C . ASP B 1 98 ? 49.120 1.964 17.360 1.00 99.31 98 ASP B C 1
ATOM 2721 O O . ASP B 1 98 ? 50.005 2.275 16.554 1.00 103.94 98 ASP B O 1
ATOM 2726 N N . VAL B 1 99 ? 47.850 2.356 17.242 1.00 94.48 99 VAL B N 1
ATOM 2727 C CA . VAL B 1 99 ? 47.410 3.259 16.184 1.00 94.02 99 VAL B CA 1
ATOM 2728 C C . VAL B 1 99 ? 48.087 4.617 16.313 1.00 94.83 99 VAL B C 1
ATOM 2729 O O . VAL B 1 99 ? 48.335 5.298 15.312 1.00 97.87 99 VAL B O 1
ATOM 2733 N N . GLY B 1 100 ? 48.415 5.024 17.531 1.00 92.92 100 GLY B N 1
ATOM 2734 C CA . GLY B 1 100 ? 48.988 6.321 17.798 1.00 93.41 100 GLY B CA 1
ATOM 2735 C C . GLY B 1 100 ? 48.252 6.982 18.936 1.00 88.63 100 GLY B C 1
ATOM 2736 O O . GLY B 1 100 ? 47.582 6.323 19.738 1.00 84.92 100 GLY B O 1
ATOM 2737 N N . THR B 1 101 ? 48.381 8.298 19.013 1.00 89.30 101 THR B N 1
ATOM 2738 C CA . THR B 1 101 ? 47.675 9.048 20.035 1.00 86.14 101 THR B CA 1
ATOM 2739 C C . THR B 1 101 ? 46.181 9.085 19.724 1.00 82.64 101 THR B C 1
ATOM 2740 O O . THR B 1 101 ? 45.768 9.022 18.563 1.00 82.98 101 THR B O 1
ATOM 2744 N N . ARG B 1 102 ? 45.365 9.154 20.784 1.00 79.90 102 ARG B N 1
ATOM 2745 C CA . ARG B 1 102 ? 43.925 9.347 20.602 1.00 77.61 102 ARG B CA 1
ATOM 2746 C C . ARG B 1 102 ? 43.616 10.697 19.946 1.00 80.63 102 ARG B C 1
ATOM 2747 O O . ARG B 1 102 ? 42.600 10.838 19.257 1.00 79.88 102 ARG B O 1
ATOM 2755 N N . GLN B 1 103 ? 44.494 11.684 20.132 1.00 84.59 103 GLN B N 1
ATOM 2756 C CA . GLN B 1 103 ? 44.289 13.002 19.544 1.00 90.52 103 GLN B CA 1
ATOM 2757 C C . GLN B 1 103 ? 44.428 12.959 18.025 1.00 92.63 103 GLN B C 1
ATOM 2758 O O . GLN B 1 103 ? 43.587 13.488 17.291 1.00 96.60 103 GLN B O 1
ATOM 2764 N N . GLN B 1 104 ? 45.495 12.336 17.540 1.00 90.97 104 GLN B N 1
ATOM 2765 C CA . GLN B 1 104 ? 45.846 12.267 16.123 1.00 92.06 104 GLN B CA 1
ATOM 2766 C C . GLN B 1 104 ? 46.010 10.802 15.746 1.00 89.66 104 GLN B C 1
ATOM 2767 O O . GLN B 1 104 ? 47.136 10.275 15.748 1.00 91.53 104 GLN B O 1
ATOM 2773 N N . PRO B 1 105 ? 44.927 10.097 15.430 1.00 86.35 105 PRO B N 1
ATOM 2774 C CA . PRO B 1 105 ? 45.075 8.728 14.927 1.00 85.40 105 PRO B CA 1
ATOM 2775 C C . PRO B 1 105 ? 45.869 8.709 13.623 1.00 91.22 105 PRO B C 1
ATOM 2776 O O . PRO B 1 105 ? 45.710 9.578 12.762 1.00 94.43 105 PRO B O 1
ATOM 2780 N N . ASN B 1 106 ? 46.746 7.711 13.495 1.00 93.52 106 ASN B N 1
ATOM 2781 C CA . ASN B 1 106 ? 47.609 7.549 12.323 1.00 98.74 106 ASN B CA 1
ATOM 2782 C C . ASN B 1 106 ? 46.789 6.922 11.202 1.00 98.76 106 ASN B C 1
ATOM 2783 O O . ASN B 1 106 ? 46.738 5.702 11.049 1.00 96.55 106 ASN B O 1
ATOM 2788 N N . LEU B 1 107 ? 46.157 7.784 10.397 1.00 102.63 107 LEU B N 1
ATOM 2789 C CA . LEU B 1 107 ? 45.273 7.325 9.328 1.00 104.87 107 LEU B CA 1
ATOM 2790 C C . LEU B 1 107 ? 45.979 6.382 8.361 1.00 110.75 107 LEU B C 1
ATOM 2791 O O . LEU B 1 107 ? 45.347 5.465 7.823 1.00 110.52 107 LEU B O 1
ATOM 2796 N N . GLU B 1 108 ? 47.280 6.589 8.131 1.00 117.15 108 GLU B N 1
ATOM 2797 C CA . GLU B 1 108 ? 48.027 5.733 7.212 1.00 122.81 108 GLU B CA 1
ATOM 2798 C C . GLU B 1 108 ? 47.983 4.276 7.660 1.00 119.10 108 GLU B C 1
ATOM 2799 O O . GLU B 1 108 ? 47.670 3.378 6.870 1.00 119.26 108 GLU B O 1
ATOM 2805 N N . GLU B 1 109 ? 48.276 4.025 8.932 1.00 116.30 109 GLU B N 1
ATOM 2806 C CA . GLU B 1 109 ? 48.348 2.667 9.449 1.00 114.45 109 GLU B CA 1
ATOM 2807 C C . GLU B 1 109 ? 47.017 2.150 9.989 1.00 107.57 109 GLU B C 1
ATOM 2808 O O . GLU B 1 109 ? 46.971 1.018 10.482 1.00 106.85 109 GLU B O 1
ATOM 2814 N N . ILE B 1 110 ? 45.937 2.934 9.904 1.00 101.10 110 ILE B N 1
ATOM 2815 C CA . ILE B 1 110 ? 44.601 2.359 10.062 1.00 95.79 110 ILE B CA 1
ATOM 2816 C C . ILE B 1 110 ? 44.218 1.592 8.806 1.00 95.66 110 ILE B C 1
ATOM 2817 O O . ILE B 1 110 ? 43.740 0.454 8.870 1.00 91.80 110 ILE B O 1
ATOM 2822 N N . SER B 1 111 ? 44.416 2.218 7.645 1.00 100.99 111 SER B N 1
ATOM 2823 C CA . SER B 1 111 ? 44.088 1.572 6.382 1.00 104.69 111 SER B CA 1
ATOM 2824 C C . SER B 1 111 ? 44.939 0.329 6.155 1.00 108.56 111 SER B C 1
ATOM 2825 O O . SER B 1 111 ? 44.434 -0.685 5.659 1.00 107.76 111 SER B O 1
ATOM 2828 N N . ARG B 1 112 ? 46.226 0.380 6.528 1.00 113.76 112 ARG B N 1
ATOM 2829 C CA . ARG B 1 112 ? 47.133 -0.744 6.298 1.00 120.03 112 ARG B CA 1
ATOM 2830 C C . ARG B 1 112 ? 46.610 -2.039 6.904 1.00 121.37 112 ARG B C 1
ATOM 2831 O O . ARG B 1 112 ? 46.969 -3.124 6.434 1.00 124.91 112 ARG B O 1
ATOM 2839 N N . LEU B 1 113 ? 45.756 -1.945 7.917 1.00 120.60 113 LEU B N 1
ATOM 2840 C CA . LEU B 1 113 ? 45.182 -3.106 8.578 1.00 118.55 113 LEU B CA 1
ATOM 2841 C C . LEU B 1 113 ? 43.849 -3.529 7.981 1.00 116.89 113 LEU B C 1
ATOM 2842 O O . LEU B 1 113 ? 43.318 -4.574 8.375 1.00 115.78 113 LEU B O 1
ATOM 2847 N N . LYS B 1 114 ? 43.303 -2.741 7.053 1.00 113.45 114 LYS B N 1
ATOM 2848 C CA . LYS B 1 114 ? 42.029 -2.994 6.384 1.00 109.76 114 LYS B CA 1
ATOM 2849 C C . LYS B 1 114 ? 40.949 -3.451 7.369 1.00 102.58 114 LYS B C 1
ATOM 2850 O O . LYS B 1 114 ? 40.440 -4.574 7.258 1.00 102.55 114 LYS B O 1
ATOM 2856 N N . PRO B 1 115 ? 40.581 -2.620 8.338 1.00 96.32 115 PRO B N 1
ATOM 2857 C CA . PRO B 1 115 ? 39.503 -2.999 9.251 1.00 91.05 115 PRO B CA 1
ATOM 2858 C C . PRO B 1 115 ? 38.159 -2.963 8.540 1.00 91.94 115 PRO B C 1
ATOM 2859 O O . PRO B 1 115 ? 37.994 -2.341 7.487 1.00 95.49 115 PRO B O 1
ATOM 2863 N N . ASP B 1 116 ? 37.192 -3.668 9.120 1.00 89.83 116 ASP B N 1
ATOM 2864 C CA . ASP B 1 116 ? 35.822 -3.616 8.636 1.00 90.52 116 ASP B CA 1
ATOM 2865 C C . ASP B 1 116 ? 34.941 -2.729 9.494 1.00 88.33 116 ASP B C 1
ATOM 2866 O O . ASP B 1 116 ? 33.762 -2.559 9.173 1.00 90.22 116 ASP B O 1
ATOM 2871 N N . LEU B 1 117 ? 35.486 -2.156 10.565 1.00 85.47 117 LEU B N 1
ATOM 2872 C CA . LEU B 1 117 ? 34.725 -1.274 11.440 1.00 83.54 117 LEU B CA 1
ATOM 2873 C C . LEU B 1 117 ? 35.694 -0.437 12.259 1.00 83.26 117 LEU B C 1
ATOM 2874 O O . LEU B 1 117 ? 36.663 -0.970 12.814 1.00 81.36 117 LEU B O 1
ATOM 2879 N N . ILE B 1 118 ? 35.433 0.865 12.332 1.00 85.27 118 ILE B N 1
ATOM 2880 C CA . ILE B 1 118 ? 36.192 1.780 13.174 1.00 83.16 118 ILE B CA 1
ATOM 2881 C C . ILE B 1 118 ? 35.237 2.365 14.205 1.00 79.77 118 ILE B C 1
ATOM 2882 O O . ILE B 1 118 ? 34.115 2.759 13.866 1.00 81.75 118 ILE B O 1
ATOM 2887 N N . ILE B 1 119 ? 35.671 2.407 15.460 1.00 73.82 119 ILE B N 1
ATOM 2888 C CA . ILE B 1 119 ? 34.865 2.942 16.548 1.00 70.58 119 ILE B CA 1
ATOM 2889 C C . ILE B 1 119 ? 35.647 4.053 17.228 1.00 69.23 119 ILE B C 1
ATOM 2890 O O . ILE B 1 119 ? 36.780 3.838 17.682 1.00 67.70 119 ILE B O 1
ATOM 2895 N N . THR B 1 120 ? 35.030 5.229 17.321 1.00 69.88 120 THR B N 1
ATOM 2896 C CA . THR B 1 120 ? 35.641 6.366 17.988 1.00 69.13 120 THR B CA 1
ATOM 2897 C C . THR B 1 120 ? 34.550 7.224 18.609 1.00 67.79 120 THR B C 1
ATOM 2898 O O . THR B 1 120 ? 33.357 7.033 18.358 1.00 67.45 120 THR B O 1
ATOM 2902 N N . ALA B 1 121 ? 34.981 8.177 19.429 1.00 67.13 121 ALA B N 1
ATOM 2903 C CA . ALA B 1 121 ? 34.070 9.183 19.952 1.00 69.01 121 ALA B CA 1
ATOM 2904 C C . ALA B 1 121 ? 33.682 10.162 18.855 1.00 72.87 121 ALA B C 1
ATOM 2905 O O . ALA B 1 121 ? 34.504 10.528 18.012 1.00 74.60 121 ALA B O 1
ATOM 2907 N N . SER B 1 122 ? 32.416 10.583 18.862 1.00 74.70 122 SER B N 1
ATOM 2908 C CA . SER B 1 122 ? 31.994 11.610 17.921 1.00 79.37 122 SER B CA 1
ATOM 2909 C C . SER B 1 122 ? 32.687 12.943 18.187 1.00 82.69 122 SER B C 1
ATOM 2910 O O . SER B 1 122 ? 32.808 13.755 17.266 1.00 86.81 122 SER B O 1
ATOM 2913 N N . PHE B 1 123 ? 33.159 13.179 19.416 1.00 82.05 123 PHE B N 1
ATOM 2914 C CA . PHE B 1 123 ? 33.913 14.399 19.703 1.00 84.90 123 PHE B CA 1
ATOM 2915 C C . PHE B 1 123 ? 35.167 14.487 18.834 1.00 87.16 123 PHE B C 1
ATOM 2916 O O . PHE B 1 123 ? 35.378 15.482 18.130 1.00 90.46 123 PHE B O 1
ATOM 2924 N N . ARG B 1 124 ? 36.005 13.445 18.860 1.00 85.97 124 ARG B N 1
ATOM 2925 C CA . ARG B 1 124 ? 37.215 13.389 18.046 1.00 89.00 124 ARG B CA 1
ATOM 2926 C C . ARG B 1 124 ? 37.029 12.582 16.758 1.00 89.21 124 ARG B C 1
ATOM 2927 O O . ARG B 1 124 ? 38.018 12.178 16.133 1.00 90.06 124 ARG B O 1
ATOM 2935 N N . GLY B 1 125 ? 35.787 12.345 16.345 1.00 88.32 125 GLY B N 1
ATOM 2936 C CA . GLY B 1 125 ? 35.532 11.586 15.137 1.00 89.17 125 GLY B CA 1
ATOM 2937 C C . GLY B 1 125 ? 35.037 12.460 14.005 1.00 94.39 125 GLY B C 1
ATOM 2938 O O . GLY B 1 125 ? 35.542 12.387 12.881 1.00 97.91 125 GLY B O 1
ATOM 2939 N N . LYS B 1 126 ? 34.038 13.292 14.296 1.00 96.00 126 LYS B N 1
ATOM 2940 C CA . LYS B 1 126 ? 33.554 14.239 13.300 1.00 101.30 126 LYS B CA 1
ATOM 2941 C C . LYS B 1 126 ? 34.689 15.121 12.787 1.00 105.75 126 LYS B C 1
ATOM 2942 O O . LYS B 1 126 ? 34.667 15.558 11.630 1.00 111.04 126 LYS B O 1
ATOM 2948 N N . ALA B 1 127 ? 35.707 15.347 13.619 1.00 105.17 127 ALA B N 1
ATOM 2949 C CA . ALA B 1 127 ? 36.890 16.094 13.204 1.00 109.25 127 ALA B CA 1
ATOM 2950 C C . ALA B 1 127 ? 37.519 15.522 11.937 1.00 112.45 127 ALA B C 1
ATOM 2951 O O . ALA B 1 127 ? 38.061 16.265 11.115 1.00 118.21 127 ALA B O 1
ATOM 2953 N N . ILE B 1 128 ? 37.464 14.203 11.764 1.00 110.54 128 ILE B N 1
ATOM 2954 C CA . ILE B 1 128 ? 38.063 13.544 10.606 1.00 113.50 128 ILE B CA 1
ATOM 2955 C C . ILE B 1 128 ? 37.138 12.432 10.129 1.00 111.31 128 ILE B C 1
ATOM 2956 O O . ILE B 1 128 ? 37.588 11.323 9.819 1.00 109.22 128 ILE B O 1
ATOM 2961 N N . LYS B 1 129 ? 35.840 12.729 10.056 1.00 103.32 129 LYS B N 1
ATOM 2962 C CA . LYS B 1 129 ? 34.847 11.689 9.806 1.00 103.16 129 LYS B CA 1
ATOM 2963 C C . LYS B 1 129 ? 34.956 11.140 8.390 1.00 108.79 129 LYS B C 1
ATOM 2964 O O . LYS B 1 129 ? 34.984 9.922 8.188 1.00 108.32 129 LYS B O 1
ATOM 2970 N N . ASN B 1 130 ? 35.011 12.023 7.390 1.00 114.74 130 ASN B N 1
ATOM 2971 C CA . ASN B 1 130 ? 35.122 11.560 6.012 1.00 119.71 130 ASN B CA 1
ATOM 2972 C C . ASN B 1 130 ? 36.423 10.802 5.784 1.00 119.37 130 ASN B C 1
ATOM 2973 O O . ASN B 1 130 ? 36.455 9.842 5.006 1.00 120.67 130 ASN B O 1
ATOM 2978 N N . GLU B 1 131 ? 37.495 11.202 6.465 1.00 118.00 131 GLU B N 1
ATOM 2979 C CA . GLU B 1 131 ? 38.796 10.580 6.266 1.00 119.04 131 GLU B CA 1
ATOM 2980 C C . GLU B 1 131 ? 38.898 9.210 6.923 1.00 113.50 131 GLU B C 1
ATOM 2981 O O . GLU B 1 131 ? 39.745 8.405 6.523 1.00 115.15 131 GLU B O 1
ATOM 2987 N N . LEU B 1 132 ? 38.064 8.929 7.921 1.00 107.77 132 LEU B N 1
ATOM 2988 C CA . LEU B 1 132 ? 38.011 7.604 8.518 1.00 104.22 132 LEU B CA 1
ATOM 2989 C C . LEU B 1 132 ? 36.913 6.739 7.924 1.00 106.08 132 LEU B C 1
ATOM 2990 O O . LEU B 1 132 ? 37.067 5.516 7.866 1.00 107.62 132 LEU B O 1
ATOM 2995 N N . GLU B 1 133 ? 35.817 7.344 7.465 1.00 108.36 133 GLU B N 1
ATOM 2996 C CA . GLU B 1 133 ? 34.790 6.578 6.775 1.00 109.99 133 GLU B CA 1
ATOM 2997 C C . GLU B 1 133 ? 35.288 6.015 5.457 1.00 114.41 133 GLU B C 1
ATOM 2998 O O . GLU B 1 133 ? 34.669 5.092 4.918 1.00 116.48 133 GLU B O 1
ATOM 3004 N N . GLN B 1 134 ? 36.386 6.547 4.925 1.00 116.47 134 GLN B N 1
ATOM 3005 C CA . GLN B 1 134 ? 36.904 6.053 3.660 1.00 121.91 134 GLN B CA 1
ATOM 3006 C C . GLN B 1 134 ? 37.870 4.889 3.821 1.00 119.59 134 GLN B C 1
ATOM 3007 O O . GLN B 1 134 ? 38.306 4.323 2.811 1.00 124.91 134 GLN B O 1
ATOM 3013 N N . ILE B 1 135 ? 38.222 4.535 5.053 1.00 111.73 135 ILE B N 1
ATOM 3014 C CA . ILE B 1 135 ? 38.892 3.268 5.322 1.00 108.63 135 ILE B CA 1
ATOM 3015 C C . ILE B 1 135 ? 37.874 2.154 5.536 1.00 106.14 135 ILE B C 1
ATOM 3016 O O . ILE B 1 135 ? 38.023 1.058 4.989 1.00 108.60 135 ILE B O 1
ATOM 3021 N N . ALA B 1 136 ? 36.816 2.439 6.292 1.00 102.63 136 ALA B N 1
ATOM 3022 C CA . ALA B 1 136 ? 35.840 1.436 6.703 1.00 101.09 136 ALA B CA 1
ATOM 3023 C C . ALA B 1 136 ? 34.597 2.158 7.209 1.00 98.04 136 ALA B C 1
ATOM 3024 O O . ALA B 1 136 ? 34.627 3.374 7.444 1.00 96.63 136 ALA B O 1
ATOM 3026 N N . PRO B 1 137 ? 33.478 1.447 7.365 1.00 96.95 137 PRO B N 1
ATOM 3027 C CA . PRO B 1 137 ? 32.340 2.026 8.090 1.00 94.82 137 PRO B CA 1
ATOM 3028 C C . PRO B 1 137 ? 32.753 2.464 9.490 1.00 88.88 137 PRO B C 1
ATOM 3029 O O . PRO B 1 137 ? 33.439 1.736 10.211 1.00 87.71 137 PRO B O 1
ATOM 3033 N N . THR B 1 138 ? 32.334 3.670 9.868 1.00 86.16 138 THR B N 1
ATOM 3034 C CA . THR B 1 138 ? 32.772 4.312 11.100 1.00 82.44 138 THR B CA 1
ATOM 3035 C C . THR B 1 138 ? 31.564 4.648 11.964 1.00 81.43 138 THR B C 1
ATOM 3036 O O . THR B 1 138 ? 30.590 5.234 11.480 1.00 83.60 138 THR B O 1
ATOM 3040 N N . VAL B 1 139 ? 31.635 4.287 13.240 1.00 78.87 139 VAL B N 1
ATOM 3041 C CA . VAL B 1 139 ? 30.574 4.558 14.200 1.00 78.98 139 VAL B CA 1
ATOM 3042 C C . VAL B 1 139 ? 31.115 5.504 15.266 1.00 77.58 139 VAL B C 1
ATOM 3043 O O . VAL B 1 139 ? 32.294 5.438 15.636 1.00 75.73 139 VAL B O 1
ATOM 3047 N N . MET B 1 140 ? 30.263 6.406 15.742 1.00 80.38 140 MET B N 1
ATOM 3048 C CA . MET B 1 140 ? 30.702 7.446 16.665 1.00 81.52 140 MET B CA 1
ATOM 3049 C C . MET B 1 140 ? 29.675 7.625 17.767 1.00 80.34 140 MET B C 1
ATOM 3050 O O . MET B 1 140 ? 28.508 7.916 17.491 1.00 84.15 140 MET B O 1
ATOM 3055 N N . PHE B 1 141 ? 30.114 7.483 19.007 1.00 75.10 141 PHE B N 1
ATOM 3056 C CA . PHE B 1 141 ? 29.246 7.657 20.157 1.00 75.83 141 PHE B CA 1
ATOM 3057 C C . PHE B 1 141 ? 29.668 8.881 20.959 1.00 78.40 141 PHE B C 1
ATOM 3058 O O . PHE B 1 141 ? 30.829 9.295 20.924 1.00 76.87 141 PHE B O 1
ATOM 3066 N N . ASP B 1 142 ? 28.706 9.457 21.681 1.00 82.57 142 ASP B N 1
ATOM 3067 C CA . ASP B 1 142 ? 28.948 10.617 22.526 1.00 87.52 142 ASP B CA 1
ATOM 3068 C C . ASP B 1 142 ? 28.353 10.376 23.905 1.00 93.69 142 ASP B C 1
ATOM 3069 O O . ASP B 1 142 ? 27.209 9.924 24.014 1.00 100.82 142 ASP B O 1
ATOM 3074 N N . PRO B 1 143 ? 29.093 10.685 24.972 1.00 93.55 143 PRO B N 1
ATOM 3075 C CA . PRO B 1 143 ? 28.610 10.344 26.322 1.00 95.55 143 PRO B CA 1
ATOM 3076 C C . PRO B 1 143 ? 27.305 11.036 26.716 1.00 100.82 143 PRO B C 1
ATOM 3077 O O . PRO B 1 143 ? 26.604 10.533 27.603 1.00 100.46 143 PRO B O 1
ATOM 3079 N N . SER B 1 144 ? 26.950 12.156 26.092 1.00 107.53 144 SER B N 1
ATOM 3080 C CA . SER B 1 144 ? 25.712 12.869 26.421 1.00 113.87 144 SER B CA 1
ATOM 3081 C C . SER B 1 144 ? 24.657 12.641 25.338 1.00 120.27 144 SER B C 1
ATOM 3082 O O . SER B 1 144 ? 24.187 13.567 24.677 1.00 123.86 144 SER B O 1
ATOM 3085 N N . THR B 1 145 ? 24.289 11.370 25.170 1.00 125.19 145 THR B N 1
ATOM 3086 C CA . THR B 1 145 ? 23.308 10.980 24.168 1.00 134.22 145 THR B CA 1
ATOM 3087 C C . THR B 1 145 ? 21.918 10.744 24.743 1.00 154.61 145 THR B C 1
ATOM 3088 O O . THR B 1 145 ? 20.945 10.733 23.981 1.00 156.83 145 THR B O 1
ATOM 3092 N N . SER B 1 146 ? 21.793 10.567 26.066 1.00 170.64 146 SER B N 1
ATOM 3093 C CA . SER B 1 146 ? 20.507 10.285 26.702 1.00 174.61 146 SER B CA 1
ATOM 3094 C C . SER B 1 146 ? 20.380 11.141 27.966 1.00 174.71 146 SER B C 1
ATOM 3095 O O . SER B 1 146 ? 20.459 10.643 29.088 1.00 174.37 146 SER B O 1
ATOM 3098 N N . ASN B 1 147 ? 20.160 12.444 27.772 1.00 167.07 147 ASN B N 1
ATOM 3099 C CA . ASN B 1 147 ? 20.091 13.410 28.871 1.00 160.17 147 ASN B CA 1
ATOM 3100 C C . ASN B 1 147 ? 21.314 13.278 29.770 1.00 148.26 147 ASN B C 1
ATOM 3101 O O . ASN B 1 147 ? 21.217 13.258 31.000 1.00 149.19 147 ASN B O 1
ATOM 3106 N N . ASN B 1 148 ? 22.478 13.188 29.130 1.00 135.75 148 ASN B N 1
ATOM 3107 C CA . ASN B 1 148 ? 23.680 12.690 29.782 1.00 124.89 148 ASN B CA 1
ATOM 3108 C C . ASN B 1 148 ? 23.399 11.297 30.328 1.00 117.21 148 ASN B C 1
ATOM 3109 O O . ASN B 1 148 ? 23.226 10.353 29.550 1.00 116.21 148 ASN B O 1
ATOM 3114 N N . ASP B 1 149 ? 23.297 11.175 31.656 1.00 111.26 149 ASP B N 1
ATOM 3115 C CA . ASP B 1 149 ? 23.265 9.881 32.330 1.00 103.17 149 ASP B CA 1
ATOM 3116 C C . ASP B 1 149 ? 24.307 8.974 31.691 1.00 93.67 149 ASP B C 1
ATOM 3117 O O . ASP B 1 149 ? 23.967 8.023 30.977 1.00 93.97 149 ASP B O 1
ATOM 3122 N N . HIS B 1 150 ? 25.582 9.280 31.936 1.00 84.57 150 HIS B N 1
ATOM 3123 C CA . HIS B 1 150 ? 26.678 8.606 31.258 1.00 77.35 150 HIS B CA 1
ATOM 3124 C C . HIS B 1 150 ? 26.721 7.108 31.529 1.00 74.20 150 HIS B C 1
ATOM 3125 O O . HIS B 1 150 ? 27.426 6.394 30.811 1.00 73.24 150 HIS B O 1
ATOM 3132 N N . PHE B 1 151 ? 25.993 6.616 32.536 1.00 74.52 151 PHE B N 1
ATOM 3133 C CA . PHE B 1 151 ? 25.841 5.175 32.698 1.00 72.19 151 PHE B CA 1
ATOM 3134 C C . PHE B 1 151 ? 24.861 4.610 31.676 1.00 72.69 151 PHE B C 1
ATOM 3135 O O . PHE B 1 151 ? 25.112 3.552 31.085 1.00 71.23 151 PHE B O 1
ATOM 3143 N N . ALA B 1 152 ? 23.733 5.295 31.462 1.00 75.71 152 ALA B N 1
ATOM 3144 C CA . ALA B 1 152 ? 22.798 4.863 30.428 1.00 77.75 152 ALA B CA 1
ATOM 3145 C C . ALA B 1 152 ? 23.485 4.807 29.067 1.00 74.86 152 ALA B C 1
ATOM 3146 O O . ALA B 1 152 ? 23.445 3.783 28.379 1.00 74.81 152 ALA B O 1
ATOM 3148 N N . GLU B 1 153 ? 24.160 5.891 28.679 1.00 73.91 153 GLU B N 1
ATOM 3149 C CA . GLU B 1 153 ? 24.853 5.909 27.395 1.00 72.37 153 GLU B CA 1
ATOM 3150 C C . GLU B 1 153 ? 25.991 4.895 27.343 1.00 70.33 153 GLU B C 1
ATOM 3151 O O . GLU B 1 153 ? 26.278 4.350 26.266 1.00 70.28 153 GLU B O 1
ATOM 3157 N N . MET B 1 154 ? 26.659 4.645 28.478 1.00 67.16 154 MET B N 1
ATOM 3158 C CA . MET B 1 154 ? 27.721 3.643 28.511 1.00 64.10 154 MET B CA 1
ATOM 3159 C C . MET B 1 154 ? 27.185 2.275 28.133 1.00 66.26 154 MET B C 1
ATOM 3160 O O . MET B 1 154 ? 27.791 1.560 27.330 1.00 65.89 154 MET B O 1
ATOM 3165 N N . THR B 1 155 ? 26.051 1.888 28.717 1.00 70.12 155 THR B N 1
ATOM 3166 C CA . THR B 1 155 ? 25.500 0.563 28.460 1.00 72.72 155 THR B CA 1
ATOM 3167 C C . THR B 1 155 ? 24.933 0.467 27.045 1.00 73.98 155 THR B C 1
ATOM 3168 O O . THR B 1 155 ? 25.181 -0.517 26.336 1.00 73.80 155 THR B O 1
ATOM 3172 N N . GLU B 1 156 ? 24.191 1.487 26.607 1.00 75.96 156 GLU B N 1
ATOM 3173 C CA . GLU B 1 156 ? 23.636 1.459 25.257 1.00 78.63 156 GLU B CA 1
ATOM 3174 C C . GLU B 1 156 ? 24.740 1.380 24.214 1.00 75.89 156 GLU B C 1
ATOM 3175 O O . GLU B 1 156 ? 24.637 0.618 23.246 1.00 77.14 156 GLU B O 1
ATOM 3181 N N . THR B 1 157 ? 25.818 2.143 24.400 1.00 72.36 157 THR B N 1
ATOM 3182 C CA . THR B 1 157 ? 26.939 2.046 23.474 1.00 70.91 157 THR B CA 1
ATOM 3183 C C . THR B 1 157 ? 27.606 0.670 23.545 1.00 71.65 157 THR B C 1
ATOM 3184 O O . THR B 1 157 ? 27.974 0.100 22.506 1.00 72.62 157 THR B O 1
ATOM 3188 N N . PHE B 1 158 ? 27.728 0.100 24.751 1.00 70.64 158 PHE B N 1
ATOM 3189 C CA . PHE B 1 158 ? 28.377 -1.200 24.887 1.00 71.64 158 PHE B CA 1
ATOM 3190 C C . PHE B 1 158 ? 27.585 -2.298 24.186 1.00 77.71 158 PHE B C 1
ATOM 3191 O O . PHE B 1 158 ? 28.173 -3.201 23.579 1.00 78.74 158 PHE B O 1
ATOM 3199 N N . LYS B 1 159 ? 26.252 -2.248 24.256 1.00 82.64 159 LYS B N 1
ATOM 3200 C CA . LYS B 1 159 ? 25.467 -3.260 23.555 1.00 85.53 159 LYS B CA 1
ATOM 3201 C C . LYS B 1 159 ? 25.525 -3.049 22.048 1.00 85.24 159 LYS B C 1
ATOM 3202 O O . LYS B 1 159 ? 25.651 -4.016 21.285 1.00 89.39 159 LYS B O 1
ATOM 3208 N N . GLN B 1 160 ? 25.451 -1.792 21.597 1.00 80.38 160 GLN B N 1
ATOM 3209 C CA . GLN B 1 160 ? 25.519 -1.539 20.165 1.00 78.82 160 GLN B CA 1
ATOM 3210 C C . GLN B 1 160 ? 26.840 -2.027 19.582 1.00 76.41 160 GLN B C 1
ATOM 3211 O O . GLN B 1 160 ? 26.879 -2.482 18.433 1.00 78.70 160 GLN B O 1
ATOM 3217 N N . ILE B 1 161 ? 27.920 -1.978 20.371 1.00 72.18 161 ILE B N 1
ATOM 3218 C CA . ILE B 1 161 ? 29.193 -2.544 19.930 1.00 69.60 161 ILE B CA 1
ATOM 3219 C C . ILE B 1 161 ? 29.134 -4.076 19.930 1.00 72.08 161 ILE B C 1
ATOM 3220 O O . ILE B 1 161 ? 29.688 -4.731 19.036 1.00 74.21 161 ILE B O 1
ATOM 3225 N N . ALA B 1 162 ? 28.456 -4.674 20.915 1.00 72.09 162 ALA B N 1
ATOM 3226 C CA . ALA B 1 162 ? 28.287 -6.125 20.900 1.00 76.72 162 ALA B CA 1
ATOM 3227 C C . ALA B 1 162 ? 27.501 -6.587 19.678 1.00 80.40 162 ALA B C 1
ATOM 3228 O O . ALA B 1 162 ? 27.772 -7.664 19.132 1.00 84.11 162 ALA B O 1
ATOM 3230 N N . LYS B 1 163 ? 26.529 -5.789 19.234 1.00 81.36 163 LYS B N 1
ATOM 3231 C CA . LYS B 1 163 ? 25.765 -6.130 18.040 1.00 84.28 163 LYS B CA 1
ATOM 3232 C C . LYS B 1 163 ? 26.595 -5.929 16.774 1.00 83.06 163 LYS B C 1
ATOM 3233 O O . LYS B 1 163 ? 26.476 -6.707 15.822 1.00 86.70 163 LYS B O 1
ATOM 3239 N N . ALA B 1 164 ? 27.449 -4.901 16.754 1.00 78.84 164 ALA B N 1
ATOM 3240 C CA . ALA B 1 164 ? 28.332 -4.676 15.618 1.00 79.15 164 ALA B CA 1
ATOM 3241 C C . ALA B 1 164 ? 29.403 -5.745 15.501 1.00 80.50 164 ALA B C 1
ATOM 3242 O O . ALA B 1 164 ? 29.966 -5.930 14.417 1.00 82.74 164 ALA B O 1
ATOM 3244 N N . VAL B 1 165 ? 29.694 -6.451 16.588 1.00 80.32 165 VAL B N 1
ATOM 3245 C CA . VAL B 1 165 ? 30.733 -7.474 16.589 1.00 81.50 165 VAL B CA 1
ATOM 3246 C C . VAL B 1 165 ? 30.166 -8.889 16.602 1.00 85.77 165 VAL B C 1
ATOM 3247 O O . VAL B 1 165 ? 30.940 -9.855 16.482 1.00 85.55 165 VAL B O 1
ATOM 3251 N N . GLY B 1 166 ? 28.848 -9.047 16.706 1.00 84.92 166 GLY B N 1
ATOM 3252 C CA . GLY B 1 166 ? 28.247 -10.361 16.719 1.00 90.21 166 GLY B CA 1
ATOM 3253 C C . GLY B 1 166 ? 28.292 -11.060 18.054 1.00 95.49 166 GLY B C 1
ATOM 3254 O O . GLY B 1 166 ? 28.034 -12.267 18.116 1.00 100.44 166 GLY B O 1
ATOM 3255 N N . LYS B 1 167 ? 28.618 -10.343 19.125 1.00 91.49 167 LYS B N 1
ATOM 3256 C CA . LYS B 1 167 ? 28.647 -10.938 20.450 1.00 91.19 167 LYS B CA 1
ATOM 3257 C C . LYS B 1 167 ? 27.485 -10.417 21.289 1.00 89.04 167 LYS B C 1
ATOM 3258 O O . LYS B 1 167 ? 27.692 -9.928 22.405 1.00 86.98 167 LYS B O 1
ATOM 3264 N N . GLU B 1 168 ? 26.258 -10.521 20.764 1.00 90.96 168 GLU B N 1
ATOM 3265 C CA . GLU B 1 168 ? 25.101 -10.017 21.500 1.00 91.95 168 GLU B CA 1
ATOM 3266 C C . GLU B 1 168 ? 24.843 -10.822 22.768 1.00 95.93 168 GLU B C 1
ATOM 3267 O O . GLU B 1 168 ? 24.331 -10.272 23.749 1.00 95.02 168 GLU B O 1
ATOM 3273 N N . GLU B 1 169 ? 25.187 -12.116 22.781 1.00 102.36 169 GLU B N 1
ATOM 3274 C CA . GLU B 1 169 ? 24.969 -12.919 23.985 1.00 107.06 169 GLU B CA 1
ATOM 3275 C C . GLU B 1 169 ? 26.087 -12.714 24.996 1.00 105.36 169 GLU B C 1
ATOM 3276 O O . GLU B 1 169 ? 25.831 -12.633 26.198 1.00 104.65 169 GLU B O 1
ATOM 3282 N N . GLU B 1 170 ? 27.331 -12.628 24.528 1.00 105.94 170 GLU B N 1
ATOM 3283 C CA . GLU B 1 170 ? 28.428 -12.238 25.406 1.00 106.56 170 GLU B CA 1
ATOM 3284 C C . GLU B 1 170 ? 28.242 -10.817 25.937 1.00 107.88 170 GLU B C 1
ATOM 3285 O O . GLU B 1 170 ? 28.894 -10.438 26.919 1.00 103.48 170 GLU B O 1
ATOM 3291 N N . GLY B 1 171 ? 27.363 -10.030 25.308 1.00 113.95 171 GLY B N 1
ATOM 3292 C CA . GLY B 1 171 ? 27.112 -8.684 25.791 1.00 118.55 171 GLY B CA 1
ATOM 3293 C C . GLY B 1 171 ? 26.374 -8.677 27.119 1.00 128.16 171 GLY B C 1
ATOM 3294 O O . GLY B 1 171 ? 26.847 -8.100 28.103 1.00 129.63 171 GLY B O 1
ATOM 3295 N N . LYS B 1 172 ? 25.210 -9.336 27.175 1.00 136.14 172 LYS B N 1
ATOM 3296 C CA . LYS B 1 172 ? 24.396 -9.235 28.379 1.00 146.06 172 LYS B CA 1
ATOM 3297 C C . LYS B 1 172 ? 24.916 -10.113 29.509 1.00 149.34 172 LYS B C 1
ATOM 3298 O O . LYS B 1 172 ? 24.558 -9.884 30.667 1.00 150.32 172 LYS B O 1
ATOM 3304 N N . LYS B 1 173 ? 25.742 -11.117 29.205 1.00 143.11 173 LYS B N 1
ATOM 3305 C CA . LYS B 1 173 ? 26.489 -11.779 30.268 1.00 141.95 173 LYS B CA 1
ATOM 3306 C C . LYS B 1 173 ? 27.434 -10.804 30.956 1.00 131.90 173 LYS B C 1
ATOM 3307 O O . LYS B 1 173 ? 27.546 -10.795 32.187 1.00 135.54 173 LYS B O 1
ATOM 3313 N N . VAL B 1 174 ? 28.135 -9.981 30.173 1.00 116.48 174 VAL B N 1
ATOM 3314 C CA . VAL B 1 174 ? 29.017 -8.981 30.763 1.00 101.88 174 VAL B CA 1
ATOM 3315 C C . VAL B 1 174 ? 28.204 -7.971 31.562 1.00 94.02 174 VAL B C 1
ATOM 3316 O O . VAL B 1 174 ? 28.585 -7.583 32.674 1.00 91.95 174 VAL B O 1
ATOM 3320 N N . LEU B 1 175 ? 27.047 -7.571 31.031 1.00 91.23 175 LEU B N 1
ATOM 3321 C CA . LEU B 1 175 ? 26.217 -6.581 31.703 1.00 89.07 175 LEU B CA 1
ATOM 3322 C C . LEU B 1 175 ? 25.392 -7.177 32.840 1.00 93.26 175 LEU B C 1
ATOM 3323 O O . LEU B 1 175 ? 25.165 -6.501 33.849 1.00 92.96 175 LEU B O 1
ATOM 3328 N N . ALA B 1 176 ? 24.928 -8.422 32.719 1.00 97.66 176 ALA B N 1
ATOM 3329 C CA . ALA B 1 176 ? 24.276 -9.026 33.877 1.00 104.47 176 ALA B CA 1
ATOM 3330 C C . ALA B 1 176 ? 25.269 -9.243 35.008 1.00 105.74 176 ALA B C 1
ATOM 3331 O O . ALA B 1 176 ? 24.892 -9.179 36.183 1.00 109.33 176 ALA B O 1
ATOM 3333 N N . ASP B 1 177 ? 26.539 -9.489 34.672 1.00 110.36 177 ASP B N 1
ATOM 3334 C CA . ASP B 1 177 ? 27.565 -9.619 35.701 1.00 109.26 177 ASP B CA 1
ATOM 3335 C C . ASP B 1 177 ? 27.776 -8.295 36.428 1.00 104.54 177 ASP B C 1
ATOM 3336 O O . ASP B 1 177 ? 27.995 -8.278 37.645 1.00 103.65 177 ASP B O 1
ATOM 3341 N N . MET B 1 178 ? 27.703 -7.175 35.702 1.00 103.18 178 MET B N 1
ATOM 3342 C CA . MET B 1 178 ? 27.825 -5.877 36.354 1.00 100.76 178 MET B CA 1
ATOM 3343 C C . MET B 1 178 ? 26.617 -5.572 37.235 1.00 105.69 178 MET B C 1
ATOM 3344 O O . MET B 1 178 ? 26.759 -4.882 38.249 1.00 104.28 178 MET B O 1
ATOM 3349 N N . ASP B 1 179 ? 25.435 -6.085 36.887 1.00 113.35 179 ASP B N 1
ATOM 3350 C CA . ASP B 1 179 ? 24.260 -5.819 37.706 1.00 118.55 179 ASP B CA 1
ATOM 3351 C C . ASP B 1 179 ? 24.317 -6.580 39.024 1.00 123.89 179 ASP B C 1
ATOM 3352 O O . ASP B 1 179 ? 23.855 -6.077 40.058 1.00 123.44 179 ASP B O 1
ATOM 3357 N N . LYS B 1 180 ? 24.876 -7.795 39.009 1.00 129.50 180 LYS B N 1
ATOM 3358 C CA . LYS B 1 180 ? 25.053 -8.557 40.247 1.00 133.37 180 LYS B CA 1
ATOM 3359 C C . LYS B 1 180 ? 26.101 -7.910 41.129 1.00 129.14 180 LYS B C 1
ATOM 3360 O O . LYS B 1 180 ? 25.975 -7.897 42.363 1.00 132.60 180 LYS B O 1
ATOM 3366 N N . ALA B 1 181 ? 27.148 -7.386 40.491 1.00 121.63 181 ALA B N 1
ATOM 3367 C CA . ALA B 1 181 ? 28.200 -6.684 41.205 1.00 115.25 181 ALA B CA 1
ATOM 3368 C C . ALA B 1 181 ? 27.663 -5.444 41.921 1.00 107.03 181 ALA B C 1
ATOM 3369 O O . ALA B 1 181 ? 28.048 -5.160 43.067 1.00 107.98 181 ALA B O 1
ATOM 3371 N N . PHE B 1 182 ? 26.788 -4.684 41.256 1.00 99.03 182 PHE B N 1
ATOM 3372 C CA . PHE B 1 182 ? 26.185 -3.519 41.893 1.00 93.56 182 PHE B CA 1
ATOM 3373 C C . PHE B 1 182 ? 25.221 -3.927 42.999 1.00 96.06 182 PHE B C 1
ATOM 3374 O O . PHE B 1 182 ? 24.916 -3.111 43.876 1.00 94.82 182 PHE B O 1
ATOM 3382 N N . ALA B 1 183 ? 24.741 -5.173 42.973 1.00 101.38 183 ALA B N 1
ATOM 3383 C CA . ALA B 1 183 ? 23.881 -5.681 44.036 1.00 105.33 183 ALA B CA 1
ATOM 3384 C C . ALA B 1 183 ? 24.697 -6.109 45.252 1.00 106.24 183 ALA B C 1
ATOM 3385 O O . ALA B 1 183 ? 24.384 -5.729 46.387 1.00 107.83 183 ALA B O 1
ATOM 3387 N N . ASP B 1 184 ? 25.752 -6.900 45.030 1.00 106.28 184 ASP B N 1
ATOM 3388 C CA . ASP B 1 184 ? 26.605 -7.335 46.132 1.00 108.56 184 ASP B CA 1
ATOM 3389 C C . ASP B 1 184 ? 27.326 -6.162 46.781 1.00 104.47 184 ASP B C 1
ATOM 3390 O O . ASP B 1 184 ? 27.551 -6.176 47.995 1.00 106.72 184 ASP B O 1
ATOM 3395 N N . ALA B 1 185 ? 27.699 -5.145 45.999 1.00 99.18 185 ALA B N 1
ATOM 3396 C CA . ALA B 1 185 ? 28.274 -3.941 46.591 1.00 93.82 185 ALA B CA 1
ATOM 3397 C C . ALA B 1 185 ? 27.253 -3.232 47.472 1.00 93.86 185 ALA B C 1
ATOM 3398 O O . ALA B 1 185 ? 27.560 -2.839 48.603 1.00 93.97 185 ALA B O 1
ATOM 3400 N N . LYS B 1 186 ? 26.030 -3.060 46.960 1.00 94.94 186 LYS B N 1
ATOM 3401 C CA . LYS B 1 186 ? 24.959 -2.454 47.744 1.00 97.03 186 LYS B CA 1
ATOM 3402 C C . LYS B 1 186 ? 24.670 -3.257 49.006 1.00 103.76 186 LYS B C 1
ATOM 3403 O O . LYS B 1 186 ? 24.295 -2.681 50.036 1.00 105.72 186 LYS B O 1
ATOM 3409 N N . ALA B 1 187 ? 24.851 -4.581 48.950 1.00 108.43 187 ALA B N 1
ATOM 3410 C CA . ALA B 1 187 ? 24.568 -5.424 50.108 1.00 113.12 187 ALA B CA 1
ATOM 3411 C C . ALA B 1 187 ? 25.491 -5.094 51.274 1.00 114.03 187 ALA B C 1
ATOM 3412 O O . ALA B 1 187 ? 25.038 -4.979 52.420 1.00 117.85 187 ALA B O 1
ATOM 3414 N N . LYS B 1 188 ? 26.788 -4.933 51.003 1.00 111.08 188 LYS B N 1
ATOM 3415 C CA . LYS B 1 188 ? 27.737 -4.612 52.063 1.00 114.19 188 LYS B CA 1
ATOM 3416 C C . LYS B 1 188 ? 27.511 -3.224 52.639 1.00 114.38 188 LYS B C 1
ATOM 3417 O O . LYS B 1 188 ? 27.987 -2.938 53.743 1.00 116.15 188 LYS B O 1
ATOM 3423 N N . ILE B 1 189 ? 26.792 -2.362 51.924 1.00 114.36 189 ILE B N 1
ATOM 3424 C CA . ILE B 1 189 ? 26.615 -0.994 52.389 1.00 115.37 189 ILE B CA 1
ATOM 3425 C C . ILE B 1 189 ? 25.570 -0.925 53.500 1.00 124.57 189 ILE B C 1
ATOM 3426 O O . ILE B 1 189 ? 25.654 -0.067 54.389 1.00 126.13 189 ILE B O 1
ATOM 3431 N N . GLU B 1 190 ? 24.599 -1.833 53.502 1.00 134.10 190 GLU B N 1
ATOM 3432 C CA . GLU B 1 190 ? 23.532 -1.760 54.488 1.00 141.77 190 GLU B CA 1
ATOM 3433 C C . GLU B 1 190 ? 23.802 -2.603 55.727 1.00 148.86 190 GLU B C 1
ATOM 3434 O O . GLU B 1 190 ? 23.434 -2.186 56.832 1.00 152.98 190 GLU B O 1
ATOM 3440 N N . LYS B 1 191 ? 24.431 -3.773 55.581 1.00 150.01 191 LYS B N 1
ATOM 3441 C CA . LYS B 1 191 ? 24.785 -4.555 56.761 1.00 157.24 191 LYS B CA 1
ATOM 3442 C C . LYS B 1 191 ? 25.959 -3.951 57.512 1.00 155.96 191 LYS B C 1
ATOM 3443 O O . LYS B 1 191 ? 26.189 -4.312 58.672 1.00 163.53 191 LYS B O 1
ATOM 3449 N N . ALA B 1 192 ? 26.696 -3.049 56.880 1.00 146.20 192 ALA B N 1
ATOM 3450 C CA . ALA B 1 192 ? 27.705 -2.221 57.528 1.00 143.65 192 ALA B CA 1
ATOM 3451 C C . ALA B 1 192 ? 27.167 -0.796 57.457 1.00 140.09 192 ALA B C 1
ATOM 3452 O O . ALA B 1 192 ? 27.384 -0.083 56.477 1.00 134.19 192 ALA B O 1
ATOM 3454 N N . ASP B 1 193 ? 26.452 -0.389 58.500 1.00 144.20 193 ASP B N 1
ATOM 3455 C CA . ASP B 1 193 ? 25.658 0.830 58.463 1.00 143.95 193 ASP B CA 1
ATOM 3456 C C . ASP B 1 193 ? 26.469 2.054 58.867 1.00 146.57 193 ASP B C 1
ATOM 3457 O O . ASP B 1 193 ? 27.250 2.014 59.822 1.00 151.27 193 ASP B O 1
ATOM 3462 N N . LEU B 1 194 ? 26.271 3.143 58.125 1.00 143.28 194 LEU B N 1
ATOM 3463 C CA . LEU B 1 194 ? 26.773 4.465 58.468 1.00 149.68 194 LEU B CA 1
ATOM 3464 C C . LEU B 1 194 ? 25.627 5.452 58.294 1.00 155.05 194 LEU B C 1
ATOM 3465 O O . LEU B 1 194 ? 24.671 5.194 57.558 1.00 155.54 194 LEU B O 1
ATOM 3470 N N . LYS B 1 195 ? 25.705 6.579 59.000 1.00 166.00 195 LYS B N 1
ATOM 3471 C CA . LYS B 1 195 ? 24.656 7.581 58.855 1.00 169.62 195 LYS B CA 1
ATOM 3472 C C . LYS B 1 195 ? 24.859 8.394 57.582 1.00 163.37 195 LYS B C 1
ATOM 3473 O O . LYS B 1 195 ? 23.955 8.487 56.744 1.00 163.68 195 LYS B O 1
ATOM 3479 N N . ASP B 1 196 ? 26.042 8.972 57.415 1.00 150.97 196 ASP B N 1
ATOM 3480 C CA . ASP B 1 196 ? 26.325 9.802 56.252 1.00 138.03 196 ASP B CA 1
ATOM 3481 C C . ASP B 1 196 ? 26.395 8.935 55.003 1.00 132.11 196 ASP B C 1
ATOM 3482 O O . ASP B 1 196 ? 27.421 8.312 54.715 1.00 131.76 196 ASP B O 1
ATOM 3487 N N . LYS B 1 197 ? 25.293 8.893 54.256 1.00 122.73 197 LYS B N 1
ATOM 3488 C CA . LYS B 1 197 ? 25.311 8.395 52.890 1.00 114.26 197 LYS B CA 1
ATOM 3489 C C . LYS B 1 197 ? 25.892 9.409 51.915 1.00 103.31 197 LYS B C 1
ATOM 3490 O O . LYS B 1 197 ? 25.928 9.133 50.710 1.00 101.38 197 LYS B O 1
ATOM 3496 N N . ASN B 1 198 ? 26.326 10.572 52.401 1.00 98.86 198 ASN B N 1
ATOM 3497 C CA . ASN B 1 198 ? 26.846 11.618 51.532 1.00 91.09 198 ASN B CA 1
ATOM 3498 C C . ASN B 1 198 ? 28.279 11.301 51.135 1.00 84.41 198 ASN B C 1
ATOM 3499 O O . ASN B 1 198 ? 29.092 10.901 51.974 1.00 83.92 198 ASN B O 1
ATOM 3504 N N . ILE B 1 199 ? 28.580 11.475 49.846 1.00 79.88 199 ILE B N 1
ATOM 3505 C CA . ILE B 1 199 ? 29.927 11.333 49.318 1.00 75.76 199 ILE B CA 1
ATOM 3506 C C . ILE B 1 199 ? 30.137 12.385 48.241 1.00 72.20 199 ILE B C 1
ATOM 3507 O O . ILE B 1 199 ? 29.194 13.010 47.750 1.00 71.83 199 ILE B O 1
ATOM 3512 N N . ALA B 1 200 ? 31.403 12.579 47.886 1.00 70.10 200 ALA B N 1
ATOM 3513 C CA . ALA B 1 200 ? 31.793 13.371 46.732 1.00 67.18 200 ALA B CA 1
ATOM 3514 C C . ALA B 1 200 ? 32.979 12.676 46.093 1.00 63.55 200 ALA B C 1
ATOM 3515 O O . ALA B 1 200 ? 33.894 12.235 46.797 1.00 63.73 200 ALA B O 1
ATOM 3517 N N . MET B 1 201 ? 32.957 12.568 44.769 1.00 60.62 201 MET B N 1
ATOM 3518 C CA . MET B 1 201 ? 33.970 11.821 44.044 1.00 59.82 201 MET B CA 1
ATOM 3519 C C . MET B 1 201 ? 34.726 12.732 43.084 1.00 58.10 201 MET B C 1
ATOM 3520 O O . MET B 1 201 ? 34.156 13.670 42.510 1.00 57.73 201 MET B O 1
ATOM 3525 N N . ALA B 1 202 ? 36.020 12.448 42.922 1.00 56.60 202 ALA B N 1
ATOM 3526 C CA . ALA B 1 202 ? 36.878 13.224 42.038 1.00 56.59 202 ALA B CA 1
ATOM 3527 C C . ALA B 1 202 ? 37.941 12.325 41.415 1.00 57.75 202 ALA B C 1
ATOM 3528 O O . ALA B 1 202 ? 38.423 11.374 42.041 1.00 58.64 202 ALA B O 1
ATOM 3530 N N . GLN B 1 203 ? 38.287 12.633 40.165 1.00 57.09 203 GLN B N 1
ATOM 3531 C CA . GLN B 1 203 ? 39.499 12.132 39.531 1.00 58.91 203 GLN B CA 1
ATOM 3532 C C . GLN B 1 203 ? 40.539 13.246 39.598 1.00 60.11 203 GLN B C 1
ATOM 3533 O O . GLN B 1 203 ? 40.285 14.370 39.141 1.00 59.76 203 GLN B O 1
ATOM 3539 N N . ALA B 1 204 ? 41.691 12.945 40.187 1.00 61.61 204 ALA B N 1
ATOM 3540 C CA . ALA B 1 204 ? 42.717 13.942 40.451 1.00 62.31 204 ALA B CA 1
ATOM 3541 C C . ALA B 1 204 ? 43.956 13.663 39.614 1.00 64.38 204 ALA B C 1
ATOM 3542 O O . ALA B 1 204 ? 44.229 12.514 39.252 1.00 66.15 204 ALA B O 1
ATOM 3544 N N . PHE B 1 205 ? 44.704 14.726 39.316 1.00 64.71 205 PHE B N 1
ATOM 3545 C CA . PHE B 1 205 ? 45.989 14.634 38.623 1.00 67.14 205 PHE B CA 1
ATOM 3546 C C . PHE B 1 205 ? 46.754 15.941 38.839 1.00 68.39 205 PHE B C 1
ATOM 3547 O O . PHE B 1 205 ? 46.280 16.860 39.517 1.00 67.00 205 PHE B O 1
ATOM 3555 N N . THR B 1 206 ? 47.956 16.012 38.265 1.00 71.46 206 THR B N 1
ATOM 3556 C CA . THR B 1 206 ? 48.773 17.221 38.274 1.00 73.46 206 THR B CA 1
ATOM 3557 C C . THR B 1 206 ? 48.871 17.781 36.863 1.00 75.03 206 THR B C 1
ATOM 3558 O O . THR B 1 206 ? 49.186 17.048 35.919 1.00 77.00 206 THR B O 1
ATOM 3562 N N . ALA B 1 207 ? 48.621 19.079 36.719 1.00 75.81 207 ALA B N 1
ATOM 3563 C CA . ALA B 1 207 ? 48.674 19.717 35.409 1.00 78.78 207 ALA B CA 1
ATOM 3564 C C . ALA B 1 207 ? 49.304 21.088 35.567 1.00 82.44 207 ALA B C 1
ATOM 3565 O O . ALA B 1 207 ? 48.750 21.945 36.257 1.00 80.88 207 ALA B O 1
ATOM 3567 N N . LYS B 1 208 ? 50.455 21.290 34.925 1.00 88.24 208 LYS B N 1
ATOM 3568 C CA . LYS B 1 208 ? 51.201 22.542 35.026 1.00 92.33 208 LYS B CA 1
ATOM 3569 C C . LYS B 1 208 ? 51.500 22.877 36.484 1.00 93.77 208 LYS B C 1
ATOM 3570 O O . LYS B 1 208 ? 51.363 24.024 36.917 1.00 94.93 208 LYS B O 1
ATOM 3576 N N . ASN B 1 209 ? 51.891 21.855 37.251 1.00 94.97 209 ASN B N 1
ATOM 3577 C CA . ASN B 1 209 ? 52.320 22.017 38.642 1.00 97.44 209 ASN B CA 1
ATOM 3578 C C . ASN B 1 209 ? 51.199 22.563 39.529 1.00 95.04 209 ASN B C 1
ATOM 3579 O O . ASN B 1 209 ? 51.424 23.427 40.378 1.00 97.76 209 ASN B O 1
ATOM 3584 N N . VAL B 1 210 ? 49.980 22.063 39.338 1.00 91.34 210 VAL B N 1
ATOM 3585 C CA . VAL B 1 210 ? 48.903 22.312 40.298 1.00 87.89 210 VAL B CA 1
ATOM 3586 C C . VAL B 1 210 ? 48.008 21.080 40.387 1.00 83.42 210 VAL B C 1
ATOM 3587 O O . VAL B 1 210 ? 47.576 20.547 39.353 1.00 81.79 210 VAL B O 1
ATOM 3591 N N . PRO B 1 211 ? 47.733 20.581 41.594 1.00 81.84 211 PRO B N 1
ATOM 3592 C CA . PRO B 1 211 ? 46.774 19.476 41.746 1.00 78.23 211 PRO B CA 1
ATOM 3593 C C . PRO B 1 211 ? 45.417 19.852 41.175 1.00 74.60 211 PRO B C 1
ATOM 3594 O O . PRO B 1 211 ? 44.754 20.778 41.651 1.00 74.18 211 PRO B O 1
ATOM 3598 N N . THR B 1 212 ? 45.006 19.123 40.145 1.00 72.04 212 THR B N 1
ATOM 3599 C CA . THR B 1 212 ? 43.741 19.356 39.468 1.00 68.79 212 THR B CA 1
ATOM 3600 C C . THR B 1 212 ? 42.739 18.280 39.866 1.00 65.82 212 THR B C 1
ATOM 3601 O O . THR B 1 212 ? 43.096 17.100 39.969 1.00 65.51 212 THR B O 1
ATOM 3605 N N . PHE B 1 213 ? 41.490 18.697 40.098 1.00 63.58 213 PHE B N 1
ATOM 3606 C CA . PHE B 1 213 ? 40.399 17.805 40.481 1.00 61.89 213 PHE B CA 1
ATOM 3607 C C . PHE B 1 213 ? 39.272 17.861 39.451 1.00 61.09 213 PHE B C 1
ATOM 3608 O O . PHE B 1 213 ? 38.736 18.939 39.158 1.00 62.12 213 PHE B O 1
ATOM 3616 N N . ARG B 1 214 ? 38.890 16.698 38.930 1.00 59.55 214 ARG B N 1
ATOM 3617 C CA . ARG B 1 214 ? 37.668 16.553 38.142 1.00 58.31 214 ARG B CA 1
ATOM 3618 C C . ARG B 1 214 ? 36.594 16.015 39.084 1.00 56.43 214 ARG B C 1
ATOM 3619 O O . ARG B 1 214 ? 36.441 14.807 39.260 1.00 56.86 214 ARG B O 1
ATOM 3627 N N . ILE B 1 215 ? 35.855 16.920 39.711 1.00 55.41 215 ILE B N 1
ATOM 3628 C CA . ILE B 1 215 ? 34.831 16.518 40.667 1.00 54.76 215 ILE B CA 1
ATOM 3629 C C . ILE B 1 215 ? 33.566 16.170 39.895 1.00 55.74 215 ILE B C 1
ATOM 3630 O O . ILE B 1 215 ? 33.023 17.000 39.158 1.00 57.04 215 ILE B O 1
ATOM 3635 N N . LEU B 1 216 ? 33.101 14.935 40.061 1.00 59.80 216 LEU B N 1
ATOM 3636 C CA . LEU B 1 216 ? 32.031 14.398 39.241 1.00 59.78 216 LEU B CA 1
ATOM 3637 C C . LEU B 1 216 ? 30.666 14.871 39.722 1.00 60.06 216 LEU B C 1
ATOM 3638 O O . LEU B 1 216 ? 30.462 15.162 40.905 1.00 60.81 216 LEU B O 1
ATOM 3643 N N . THR B 1 217 ? 29.727 14.949 38.784 1.00 59.90 217 THR B N 1
ATOM 3644 C CA . THR B 1 217 ? 28.375 15.413 39.056 1.00 62.75 217 THR B CA 1
ATOM 3645 C C . THR B 1 217 ? 27.398 14.246 38.931 1.00 64.56 217 THR B C 1
ATOM 3646 O O . THR B 1 217 ? 27.781 13.123 38.587 1.00 63.51 217 THR B O 1
ATOM 3650 N N . ASP B 1 218 ? 26.121 14.532 39.217 1.00 68.21 218 ASP B N 1
ATOM 3651 C CA . ASP B 1 218 ? 25.096 13.487 39.279 1.00 71.17 218 ASP B CA 1
ATOM 3652 C C . ASP B 1 218 ? 25.062 12.638 38.007 1.00 70.16 218 ASP B C 1
ATOM 3653 O O . ASP B 1 218 ? 24.949 11.408 38.079 1.00 71.67 218 ASP B O 1
ATOM 3658 N N . ASN B 1 219 ? 25.151 13.273 36.834 1.00 68.04 219 ASN B N 1
ATOM 3659 C CA . ASN B 1 219 ? 24.958 12.558 35.577 1.00 67.80 219 ASN B CA 1
ATOM 3660 C C . ASN B 1 219 ? 26.153 11.692 35.191 1.00 66.04 219 ASN B C 1
ATOM 3661 O O . ASN B 1 219 ? 26.030 10.884 34.267 1.00 65.45 219 ASN B O 1
ATOM 3666 N N . SER B 1 220 ? 27.291 11.838 35.869 1.00 65.02 220 SER B N 1
ATOM 3667 C CA . SER B 1 220 ? 28.480 11.065 35.536 1.00 62.11 220 SER B CA 1
ATOM 3668 C C . SER B 1 220 ? 28.235 9.570 35.730 1.00 62.85 220 SER B C 1
ATOM 3669 O O . SER B 1 220 ? 27.364 9.143 36.497 1.00 64.76 220 SER B O 1
ATOM 3672 N N . LEU B 1 221 ? 29.046 8.768 35.035 1.00 61.59 221 LEU B N 1
ATOM 3673 C CA . LEU B 1 221 ? 28.930 7.319 35.151 1.00 62.77 221 LEU B CA 1
ATOM 3674 C C . LEU B 1 221 ? 29.279 6.842 36.561 1.00 63.53 221 LEU B C 1
ATOM 3675 O O . LEU B 1 221 ? 28.599 5.969 37.116 1.00 64.66 221 LEU B O 1
ATOM 3680 N N . ALA B 1 222 ? 30.331 7.410 37.158 1.00 62.96 222 ALA B N 1
ATOM 3681 C CA . ALA B 1 222 ? 30.831 6.894 38.429 1.00 63.89 222 ALA B CA 1
ATOM 3682 C C . ALA B 1 222 ? 29.854 7.168 39.562 1.00 63.47 222 ALA B C 1
ATOM 3683 O O . ALA B 1 222 ? 29.667 6.327 40.450 1.00 64.73 222 ALA B O 1
ATOM 3685 N N . LEU B 1 223 ? 29.219 8.338 39.547 1.00 62.53 223 LEU B N 1
ATOM 3686 C CA . LEU B 1 223 ? 28.245 8.644 40.582 1.00 64.40 223 LEU B CA 1
ATOM 3687 C C . LEU B 1 223 ? 26.912 7.961 40.317 1.00 67.13 223 LEU B C 1
ATOM 3688 O O . LEU B 1 223 ? 26.189 7.634 41.264 1.00 70.21 223 LEU B O 1
ATOM 3693 N N . GLN B 1 224 ? 26.573 7.730 39.046 1.00 66.49 224 GLN B N 1
ATOM 3694 C CA . GLN B 1 224 ? 25.433 6.873 38.742 1.00 68.53 224 GLN B CA 1
ATOM 3695 C C . GLN B 1 224 ? 25.628 5.477 39.310 1.00 68.73 224 GLN B C 1
ATOM 3696 O O . GLN B 1 224 ? 24.654 4.828 39.708 1.00 71.81 224 GLN B O 1
ATOM 3702 N N . VAL B 1 225 ? 26.874 5.000 39.355 1.00 65.53 225 VAL B N 1
ATOM 3703 C CA . VAL B 1 225 ? 27.160 3.718 39.989 1.00 68.14 225 VAL B CA 1
ATOM 3704 C C . VAL B 1 225 ? 26.959 3.821 41.497 1.00 71.66 225 VAL B C 1
ATOM 3705 O O . VAL B 1 225 ? 26.279 2.988 42.107 1.00 74.78 225 VAL B O 1
ATOM 3709 N N . THR B 1 226 ? 27.523 4.863 42.119 1.00 71.53 226 THR B N 1
ATOM 3710 C CA . THR B 1 226 ? 27.414 5.000 43.572 1.00 73.04 226 THR B CA 1
ATOM 3711 C C . THR B 1 226 ? 25.964 5.154 44.020 1.00 75.47 226 THR B C 1
ATOM 3712 O O . THR B 1 226 ? 25.593 4.673 45.098 1.00 77.96 226 THR B O 1
ATOM 3716 N N . LYS B 1 227 ? 25.126 5.798 43.202 1.00 75.27 227 LYS B N 1
ATOM 3717 C CA . LYS B 1 227 ? 23.710 5.873 43.536 1.00 80.13 227 LYS B CA 1
ATOM 3718 C C . LYS B 1 227 ? 23.060 4.492 43.544 1.00 86.74 227 LYS B C 1
ATOM 3719 O O . LYS B 1 227 ? 22.155 4.245 44.351 1.00 91.23 227 LYS B O 1
ATOM 3725 N N . LYS B 1 228 ? 23.511 3.576 42.675 1.00 88.01 228 LYS B N 1
ATOM 3726 C CA . LYS B 1 228 ? 23.001 2.206 42.724 1.00 94.22 228 LYS B CA 1
ATOM 3727 C C . LYS B 1 228 ? 23.331 1.525 44.048 1.00 99.47 228 LYS B C 1
ATOM 3728 O O . LYS B 1 228 ? 22.634 0.586 44.448 1.00 104.32 228 LYS B O 1
ATOM 3734 N N . LEU B 1 229 ? 24.386 1.967 44.731 1.00 99.52 229 LEU B N 1
ATOM 3735 C CA . LEU B 1 229 ? 24.770 1.409 46.020 1.00 105.71 229 LEU B CA 1
ATOM 3736 C C . LEU B 1 229 ? 24.120 2.131 47.190 1.00 111.10 229 LEU B C 1
ATOM 3737 O O . LEU B 1 229 ? 24.495 1.880 48.338 1.00 114.65 229 LEU B O 1
ATOM 3742 N N . GLY B 1 230 ? 23.171 3.024 46.925 1.00 115.09 230 GLY B N 1
ATOM 3743 C CA . GLY B 1 230 ? 22.504 3.771 47.970 1.00 118.47 230 GLY B CA 1
ATOM 3744 C C . GLY B 1 230 ? 23.215 5.023 48.427 1.00 115.95 230 GLY B C 1
ATOM 3745 O O . GLY B 1 230 ? 22.767 5.653 49.394 1.00 119.89 230 GLY B O 1
ATOM 3746 N N . LEU B 1 231 ? 24.305 5.405 47.774 1.00 105.55 231 LEU B N 1
ATOM 3747 C CA . LEU B 1 231 ? 25.039 6.593 48.163 1.00 97.87 231 LEU B CA 1
ATOM 3748 C C . LEU B 1 231 ? 24.367 7.840 47.595 1.00 92.41 231 LEU B C 1
ATOM 3749 O O . LEU B 1 231 ? 23.421 7.768 46.807 1.00 93.26 231 LEU B O 1
ATOM 3754 N N . THR B 1 232 ? 24.860 9.002 48.018 1.00 86.66 232 THR B N 1
ATOM 3755 C CA . THR B 1 232 ? 24.293 10.280 47.605 1.00 83.59 232 THR B CA 1
ATOM 3756 C C . THR B 1 232 ? 25.432 11.254 47.359 1.00 78.64 232 THR B C 1
ATOM 3757 O O . THR B 1 232 ? 26.184 11.577 48.284 1.00 79.92 232 THR B O 1
ATOM 3761 N N . ASN B 1 233 ? 25.559 11.723 46.122 1.00 74.57 233 ASN B N 1
ATOM 3762 C CA . ASN B 1 233 ? 26.571 12.715 45.796 1.00 70.48 233 ASN B CA 1
ATOM 3763 C C . ASN B 1 233 ? 26.089 14.101 46.194 1.00 72.57 233 ASN B C 1
ATOM 3764 O O . ASN B 1 233 ? 24.973 14.496 45.852 1.00 74.00 233 ASN B O 1
ATOM 3769 N N . THR B 1 234 ? 26.942 14.848 46.892 1.00 74.43 234 THR B N 1
ATOM 3770 C CA . THR B 1 234 ? 26.591 16.175 47.380 1.00 78.52 234 THR B CA 1
ATOM 3771 C C . THR B 1 234 ? 27.171 17.298 46.538 1.00 78.39 234 THR B C 1
ATOM 3772 O O . THR B 1 234 ? 26.895 18.468 46.824 1.00 80.43 234 THR B O 1
ATOM 3776 N N . PHE B 1 235 ? 27.976 16.981 45.530 1.00 76.95 235 PHE B N 1
ATOM 3777 C CA . PHE B 1 235 ? 28.619 18.013 44.730 1.00 79.17 235 PHE B CA 1
ATOM 3778 C C . PHE B 1 235 ? 27.642 18.506 43.675 1.00 85.06 235 PHE B C 1
ATOM 3779 O O . PHE B 1 235 ? 27.273 17.761 42.760 1.00 84.04 235 PHE B O 1
ATOM 3787 N N . GLU B 1 236 ? 27.214 19.757 43.822 1.00 90.87 236 GLU B N 1
ATOM 3788 C CA . GLU B 1 236 ? 26.485 20.494 42.795 1.00 102.21 236 GLU B CA 1
ATOM 3789 C C . GLU B 1 236 ? 25.126 19.879 42.479 1.00 111.13 236 GLU B C 1
ATOM 3790 O O . GLU B 1 236 ? 24.625 20.019 41.363 1.00 106.56 236 GLU B O 1
ATOM 3796 N N . ALA B 1 237 ? 24.539 19.181 43.451 1.00 125.37 237 ALA B N 1
ATOM 3797 C CA . ALA B 1 237 ? 23.092 19.018 43.528 1.00 149.06 237 ALA B CA 1
ATOM 3798 C C . ALA B 1 237 ? 22.433 18.543 42.239 1.00 159.54 237 ALA B C 1
ATOM 3799 O O . ALA B 1 237 ? 22.987 17.710 41.516 1.00 162.99 237 ALA B O 1
ATOM 3801 N N . GLY B 1 238 ? 21.247 19.080 41.946 1.00 161.69 238 GLY B N 1
ATOM 3802 C CA . GLY B 1 238 ? 20.539 18.768 40.718 1.00 164.27 238 GLY B CA 1
ATOM 3803 C C . GLY B 1 238 ? 21.194 19.302 39.462 1.00 163.58 238 GLY B C 1
ATOM 3804 O O . GLY B 1 238 ? 20.780 18.923 38.361 1.00 164.40 238 GLY B O 1
ATOM 3805 N N . LYS B 1 239 ? 22.194 20.170 39.601 1.00 152.42 239 LYS B N 1
ATOM 3806 C CA . LYS B 1 239 ? 22.957 20.636 38.451 1.00 142.68 239 LYS B CA 1
ATOM 3807 C C . LYS B 1 239 ? 23.759 19.487 37.850 1.00 135.64 239 LYS B C 1
ATOM 3808 O O . LYS B 1 239 ? 24.454 18.758 38.566 1.00 136.50 239 LYS B O 1
ATOM 3814 N N . SER B 1 240 ? 23.667 19.320 36.533 1.00 126.97 240 SER B N 1
ATOM 3815 C CA . SER B 1 240 ? 24.521 18.394 35.806 1.00 120.28 240 SER B CA 1
ATOM 3816 C C . SER B 1 240 ? 25.360 19.167 34.803 1.00 114.31 240 SER B C 1
ATOM 3817 O O . SER B 1 240 ? 24.907 20.165 34.233 1.00 117.18 240 SER B O 1
ATOM 3820 N N . GLU B 1 241 ? 26.581 18.703 34.599 1.00 107.67 241 GLU B N 1
ATOM 3821 C CA . GLU B 1 241 ? 27.418 19.219 33.542 1.00 105.16 241 GLU B CA 1
ATOM 3822 C C . GLU B 1 241 ? 27.466 18.201 32.415 1.00 98.13 241 GLU B C 1
ATOM 3823 O O . GLU B 1 241 ? 27.625 17.001 32.681 1.00 95.97 241 GLU B O 1
ATOM 3829 N N . PRO B 1 242 ? 27.309 18.632 31.161 1.00 99.43 242 PRO B N 1
ATOM 3830 C CA . PRO B 1 242 ? 27.235 17.672 30.046 1.00 96.64 242 PRO B CA 1
ATOM 3831 C C . PRO B 1 242 ? 28.377 16.673 29.989 1.00 91.29 242 PRO B C 1
ATOM 3832 O O . PRO B 1 242 ? 28.174 15.556 29.496 1.00 92.46 242 PRO B O 1
ATOM 3836 N N . ASP B 1 243 ? 29.568 17.021 30.476 1.00 87.18 243 ASP B N 1
ATOM 3837 C CA . ASP B 1 243 ? 30.678 16.079 30.503 1.00 82.84 243 ASP B CA 1
ATOM 3838 C C . ASP B 1 243 ? 30.808 15.359 31.838 1.00 75.69 243 ASP B C 1
ATOM 3839 O O . ASP B 1 243 ? 31.778 14.621 32.037 1.00 73.86 243 ASP B O 1
ATOM 3844 N N . GLY B 1 244 ? 29.868 15.558 32.758 1.00 71.43 244 GLY B N 1
ATOM 3845 C CA . GLY B 1 244 ? 29.815 14.769 33.972 1.00 68.34 244 GLY B CA 1
ATOM 3846 C C . GLY B 1 244 ? 30.788 15.132 35.078 1.00 64.44 244 GLY B C 1
ATOM 3847 O O . GLY B 1 244 ? 30.847 14.411 36.075 1.00 48.62 244 GLY B O 1
ATOM 3848 N N . PHE B 1 245 ? 31.549 16.215 34.947 1.00 64.85 245 PHE B N 1
ATOM 3849 C CA . PHE B 1 245 ? 32.429 16.653 36.023 1.00 60.33 245 PHE B CA 1
ATOM 3850 C C . PHE B 1 245 ? 32.695 18.143 35.885 1.00 60.96 245 PHE B C 1
ATOM 3851 O O . PHE B 1 245 ? 32.412 18.756 34.854 1.00 61.13 245 PHE B O 1
ATOM 3859 N N . LYS B 1 246 ? 33.267 18.713 36.945 1.00 63.06 246 LYS B N 1
ATOM 3860 C CA . LYS B 1 246 ? 33.832 20.056 36.931 1.00 65.48 246 LYS B CA 1
ATOM 3861 C C . LYS B 1 246 ? 35.326 19.935 37.189 1.00 65.04 246 LYS B C 1
ATOM 3862 O O . LYS B 1 246 ? 35.738 19.390 38.223 1.00 63.80 246 LYS B O 1
ATOM 3868 N N . GLN B 1 247 ? 36.132 20.415 36.243 1.00 66.74 247 GLN B N 1
ATOM 3869 C CA . GLN B 1 247 ? 37.582 20.406 36.409 1.00 67.78 247 GLN B CA 1
ATOM 3870 C C . GLN B 1 247 ? 37.996 21.666 37.154 1.00 68.27 247 GLN B C 1
ATOM 3871 O O . GLN B 1 247 ? 37.725 22.781 36.698 1.00 70.13 247 GLN B O 1
ATOM 3877 N N . THR B 1 248 ? 38.642 21.492 38.299 1.00 66.54 248 THR B N 1
ATOM 3878 C CA . THR B 1 248 ? 38.901 22.619 39.180 1.00 67.30 248 THR B CA 1
ATOM 3879 C C . THR B 1 248 ? 40.103 22.280 40.055 1.00 66.32 248 THR B C 1
ATOM 3880 O O . THR B 1 248 ? 40.869 21.361 39.751 1.00 66.08 248 THR B O 1
ATOM 3884 N N . THR B 1 249 ? 40.264 23.016 41.142 1.00 66.00 249 THR B N 1
ATOM 3885 C CA . THR B 1 249 ? 41.395 22.866 42.040 1.00 66.60 249 THR B CA 1
ATOM 3886 C C . THR B 1 249 ? 40.892 22.543 43.442 1.00 65.61 249 THR B C 1
ATOM 3887 O O . THR B 1 249 ? 39.684 22.513 43.705 1.00 64.60 249 THR B O 1
ATOM 3891 N N . VAL B 1 250 ? 41.853 22.311 44.344 1.00 66.28 250 VAL B N 1
ATOM 3892 C CA . VAL B 1 250 ? 41.560 21.867 45.701 1.00 66.33 250 VAL B CA 1
ATOM 3893 C C . VAL B 1 250 ? 40.679 22.856 46.441 1.00 68.10 250 VAL B C 1
ATOM 3894 O O . VAL B 1 250 ? 40.035 22.491 47.428 1.00 68.86 250 VAL B O 1
ATOM 3898 N N . GLU B 1 251 ? 40.628 24.106 45.989 1.00 70.63 251 GLU B N 1
ATOM 3899 C CA . GLU B 1 251 ? 39.810 25.089 46.677 1.00 73.42 251 GLU B CA 1
ATOM 3900 C C . GLU B 1 251 ? 38.327 24.792 46.548 1.00 72.76 251 GLU B C 1
ATOM 3901 O O . GLU B 1 251 ? 37.552 25.202 47.414 1.00 75.26 251 GLU B O 1
ATOM 3907 N N . SER B 1 252 ? 37.913 24.088 45.497 1.00 70.45 252 SER B N 1
ATOM 3908 C CA . SER B 1 252 ? 36.505 23.753 45.341 1.00 70.60 252 SER B CA 1
ATOM 3909 C C . SER B 1 252 ? 36.051 22.668 46.304 1.00 69.19 252 SER B C 1
ATOM 3910 O O . SER B 1 252 ? 34.840 22.472 46.466 1.00 70.29 252 SER B O 1
ATOM 3913 N N . LEU B 1 253 ? 36.983 21.963 46.943 1.00 67.32 253 LEU B N 1
ATOM 3914 C CA . LEU B 1 253 ? 36.611 20.885 47.848 1.00 67.41 253 LEU B CA 1
ATOM 3915 C C . LEU B 1 253 ? 35.911 21.385 49.105 1.00 70.92 253 LEU B C 1
ATOM 3916 O O . LEU B 1 253 ? 35.365 20.563 49.848 1.00 72.89 253 LEU B O 1
ATOM 3921 N N . GLN B 1 254 ? 35.904 22.700 49.358 1.00 72.06 254 GLN B N 1
ATOM 3922 C CA . GLN B 1 254 ? 35.319 23.212 50.594 1.00 74.87 254 GLN B CA 1
ATOM 3923 C C . GLN B 1 254 ? 33.824 22.927 50.666 1.00 74.67 254 GLN B C 1
ATOM 3924 O O . GLN B 1 254 ? 33.291 22.660 51.748 1.00 76.35 254 GLN B O 1
ATOM 3930 N N . SER B 1 255 ? 33.130 22.968 49.525 1.00 72.96 255 SER B N 1
ATOM 3931 C CA . SER B 1 255 ? 31.671 22.894 49.548 1.00 73.69 255 SER B CA 1
ATOM 3932 C C . SER B 1 255 ? 31.153 21.496 49.857 1.00 72.16 255 SER B C 1
ATOM 3933 O O . SER B 1 255 ? 29.991 21.366 50.259 1.00 75.79 255 SER B O 1
ATOM 3936 N N . VAL B 1 256 ? 31.984 20.460 49.701 1.00 67.06 256 VAL B N 1
ATOM 3937 C CA . VAL B 1 256 ? 31.626 19.082 50.015 1.00 67.43 256 VAL B CA 1
ATOM 3938 C C . VAL B 1 256 ? 32.438 18.523 51.181 1.00 70.59 256 VAL B C 1
ATOM 3939 O O . VAL B 1 256 ? 32.426 17.314 51.418 1.00 71.48 256 VAL B O 1
ATOM 3943 N N . GLN B 1 257 ? 33.134 19.381 51.930 1.00 74.20 257 GLN B N 1
ATOM 3944 C CA . GLN B 1 257 ? 34.081 18.928 52.943 1.00 75.13 257 GLN B CA 1
ATOM 3945 C C . GLN B 1 257 ? 33.438 18.148 54.087 1.00 79.19 257 GLN B C 1
ATOM 3946 O O . GLN B 1 257 ? 34.166 17.524 54.869 1.00 80.69 257 GLN B O 1
ATOM 3952 N N . ASP B 1 258 ? 32.116 18.170 54.227 1.00 82.29 258 ASP B N 1
ATOM 3953 C CA . ASP B 1 258 ? 31.482 17.421 55.304 1.00 87.64 258 ASP B CA 1
ATOM 3954 C C . ASP B 1 258 ? 31.094 16.006 54.892 1.00 87.80 258 ASP B C 1
ATOM 3955 O O . ASP B 1 258 ? 30.804 15.183 55.767 1.00 91.48 258 ASP B O 1
ATOM 3960 N N . SER B 1 259 ? 31.093 15.704 53.593 1.00 85.02 259 SER B N 1
ATOM 3961 C CA . SER B 1 259 ? 30.734 14.388 53.087 1.00 84.14 259 SER B CA 1
ATOM 3962 C C . SER B 1 259 ? 31.944 13.455 53.119 1.00 81.15 259 SER B C 1
ATOM 3963 O O . SER B 1 259 ? 33.052 13.838 53.499 1.00 79.89 259 SER B O 1
ATOM 3966 N N . ASN B 1 260 ? 31.729 12.207 52.713 1.00 80.45 260 ASN B N 1
ATOM 3967 C CA . ASN B 1 260 ? 32.835 11.292 52.460 1.00 79.25 260 ASN B CA 1
ATOM 3968 C C . ASN B 1 260 ? 33.506 11.651 51.141 1.00 74.10 260 ASN B C 1
ATOM 3969 O O . ASN B 1 260 ? 32.840 12.040 50.177 1.00 72.12 260 ASN B O 1
ATOM 3974 N N . PHE B 1 261 ? 34.832 11.534 51.099 1.00 72.49 261 PHE B N 1
ATOM 3975 C CA . PHE B 1 261 ? 35.603 11.860 49.905 1.00 68.48 261 PHE B CA 1
ATOM 3976 C C . PHE B 1 261 ? 36.204 10.585 49.328 1.00 69.22 261 PHE B C 1
ATOM 3977 O O . PHE B 1 261 ? 37.011 9.919 49.984 1.00 71.07 261 PHE B O 1
ATOM 3985 N N . ILE B 1 262 ? 35.799 10.250 48.108 1.00 68.71 262 ILE B N 1
ATOM 3986 C CA . ILE B 1 262 ? 36.385 9.170 47.327 1.00 69.71 262 ILE B CA 1
ATOM 3987 C C . ILE B 1 262 ? 37.110 9.803 46.151 1.00 68.10 262 ILE B C 1
ATOM 3988 O O . ILE B 1 262 ? 36.519 10.600 45.416 1.00 66.37 262 ILE B O 1
ATOM 3993 N N . TYR B 1 263 ? 38.389 9.474 45.975 1.00 69.63 263 TYR B N 1
ATOM 3994 C CA . TYR B 1 263 ? 39.139 10.094 44.890 1.00 68.84 263 TYR B CA 1
ATOM 3995 C C . TYR B 1 263 ? 40.092 9.097 44.253 1.00 68.95 263 TYR B C 1
ATOM 3996 O O . TYR B 1 263 ? 40.526 8.123 44.876 1.00 70.79 263 TYR B O 1
ATOM 4005 N N . ILE B 1 264 ? 40.378 9.343 42.979 1.00 65.28 264 ILE B N 1
ATOM 4006 C CA . ILE B 1 264 ? 41.293 8.536 42.184 1.00 65.09 264 ILE B CA 1
ATOM 4007 C C . ILE B 1 264 ? 42.378 9.471 41.681 1.00 65.55 264 ILE B C 1
ATOM 4008 O O . ILE B 1 264 ? 42.072 10.492 41.057 1.00 64.98 264 ILE B O 1
ATOM 4013 N N . VAL B 1 265 ? 43.634 9.144 41.963 1.00 67.39 265 VAL B N 1
ATOM 4014 C CA . VAL B 1 265 ? 44.764 9.955 41.512 1.00 69.34 265 VAL B CA 1
ATOM 4015 C C . VAL B 1 265 ? 45.291 9.295 40.242 1.00 73.37 265 VAL B C 1
ATOM 4016 O O . VAL B 1 265 ? 46.127 8.392 40.284 1.00 76.30 265 VAL B O 1
ATOM 4020 N N . ALA B 1 266 ? 44.798 9.766 39.093 1.00 74.63 266 ALA B N 1
ATOM 4021 C CA . ALA B 1 266 ? 45.182 9.214 37.798 1.00 78.70 266 ALA B CA 1
ATOM 4022 C C . ALA B 1 266 ? 46.478 9.840 37.292 1.00 84.21 266 ALA B C 1
ATOM 4023 O O . ALA B 1 266 ? 46.668 10.009 36.083 1.00 85.98 266 ALA B O 1
ATOM 4025 N N . ASP B 1 267 ? 47.371 10.187 38.217 1.00 88.49 267 ASP B N 1
ATOM 4026 C CA . ASP B 1 267 ? 48.701 10.689 37.905 1.00 95.04 267 ASP B CA 1
ATOM 4027 C C . ASP B 1 267 ? 49.682 10.030 38.866 1.00 100.60 267 ASP B C 1
ATOM 4028 O O . ASP B 1 267 ? 49.283 9.365 39.825 1.00 99.40 267 ASP B O 1
ATOM 4033 N N . GLU B 1 268 ? 50.978 10.196 38.596 1.00 108.32 268 GLU B N 1
ATOM 4034 C CA . GLU B 1 268 ? 51.975 9.699 39.536 1.00 114.97 268 GLU B CA 1
ATOM 4035 C C . GLU B 1 268 ? 51.775 10.453 40.846 1.00 115.03 268 GLU B C 1
ATOM 4036 O O . GLU B 1 268 ? 52.057 11.649 40.928 1.00 114.27 268 GLU B O 1
ATOM 4042 N N . ASP B 1 269 ? 51.249 9.782 41.867 1.00 116.89 269 ASP B N 1
ATOM 4043 C CA . ASP B 1 269 ? 50.682 10.508 42.999 1.00 115.37 269 ASP B CA 1
ATOM 4044 C C . ASP B 1 269 ? 51.716 11.031 43.992 1.00 117.49 269 ASP B C 1
ATOM 4045 O O . ASP B 1 269 ? 51.335 11.753 44.923 1.00 115.54 269 ASP B O 1
ATOM 4050 N N . ASN B 1 270 ? 52.992 10.656 43.855 1.00 121.01 270 ASN B N 1
ATOM 4051 C CA . ASN B 1 270 ? 54.006 11.175 44.765 1.00 123.43 270 ASN B CA 1
ATOM 4052 C C . ASN B 1 270 ? 54.034 12.696 44.745 1.00 120.69 270 ASN B C 1
ATOM 4053 O O . ASN B 1 270 ? 54.268 13.326 45.781 1.00 121.38 270 ASN B O 1
ATOM 4055 N N . ILE B 1 271 ? 53.788 13.302 43.581 1.00 117.36 271 ILE B N 1
ATOM 4056 C CA . ILE B 1 271 ? 53.746 14.758 43.503 1.00 114.41 271 ILE B CA 1
ATOM 4057 C C . ILE B 1 271 ? 52.409 15.290 44.014 1.00 107.38 271 ILE B C 1
ATOM 4058 O O . ILE B 1 271 ? 52.333 16.422 44.508 1.00 106.75 271 ILE B O 1
ATOM 4063 N N . PHE B 1 272 ? 51.349 14.480 43.942 1.00 102.61 272 PHE B N 1
ATOM 4064 C CA . PHE B 1 272 ? 50.021 14.960 44.313 1.00 97.22 272 PHE B CA 1
ATOM 4065 C C . PHE B 1 272 ? 49.965 15.369 45.781 1.00 98.48 272 PHE B C 1
ATOM 4066 O O . PHE B 1 272 ? 49.506 16.469 46.114 1.00 96.85 272 PHE B O 1
ATOM 4074 N N . ASP B 1 273 ? 50.425 14.495 46.677 1.00 102.68 273 ASP B N 1
ATOM 4075 C CA . ASP B 1 273 ? 50.443 14.846 48.093 1.00 105.22 273 ASP B CA 1
ATOM 4076 C C . ASP B 1 273 ? 51.476 15.927 48.380 1.00 109.03 273 ASP B C 1
ATOM 4077 O O . ASP B 1 273 ? 51.230 16.825 49.195 1.00 107.96 273 ASP B O 1
ATOM 4082 N N . THR B 1 274 ? 52.632 15.865 47.712 1.00 114.78 274 THR B N 1
ATOM 4083 C CA . THR B 1 274 ? 53.689 16.838 47.968 1.00 116.87 274 THR B CA 1
ATOM 4084 C C . THR B 1 274 ? 53.230 18.253 47.654 1.00 115.23 274 THR B C 1
ATOM 4085 O O . THR B 1 274 ? 53.654 19.207 48.316 1.00 117.81 274 THR B O 1
ATOM 4087 N N . GLN B 1 275 ? 52.363 18.409 46.660 1.00 108.11 275 GLN B N 1
ATOM 4088 C CA . GLN B 1 275 ? 51.821 19.719 46.339 1.00 103.72 275 GLN B CA 1
ATOM 4089 C C . GLN B 1 275 ? 50.664 20.109 47.241 1.00 98.20 275 GLN B C 1
ATOM 4090 O O . GLN B 1 275 ? 50.217 21.262 47.188 1.00 98.40 275 GLN B O 1
ATOM 4096 N N . LEU B 1 276 ? 50.169 19.186 48.062 1.00 94.24 276 LEU B N 1
ATOM 4097 C CA . LEU B 1 276 ? 49.071 19.472 48.966 1.00 90.53 276 LEU B CA 1
ATOM 4098 C C . LEU B 1 276 ? 49.427 19.306 50.435 1.00 91.76 276 LEU B C 1
ATOM 4099 O O . LEU B 1 276 ? 48.663 19.770 51.288 1.00 92.64 276 LEU B O 1
ATOM 4104 N N . LYS B 1 277 ? 50.563 18.682 50.759 1.00 106.61 277 LYS B N 1
ATOM 4105 C CA . LYS B 1 277 ? 50.828 18.301 52.141 1.00 110.84 277 LYS B CA 1
ATOM 4106 C C . LYS B 1 277 ? 51.027 19.501 53.055 1.00 113.15 277 LYS B C 1
ATOM 4107 O O . LYS B 1 277 ? 50.794 19.386 54.263 1.00 116.39 277 LYS B O 1
ATOM 4113 N N . GLY B 1 278 ? 51.446 20.641 52.521 1.00 110.71 278 GLY B N 1
ATOM 4114 C CA . GLY B 1 278 ? 51.551 21.852 53.304 1.00 112.85 278 GLY B CA 1
ATOM 4115 C C . GLY B 1 278 ? 50.398 22.813 53.134 1.00 108.14 278 GLY B C 1
ATOM 4116 O O . GLY B 1 278 ? 50.438 23.910 53.705 1.00 112.28 278 GLY B O 1
ATOM 4117 N N . ASN B 1 279 ? 49.364 22.435 52.383 1.00 101.62 279 ASN B N 1
ATOM 4118 C CA . ASN B 1 279 ? 48.320 23.360 51.973 1.00 94.50 279 ASN B CA 1
ATOM 4119 C C . ASN B 1 279 ? 47.140 23.274 52.925 1.00 90.96 279 ASN B C 1
ATOM 4120 O O . ASN B 1 279 ? 46.533 22.197 53.050 1.00 88.24 279 ASN B O 1
ATOM 4125 N N . PRO B 1 280 ? 46.773 24.361 53.607 1.00 91.60 280 PRO B N 1
ATOM 4126 C CA . PRO B 1 280 ? 45.608 24.293 54.502 1.00 90.32 280 PRO B CA 1
ATOM 4127 C C . PRO B 1 280 ? 44.306 24.024 53.773 1.00 83.99 280 PRO B C 1
ATOM 4128 O O . PRO B 1 280 ? 43.372 23.490 54.383 1.00 83.35 280 PRO B O 1
ATOM 4132 N N . ALA B 1 281 ? 44.206 24.376 52.487 1.00 80.40 281 ALA B N 1
ATOM 4133 C CA . ALA B 1 281 ? 43.000 24.043 51.729 1.00 75.49 281 ALA B CA 1
ATOM 4134 C C . ALA B 1 281 ? 42.770 22.542 51.694 1.00 74.54 281 ALA B C 1
ATOM 4135 O O . ALA B 1 281 ? 41.625 22.086 51.566 1.00 72.01 281 ALA B O 1
ATOM 4137 N N . TRP B 1 282 ? 43.848 21.768 51.802 1.00 77.06 282 TRP B N 1
ATOM 4138 C CA . TRP B 1 282 ? 43.833 20.314 51.828 1.00 76.60 282 TRP B CA 1
ATOM 4139 C C . TRP B 1 282 ? 43.958 19.752 53.239 1.00 81.30 282 TRP B C 1
ATOM 4140 O O . TRP B 1 282 ? 43.184 18.866 53.615 1.00 81.10 282 TRP B O 1
ATOM 4151 N N . GLU B 1 283 ? 44.894 20.268 54.042 1.00 86.72 283 GLU B N 1
ATOM 4152 C CA . GLU B 1 283 ? 45.181 19.664 55.341 1.00 93.01 283 GLU B CA 1
ATOM 4153 C C . GLU B 1 283 ? 44.007 19.810 56.302 1.00 96.01 283 GLU B C 1
ATOM 4154 O O . GLU B 1 283 ? 43.637 18.853 56.994 1.00 97.00 283 GLU B O 1
ATOM 4160 N N . GLU B 1 284 ? 43.408 21.002 56.367 1.00 98.32 284 GLU B N 1
ATOM 4161 C CA . GLU B 1 284 ? 42.318 21.271 57.298 1.00 100.39 284 GLU B CA 1
ATOM 4162 C C . GLU B 1 284 ? 40.945 21.022 56.688 1.00 95.84 284 GLU B C 1
ATOM 4163 O O . GLU B 1 284 ? 39.951 21.608 57.139 1.00 96.46 284 GLU B O 1
ATOM 4169 N N . LEU B 1 285 ? 40.867 20.170 55.671 1.00 89.90 285 LEU B N 1
ATOM 4170 C CA . LEU B 1 285 ? 39.584 19.756 55.132 1.00 83.61 285 LEU B CA 1
ATOM 4171 C C . LEU B 1 285 ? 38.928 18.765 56.084 1.00 83.58 285 LEU B C 1
ATOM 4172 O O . LEU B 1 285 ? 39.583 17.861 56.608 1.00 86.73 285 LEU B O 1
ATOM 4177 N N . LYS B 1 286 ? 37.621 18.935 56.305 1.00 79.69 286 LYS B N 1
ATOM 4178 C CA . LYS B 1 286 ? 36.949 18.199 57.374 1.00 79.43 286 LYS B CA 1
ATOM 4179 C C . LYS B 1 286 ? 37.023 16.690 57.169 1.00 77.39 286 LYS B C 1
ATOM 4180 O O . LYS B 1 286 ? 37.281 15.944 58.122 1.00 80.07 286 LYS B O 1
ATOM 4186 N N . PHE B 1 287 ? 36.788 16.209 55.946 1.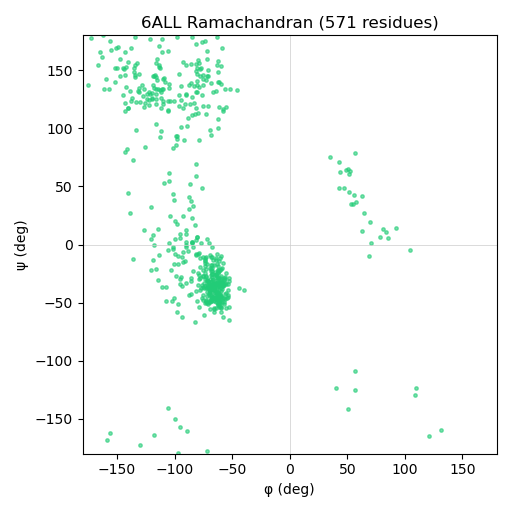00 72.29 287 PHE B N 1
ATOM 4187 C CA . PHE B 1 287 ? 36.816 14.763 55.774 1.00 72.33 287 PHE B CA 1
ATOM 4188 C C . PHE B 1 287 ? 38.231 14.205 55.861 1.00 76.14 287 PHE B C 1
ATOM 4189 O O . PHE B 1 287 ? 38.395 12.995 56.046 1.00 78.69 287 PHE B O 1
ATOM 4197 N N . LYS B 1 288 ? 39.256 15.048 55.732 1.00 77.84 288 LYS B N 1
ATOM 4198 C CA . LYS B 1 288 ? 40.615 14.570 55.961 1.00 83.43 288 LYS B CA 1
ATOM 4199 C C . LYS B 1 288 ? 40.911 14.461 57.453 1.00 90.94 288 LYS B C 1
ATOM 4200 O O . LYS B 1 288 ? 41.577 13.515 57.892 1.00 95.03 288 LYS B O 1
ATOM 4206 N N . LYS B 1 289 ? 40.419 15.420 58.241 1.00 94.21 289 LYS B N 1
ATOM 4207 C CA . LYS B 1 289 ? 40.577 15.360 59.690 1.00 100.74 289 LYS B CA 1
ATOM 4208 C C . LYS B 1 289 ? 39.864 14.141 60.272 1.00 102.83 289 LYS B C 1
ATOM 4209 O O . LYS B 1 289 ? 40.426 13.412 61.099 1.00 107.05 289 LYS B O 1
ATOM 4215 N N . GLU B 1 290 ? 38.620 13.901 59.844 1.00 100.44 290 GLU B N 1
ATOM 4216 C CA . GLU B 1 290 ? 37.821 12.780 60.324 1.00 102.93 290 GLU B CA 1
ATOM 4217 C C . GLU B 1 290 ? 38.133 11.451 59.648 1.00 103.42 290 GLU B C 1
ATOM 4218 O O . GLU B 1 290 ? 37.460 10.449 59.927 1.00 104.88 290 GLU B O 1
ATOM 4224 N N . ASN B 1 291 ? 39.142 11.428 58.767 1.00 102.34 291 ASN B N 1
ATOM 4225 C CA . ASN B 1 291 ? 39.574 10.275 57.974 1.00 102.65 291 ASN B CA 1
ATOM 4226 C C . ASN B 1 291 ? 38.405 9.702 57.182 1.00 99.15 291 ASN B C 1
ATOM 4227 O O . ASN B 1 291 ? 38.306 8.483 57.000 1.00 100.12 291 ASN B O 1
ATOM 4232 N N . LYS B 1 292 ? 37.512 10.576 56.720 1.00 95.76 292 LYS B N 1
ATOM 4233 C CA . LYS B 1 292 ? 36.467 10.213 55.777 1.00 92.83 292 LYS B CA 1
ATOM 4234 C C . LYS B 1 292 ? 36.952 10.261 54.338 1.00 90.48 292 LYS B C 1
ATOM 4235 O O . LYS B 1 292 ? 36.143 10.437 53.416 1.00 86.98 292 LYS B O 1
ATOM 4241 N N . MET B 1 293 ? 38.262 10.139 54.142 1.00 92.80 293 MET B N 1
ATOM 4242 C CA . MET B 1 293 ? 38.851 10.038 52.818 1.00 90.87 293 MET B CA 1
ATOM 4243 C C . MET B 1 293 ? 39.027 8.574 52.445 1.00 91.83 293 MET B C 1
ATOM 4244 O O . MET B 1 293 ? 39.471 7.759 53.260 1.00 96.21 293 MET B O 1
ATOM 4249 N N . TYR B 1 294 ? 38.673 8.247 51.205 1.00 87.99 294 TYR B N 1
ATOM 4250 C CA . TYR B 1 294 ? 38.801 6.891 50.678 1.00 89.33 294 TYR B CA 1
ATOM 4251 C C . TYR B 1 294 ? 39.448 6.997 49.302 1.00 86.27 294 TYR B C 1
ATOM 4252 O O . TYR B 1 294 ? 38.775 7.293 48.310 1.00 83.62 294 TYR B O 1
ATOM 4261 N N . LYS B 1 295 ? 40.758 6.774 49.253 1.00 86.95 295 LYS B N 1
ATOM 4262 C CA . LYS B 1 295 ? 41.504 6.818 48.000 1.00 84.36 295 LYS B CA 1
ATOM 4263 C C . LYS B 1 295 ? 41.407 5.455 47.324 1.00 84.04 295 LYS B C 1
ATOM 4264 O O . LYS B 1 295 ? 41.942 4.463 47.830 1.00 87.35 295 LYS B O 1
ATOM 4270 N N . LEU B 1 296 ? 40.703 5.399 46.196 1.00 79.91 296 LEU B N 1
ATOM 4271 C CA . LEU B 1 296 ? 40.758 4.220 45.352 1.00 80.15 296 LEU B CA 1
ATOM 4272 C C . LEU B 1 296 ? 42.095 4.173 44.627 1.00 81.56 296 LEU B C 1
ATOM 4273 O O . LEU B 1 296 ? 42.907 5.100 44.699 1.00 81.29 296 LEU B O 1
ATOM 4278 N N . LYS B 1 297 ? 42.316 3.088 43.898 1.00 83.70 297 LYS B N 1
ATOM 4279 C CA . LYS B 1 297 ? 43.544 2.990 43.131 1.00 86.04 297 LYS B CA 1
ATOM 4280 C C . LYS B 1 297 ? 43.448 3.826 41.865 1.00 82.12 297 LYS B C 1
ATOM 4281 O O . LYS B 1 297 ? 42.376 3.948 41.262 1.00 79.76 297 LYS B O 1
ATOM 4287 N N . GLY B 1 298 ? 44.578 4.419 41.472 1.00 81.39 298 GLY B N 1
ATOM 4288 C CA . GLY B 1 298 ? 44.647 5.175 40.230 1.00 78.48 298 GLY B CA 1
ATOM 4289 C C . GLY B 1 298 ? 44.317 4.362 38.999 1.00 78.79 298 GLY B C 1
ATOM 4290 O O . GLY B 1 298 ? 44.160 4.936 37.918 1.00 77.36 298 GLY B O 1
ATOM 4291 N N . ASP B 1 299 ? 44.201 3.044 39.154 1.00 82.58 299 ASP B N 1
ATOM 4292 C CA . ASP B 1 299 ? 43.907 2.078 38.099 1.00 83.01 299 ASP B CA 1
ATOM 4293 C C . ASP B 1 299 ? 42.495 2.241 37.542 1.00 77.64 299 ASP B C 1
ATOM 4294 O O . ASP B 1 299 ? 42.230 1.789 36.425 1.00 77.79 299 ASP B O 1
ATOM 4299 N N . THR B 1 300 ? 41.595 2.881 38.291 1.00 73.53 300 THR B N 1
ATOM 4300 C CA . THR B 1 300 ? 40.157 2.838 38.027 1.00 72.19 300 THR B CA 1
ATOM 4301 C C . THR B 1 300 ? 39.772 3.955 37.064 1.00 68.77 300 THR B C 1
ATOM 4302 O O . THR B 1 300 ? 39.747 5.130 37.442 1.00 66.01 300 THR B O 1
ATOM 4306 N N . TRP B 1 301 ? 39.429 3.583 35.835 1.00 70.39 301 TRP B N 1
ATOM 4307 C CA . TRP B 1 301 ? 39.132 4.550 34.775 1.00 67.50 301 TRP B CA 1
ATOM 4308 C C . TRP B 1 301 ? 37.638 4.837 34.788 1.00 64.42 301 TRP B C 1
ATOM 4309 O O . TRP B 1 301 ? 36.852 4.174 34.105 1.00 65.45 301 TRP B O 1
ATOM 4320 N N . ILE B 1 302 ? 37.248 5.856 35.564 1.00 59.86 302 ILE B N 1
ATOM 4321 C CA . ILE B 1 302 ? 35.846 6.165 35.792 1.00 58.79 302 ILE B CA 1
ATOM 4322 C C . ILE B 1 302 ? 35.085 6.509 34.516 1.00 57.79 302 ILE B C 1
ATOM 4323 O O . ILE B 1 302 ? 33.853 6.610 34.550 1.00 57.14 302 ILE B O 1
ATOM 4328 N N . PHE B 1 303 ? 35.777 6.733 33.399 1.00 57.20 303 PHE B N 1
ATOM 4329 C CA . PHE B 1 303 ? 35.104 6.962 32.127 1.00 57.42 303 PHE B CA 1
ATOM 4330 C C . PHE B 1 303 ? 35.081 5.719 31.258 1.00 60.82 303 PHE B C 1
ATOM 4331 O O . PHE B 1 303 ? 34.875 5.829 30.045 1.00 61.01 303 PHE B O 1
ATOM 4339 N N . GLY B 1 304 ? 35.269 4.541 31.861 1.00 62.94 304 GLY B N 1
ATOM 4340 C CA . GLY B 1 304 ? 35.355 3.292 31.137 1.00 62.82 304 GLY B CA 1
ATOM 4341 C C . GLY B 1 304 ? 34.010 2.628 30.937 1.00 65.85 304 GLY B C 1
ATOM 4342 O O . GLY B 1 304 ? 32.949 3.251 31.025 1.00 62.63 304 GLY B O 1
ATOM 4343 N N . GLY B 1 305 ? 34.061 1.333 30.662 1.00 72.09 305 GLY B N 1
ATOM 4344 C CA . GLY B 1 305 ? 32.868 0.597 30.338 1.00 75.09 305 GLY B CA 1
ATOM 4345 C C . GLY B 1 305 ? 32.405 -0.305 31.462 1.00 77.17 305 GLY B C 1
ATOM 4346 O O . GLY B 1 305 ? 32.450 0.051 32.644 1.00 72.98 305 GLY B O 1
ATOM 4347 N N . PRO B 1 306 ? 31.942 -1.503 31.099 1.00 83.03 306 PRO B N 1
ATOM 4348 C CA . PRO B 1 306 ? 31.366 -2.387 32.119 1.00 86.12 306 PRO B CA 1
ATOM 4349 C C . PRO B 1 306 ? 32.387 -2.952 33.087 1.00 87.88 306 PRO B C 1
ATOM 4350 O O . PRO B 1 306 ? 32.075 -3.117 34.272 1.00 83.06 306 PRO B O 1
ATOM 4354 N N . GLU B 1 307 ? 33.598 -3.261 32.620 1.00 91.64 307 GLU B N 1
ATOM 4355 C CA . GLU B 1 307 ? 34.613 -3.790 33.525 1.00 92.23 307 GLU B CA 1
ATOM 4356 C C . GLU B 1 307 ? 35.153 -2.708 34.452 1.00 87.18 307 GLU B C 1
ATOM 4357 O O . GLU B 1 307 ? 35.577 -3.007 35.575 1.00 87.85 307 GLU B O 1
ATOM 4363 N N . SER B 1 30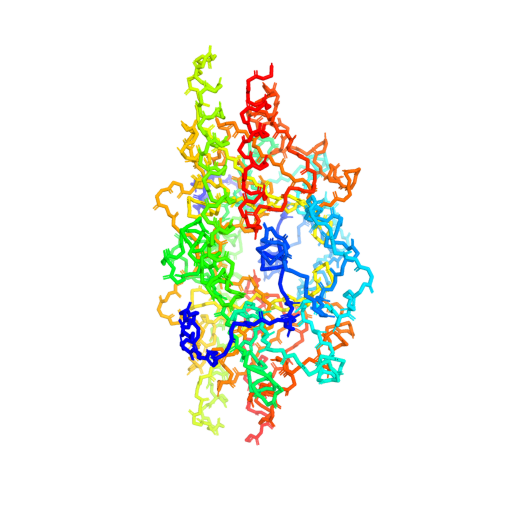8 ? 35.134 -1.449 34.016 1.00 81.75 308 SER B N 1
ATOM 4364 C CA . SER B 1 308 ? 35.524 -0.375 34.915 1.00 77.95 308 SER B CA 1
ATOM 4365 C C . SER B 1 308 ? 34.407 0.018 35.873 1.00 77.13 308 SER B C 1
ATOM 4366 O O . SER B 1 308 ? 34.700 0.531 36.959 1.00 74.83 308 SER B O 1
ATOM 4369 N N . ALA B 1 309 ? 33.142 -0.226 35.512 1.00 79.08 309 ALA B N 1
ATOM 4370 C CA . ALA B 1 309 ? 32.041 0.109 36.411 1.00 78.59 309 ALA B CA 1
ATOM 4371 C C . ALA B 1 309 ? 31.910 -0.910 37.539 1.00 83.68 309 ALA B C 1
ATOM 4372 O O . ALA B 1 309 ? 31.611 -0.537 38.681 1.00 80.88 309 ALA B O 1
ATOM 4374 N N . THR B 1 310 ? 32.133 -2.195 37.242 1.00 89.81 310 THR B N 1
ATOM 4375 C CA . THR B 1 310 ? 32.137 -3.196 38.302 1.00 95.69 310 THR B CA 1
ATOM 4376 C C . THR B 1 310 ? 33.270 -2.939 39.284 1.00 94.16 310 THR B C 1
ATOM 4377 O O . THR B 1 310 ? 33.051 -2.900 40.499 1.00 94.68 310 THR B O 1
ATOM 4381 N N . SER B 1 311 ? 34.489 -2.740 38.775 1.00 92.82 311 SER B N 1
ATOM 438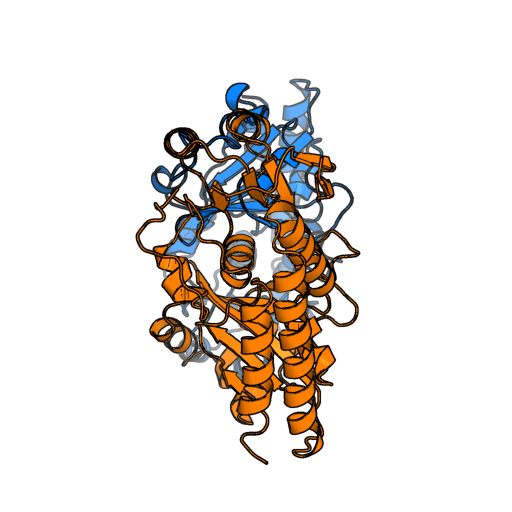2 C CA . SER B 1 311 ? 35.633 -2.553 39.663 1.00 94.36 311 SER B CA 1
ATOM 4383 C C . SER B 1 311 ? 35.444 -1.341 40.566 1.00 92.85 311 SER B C 1
ATOM 4384 O O . SER B 1 311 ? 35.791 -1.382 41.751 1.00 95.86 311 SER B O 1
ATOM 4387 N N . LEU B 1 312 ? 34.887 -0.254 40.028 1.00 90.45 312 LEU B N 1
ATOM 4388 C CA . LEU B 1 312 ? 34.632 0.921 40.852 1.00 86.98 312 LEU B CA 1
ATOM 4389 C C . LEU B 1 312 ? 33.636 0.601 41.957 1.00 89.14 312 LEU B C 1
ATOM 4390 O O . LEU B 1 312 ? 33.854 0.939 43.129 1.00 87.95 312 LEU B O 1
ATOM 4395 N N . ALA B 1 313 ? 32.541 -0.074 41.599 1.00 94.31 313 ALA B N 1
ATOM 4396 C CA . ALA B 1 313 ? 31.493 -0.368 42.569 1.00 94.89 313 ALA B CA 1
ATOM 4397 C C . ALA B 1 313 ? 32.030 -1.200 43.722 1.00 98.11 313 ALA B C 1
ATOM 4398 O O . ALA B 1 313 ? 31.892 -0.820 44.891 1.00 99.66 313 ALA B O 1
ATOM 4400 N N . THR B 1 314 ? 32.658 -2.337 43.417 1.00 97.49 314 THR B N 1
ATOM 4401 C CA . THR B 1 314 ? 33.165 -3.177 44.495 1.00 100.49 314 THR B CA 1
ATOM 4402 C C . THR B 1 314 ? 34.333 -2.531 45.231 1.00 99.16 314 THR B C 1
ATOM 4403 O O . THR B 1 314 ? 34.587 -2.880 46.387 1.00 103.33 314 THR B O 1
ATOM 4407 N N . GLN B 1 315 ? 35.046 -1.600 44.598 1.00 95.22 315 GLN B N 1
ATOM 4408 C CA . GLN B 1 315 ? 36.076 -0.858 45.319 1.00 90.38 315 GLN B CA 1
ATOM 4409 C C . GLN B 1 315 ? 35.454 0.072 46.357 1.00 84.64 315 GLN B C 1
ATOM 4410 O O . GLN B 1 315 ? 35.922 0.148 47.498 1.00 84.84 315 GLN B O 1
ATOM 4416 N N . VAL B 1 316 ? 34.392 0.786 45.978 1.00 80.31 316 VAL B N 1
ATOM 4417 C CA . VAL B 1 316 ? 33.735 1.693 46.915 1.00 77.50 316 VAL B CA 1
ATOM 4418 C C . VAL B 1 316 ? 33.145 0.914 48.087 1.00 81.77 316 VAL B C 1
ATOM 4419 O O . VAL B 1 316 ? 33.253 1.332 49.246 1.00 82.07 316 VAL B O 1
ATOM 4423 N N . ALA B 1 317 ? 32.528 -0.237 47.810 1.00 85.47 317 ALA B N 1
ATOM 4424 C CA . ALA B 1 317 ? 31.910 -1.014 48.881 1.00 90.60 317 ALA B CA 1
ATOM 4425 C C . ALA B 1 317 ? 32.934 -1.498 49.898 1.00 93.99 317 ALA B C 1
ATOM 4426 O O . ALA B 1 317 ? 32.621 -1.594 51.089 1.00 95.91 317 ALA B O 1
ATOM 4428 N N . ASP B 1 318 ? 34.159 -1.780 49.462 1.00 95.56 318 ASP B N 1
ATOM 4429 C CA . ASP B 1 318 ? 35.180 -2.310 50.357 1.00 99.84 318 ASP B CA 1
ATOM 4430 C C . ASP B 1 318 ? 35.949 -1.225 51.111 1.00 98.73 318 ASP B C 1
ATOM 4431 O O . ASP B 1 318 ? 36.378 -1.466 52.246 1.00 101.54 318 ASP B O 1
ATOM 4436 N N . VAL B 1 319 ? 36.135 -0.036 50.529 1.00 94.40 319 VAL B N 1
ATOM 4437 C CA . VAL B 1 319 ? 36.867 0.999 51.254 1.00 94.33 319 VAL B CA 1
ATOM 4438 C C . VAL B 1 319 ? 35.996 1.587 52.355 1.00 95.20 319 VAL B C 1
ATOM 4439 O O . VAL B 1 319 ? 36.476 1.880 53.459 1.00 97.76 319 VAL B O 1
ATOM 4443 N N . MET B 1 320 ? 34.700 1.740 52.084 1.00 94.25 320 MET B N 1
ATOM 4444 C CA . MET B 1 320 ? 33.824 2.446 53.006 1.00 94.09 320 MET B CA 1
ATOM 4445 C C . MET B 1 320 ? 33.283 1.536 54.091 1.00 98.79 320 MET B C 1
ATOM 4446 O O . MET B 1 320 ? 32.977 2.004 55.193 1.00 99.30 320 MET B O 1
ATOM 4451 N N . THR B 1 321 ? 33.147 0.248 53.793 1.00 102.69 321 THR B N 1
ATOM 4452 C CA . THR B 1 321 ? 32.798 -0.763 54.782 1.00 110.00 321 THR B CA 1
ATOM 4453 C C . THR B 1 321 ? 34.033 -1.522 55.239 1.00 117.28 321 THR B C 1
ATOM 4454 O O . THR B 1 321 ? 33.998 -2.739 55.418 1.00 120.53 321 THR B O 1
ATOM 4458 N N . ALA B 1 322 ? 35.154 -0.821 55.395 1.00 121.47 322 ALA B N 1
ATOM 4459 C CA . ALA B 1 322 ? 36.325 -1.371 56.058 1.00 130.89 322 ALA B CA 1
ATOM 4460 C C . ALA B 1 322 ? 36.360 -1.036 57.542 1.00 137.78 322 ALA B C 1
ATOM 4461 O O . ALA B 1 322 ? 37.174 -1.609 58.274 1.00 143.82 322 ALA B O 1
ATOM 4463 N N . LYS B 1 323 ? 35.491 -0.136 58.000 1.00 136.90 323 LYS B N 1
ATOM 4464 C CA . LYS B 1 323 ? 35.451 0.275 59.397 1.00 142.63 323 LYS B CA 1
ATOM 4465 C C . LYS B 1 323 ? 34.420 -0.486 60.222 1.00 148.58 323 LYS B C 1
ATOM 4466 O O . LYS B 1 323 ? 34.655 -0.732 61.410 1.00 154.34 323 LYS B O 1
ATOM 4472 N N . LYS B 1 324 ? 33.290 -0.863 59.627 1.00 145.65 324 LYS B N 1
ATOM 4473 C CA . LYS B 1 324 ? 32.276 -1.648 60.328 1.00 148.46 324 LYS B CA 1
ATOM 4474 C C . LYS B 1 324 ? 32.561 -3.142 60.201 1.00 153.45 324 LYS B C 1
ATOM 4475 O O . LYS B 1 324 ? 33.354 -3.562 59.358 1.00 153.71 324 LYS B O 1
#

Solvent-accessible surface area: 25266 Å² total; per-residue (Å²): 72,90,3,139,22,36,73,46,135,23,130,5,128,115,50,2,140,92,1,0,0,6,22,5,25,11,0,0,0,1,2,14,9,65,20,69,4,32,0,0,1,32,33,154,49,0,27,100,54,4,54,3,126,56,111,17,49,190,131,10,69,63,0,17,69,57,40,54,12,54,38,92,68,3,46,180,38,166,12,36,2,0,2,1,16,3,75,60,1,107,23,16,91,93,54,2,82,122,44,6,46,7,2,2,9,40,34,53,91,34,136,21,49,18,30,34,20,5,23,81,4,0,111,11,3,2,75,3,8,43,86,102,134,82,2,108,121,16,20,59,65,3,89,134,18,10,54,70,1,107,61,89,4,98,189,47,107,71,197,56,53,58,0,0,2,0,2,0,13,12,19,124,92,32,6,16,1,61,0,1,0,51,10,1,9,0,4,26,0,1,127,71,3,38,0,80,20,43,10,46,62,85,130,82,24,64,74,0,39,65,60,19,28,7,19,18,0,41,91,3,40,97,4,9,0,0,10,4,8,23,18,90,93,129,80,4,64,45,65,0,150,50,9,32,4,12,53,57,0,87,1,54,110,88,121,48,37,41,107,10,135,26,63,6,40,3,54,1,0,0,39,9,0,26,32,0,0,61,21,1,0,78,44,12,49,112,103,51,48,0,146,22,37,71,35,71,26,134,12,135,144,41,1,147,95,0,0,0,2,21,9,23,12,1,1,1,0,2,14,3,63,15,63,5,31,0,0,2,34,15,150,66,0,26,122,45,2,53,17,181,40,90,18,44,207,110,11,55,74,5,20,71,38,47,57,14,55,47,124,73,0,46,171,20,163,9,52,1,0,0,1,16,13,93,42,0,121,9,7,67,93,52,1,62,146,43,7,58,2,2,1,7,51,46,46,80,60,149,26,47,15,24,31,17,6,19,94,7,1,78,26,2,2,71,1,6,30,59,90,147,78,4,146,126,29,26,54,58,0,81,126,16,13,55,81,3,84,43,119,11,90,183,16,89,64,191,43,88,60,1,1,0,0,3,0,23,9,17,107,118,43,3,11,0,61,0,0,1,52,8,2,13,1,5,36,0,2,144,90,0,30,6,67,26,47,10,56,69,73,139,55,28,79,55,0,33,48,66,28,32,6,11,26,0,40,97,5,44,91,6,4,1,0,11,0,5,25,18,117,56,81,59,0,70,63,58,1,130,44,4,22,3,9,50,104,2,98,1,60,130,98,117,47,41,36,86,3,138,10,42,6,34,5,57,1,0,1,24,4,2,32,42,2,0,68,45,0,2,93,36,10,23,80,166,137

Foldseek 3Di:
DKFDADPGIDDAPDQFQAEEELDLQVVLLQQLLPHAHQEYADQPCSCVQQVHPRHHDVSYYHQYHSQDRPCVVVQVSQGAEYEHACVRCVVPVPVVVVRYHYGHHACPPVVRLNQVRQLSVSCRNCVRNVSNVSSVVLQVVLVVLLVVLLVLDPVPPDDQLAEWEWEWEADVRAIKTFTFDCSFLLNVSVVSSVHDYQQPHPDDDSVRTDIDHLLSCLSVLPHQYEYAYLYDDVSNCVPQPPDPSNVPRNCVVVVSYFYDYNSLPSSHHRVSSSSSRNRCSVRSND/DFWFQADVGIWDAPDQWQAEEELDLQVCVLCLLLVHAHQEYAPLPLSCVQQVFPRHHDPNHYHQYHSQDGVLVVVLVSQTAEYEYAPVSQVVCVVSNVVSYTYHHHYCPRDVNLSQVSQLSVSQSSCSSNVSNVSSVVLVVVLVVLLVVLLVLDVVLDDDFLEEWEWEWEADPLAIKTFTFDCSFQLNVSSVSSVHDYDPPPPDADNVGTDIGHLLSCQSRLVHQYEYAYLYPCVSVCVSPVPPCSRCVRNCVVVVSYFYDYSNQDSSHHSSSSSVSSNSVSCRNSVVD

Sequence (575 aa):
ITIKHAEGETKLDKPAKKVVVLEWVYSEDLLALGVQPVGMADIKNYNKWVNTKTKPSKDVVDVGTRQQPNLEEISRLKPDLIITASFRGKAIKNELEQIAPTVMFDPSTSNNDHFAEMTETFKQIAKAVGKEEEGKKVLADMDKAFADAKAKIEKADLKDKNIAMAQAFTAKNVPTFRILTDNSLALQVTKKLGLTNTFEAGKSEPDGFKQTTVESLQSVQDSNFIYIVADEDNIFDTQLKGNPAWEELKFKKENKMYKLKGDTWIFGGPESATSLATQVADVMTAAITIKHAEGETKLDKPAKKVVVLEWVYSEDLLALGVQPVGMADIKNYNKWVNTKTKPSKDVVDVGTRQQPNLEEISRLKPDLIITASFRGKAIKNELEQIAPTVMFDPSTSNNDHFAEMTETFKQIAKAVGKEEEGKKVLADMDKAFADAKAKIEKADLKDKNIAMAQAFTAKNVPTFRILTDNSLALQVTKKLGLTNTFEAGKSEPDGFKQTTVESLQSVQDSNFIYIVADEDNIFDTQLKGNPAWEELKFKKENKMYKLKGDTWIFGGPESATSLATQVADVMTAKK

=== Feature glossary ===
The record interleaves many kinds of information about one protein. Here is each kind framed as the question it answers.

Q: What does the local fold look like, residue by residue?
A: The Foldseek 3Di string encodes local tertiary geometry as a 20-letter alphabet — one character per residue — derived from the relative positions of nearby Cα atoms. Unlike the amino-acid sequence, 3Di is a direct function of the 3D structure, so two proteins with the same fold have similar 3Di strings even at low sequence identity.

Q: Which residues are in helices, strands, or loops?
A: The SS8 string is DSSP's per-residue secondary-structure call. α-helix (H) means an i→i+4 H-bond ladder; β-strand (E) means the residue participates in a β-sheet; 3₁₀ (G) and π (I) are tighter and wider helices; T/S are turns/bends; '-' is loop.

Q: How big and how compact is the whole molecule?
A: Radius of gyration (Rg) is the root-mean-square distance of Cα atoms from their centroid — a single number for overall size and compactness. A globular domain of N residues has Rg ≈ 2.2·N^0.38 Å; an extended or disordered chain has a much larger Rg. The Cα contact count is the number of residue pairs whose Cα atoms are within 8 Å and are more than four positions apart in sequence — a standard proxy for tertiary packing density. The bounding box is the smallest axis-aligned box enclosing all Cα atoms.

Q: Where is each backbone atom in 3D?
A: Structure coordinates are given as an mmCIF _atom_site loop: one row per atom with element, residue name, chain id, sequence number, and x/y/z position in Å. Only the four main-chain atoms per residue are included here; side chains are omitted to keep the record compact.

Q: What is the amino-acid chain?
A: Primary structure: the covalent order of the twenty standard amino acids along the backbone. Two proteins with the same sequence will (almost always) fold to the same structure; two with 30% identity often share a fold but not the details.

Q: What if only a Cα trace is available?
A: Three-state secondary structure (P-SEA) collapses the eight DSSP classes into helix (a), strand (b), and coil (c). P-SEA assigns these from Cα geometry alone — distances and angles — without requiring backbone oxygens, so it works on any Cα trace.

Q: What family and function is it annotated with?
A: Database cross-references. InterPro integrates a dozen domain/family signature databases into unified entries with residue-range hits. GO terms attach function/process/location labels with evidence codes. CATH codes position the fold in a four-level structural taxonomy. Organism is the NCBI-taxonomy species name.

Q: How confident is the AlphaFold model at each residue?
A: pLDDT is the predicted lDDT-Cα score: AlphaFold's confidence that the local environment of each residue (all inter-atomic distances within 15 Å) is correctly placed. It is a per-residue number between 0 and 100, with higher meaning more reliable.

Q: How mobile is each atom in the crystal?
A: B-factor (Debye–Waller factor) reflects atomic displacement in the crystal lattice. It is an experimental observable (units Å²), not a prediction; low values mean the atom is pinned down, high values mean it moves or is heterogeneous across the crystal.

Q: Which residues are buried vs exposed?
A: SASA measures how much of the protein is reachable by solvent. It is computed by rolling a water-sized probe over the atomic surface and summing the exposed area (Å²). Per-residue SASA distinguishes core (buried, low SASA) from surface (exposed, high SASA) residues; total SASA is a whole-molecule size measure.

Q: What do the diagnostic plots show?
A: Plot images: a contact map (which residues are close in 3D, as an N×N binary image), a Ramachandran scatter (backbone torsion angles, revealing secondary-structure composition at a glance), and — for AlphaFold structures — a PAE heatmap (pairwise prediction confidence).

Q: What known structures does this most resemble?
A: The Foldseek neighbor list gives the closest experimentally determined structures in the PDB, ranked by structural alignment. TM-score near 1 means near-identical fold; near 0.3 means only rough topology match. This is how one finds what a novel AlphaFold prediction most resembles in the solved-structure universe.

Q: Are the domains correctly placed relative to each other?
A: Predicted aligned error is AlphaFold's pairwise confidence. Unlike pLDDT (per-residue), PAE is per-residue-pair and captures whether two parts of the structure are correctly placed relative to each other. Units are ångströms of expected positional error.

Q: What do the rendered images show?
A: Structure images are PyMOL renders from six orthogonal camera directions. Cartoon representation draws helices as coils and strands as arrows; sticks shows the backbone as bonds; surface shows the solvent-excluded envelope. Rainbow coloring maps sequence position to hue (blue→red, N→C); chain coloring assigns a distinct color per polypeptide.

Q: What are the backbone torsion angles?
A: φ (phi) and ψ (psi) are the two rotatable backbone dihedrals per residue: φ is the C(i-1)–N–Cα–C torsion, ψ is the N–Cα–C–N(i+1) torsion, both in degrees on (−180°, 180°]. α-helical residues cluster near (−60°, −45°); β-strand residues near (−120°, +130°). A Ramachandran plot is simply a scatter of (φ, ψ) for every residue.